Protein AF-0000000066372977 (afdb_homodimer)

Secondary structure (DSSP, 8-state):
----GGGGGGGGSGGG------------STT------SSSSS-HHHHHHHHHHHHHHHHHHHHHHHHT--STT---EEEEEEETTEEEEEEEESSHHHHHHHHHHHHT-TT-SEEEE--EE-SSPPPHHHHHHHHHHHHHHHHHHHHH-HHHHHTEEEEEETTEEEEEEEE-HHHHHHHHHHHHTSTT--EEEEEEEE----/----TTTTSSGGGGGGSS-S--------STTTT----SSSSS-HHHHHHHHHHHHHHHHHHHHHHHHT--STT---EEEEEEETTEEEEEEEES-HHHHHHHHHHHHT-TT-SEEEE--EE-SSPPPHHHHHHHHHHHHHHHHHHHHH-HHHHHTEEEEEETTEEEEEEEE-HHHHHHHHHHHHTSTT--EEEEEEEE----

Sequence (404 aa):
MKPKPHTVRTLIAAVLSLALGGCFSAVVGGAAVGAKSVIDRRTTGAQTDDNVMALRIETTARSYLRQNNQTKGYTPQISVVGYNRHLLLLGQVATEGEKQFVGQIARSEQAAEGVYNYITVASLPRTAGDIAGDTWNTSKVRATLLGISPATQARVKIITYGNVTYVMGILTPEEQAQITQKVSTTVGVQKVITLYQNYVQRMKPKPHTVRTLIAAVLSLALGGCFSAVVGGAAVGAKSVIDRRTTGAQTDDNVMALRIETTARSYLRQNNQTKGYTPQISVVGYNRHLLLLGQVATEGEKQFVGQIARSEQAAEGVYNYITVASLPRTAGDIAGDTWNTSKVRATLLGISPATQARVKIITYGNVTYVMGILTPEEQAQITQKVSTTVGVQKVITLYQNYVQR

Structure (mmCIF, N/CA/C/O backbone):
data_AF-0000000066372977-model_v1
#
loop_
_entity.id
_entity.type
_entity.pdbx_description
1 polymer Hemolysin
#
loop_
_atom_site.group_PDB
_atom_site.id
_atom_site.type_symbol
_atom_site.label_atom_id
_atom_site.label_alt_id
_atom_site.label_comp_id
_atom_site.label_asym_id
_atom_site.label_entity_id
_atom_site.label_seq_id
_atom_site.pdbx_PDB_ins_code
_atom_site.Cartn_x
_atom_site.Cartn_y
_atom_site.Cartn_z
_atom_site.occupancy
_atom_site.B_iso_or_equiv
_atom_site.auth_seq_id
_atom_site.auth_comp_id
_atom_site.auth_asym_id
_atom_site.auth_atom_id
_atom_site.pdbx_PDB_model_num
ATOM 1 N N . MET A 1 1 ? -41.469 71.25 29.625 1 29.33 1 MET A N 1
ATOM 2 C CA . MET A 1 1 ? -41.875 70.75 28.312 1 29.33 1 MET A CA 1
ATOM 3 C C . MET A 1 1 ? -41 69.562 27.875 1 29.33 1 MET A C 1
ATOM 5 O O . MET A 1 1 ? -39.812 69.75 27.547 1 29.33 1 MET A O 1
ATOM 9 N N . LYS A 1 2 ? -41.125 68.438 28.531 1 39.47 2 LYS A N 1
ATOM 10 C CA . LYS A 1 2 ? -40.344 67.188 28.828 1 39.47 2 LYS A CA 1
ATOM 11 C C . LYS A 1 2 ? -40.156 66.375 27.562 1 39.47 2 LYS A C 1
ATOM 13 O O . LYS A 1 2 ? -41.125 66 26.875 1 39.47 2 LYS A O 1
ATOM 18 N N . PRO A 1 3 ? -38.875 66.625 26.969 1 41.56 3 PRO A N 1
ATOM 19 C CA . PRO A 1 3 ? -38.688 66.062 25.625 1 41.56 3 PRO A CA 1
ATOM 20 C C . PRO A 1 3 ? -39.125 64.562 25.547 1 41.56 3 PRO A C 1
ATOM 22 O O . PRO A 1 3 ? -39.094 63.844 26.547 1 41.56 3 PRO A O 1
ATOM 25 N N . LYS A 1 4 ? -40.094 64.312 24.672 1 39.25 4 LYS A N 1
ATOM 26 C CA . LYS A 1 4 ? -40.875 63.125 24.375 1 39.25 4 LYS A CA 1
ATOM 27 C C . LYS A 1 4 ? -39.969 61.969 23.969 1 39.25 4 LYS A C 1
ATOM 29 O O . LYS A 1 4 ? -39.156 62.094 23.047 1 39.25 4 LYS A O 1
ATOM 34 N N . PRO A 1 5 ? -39.5 61 24.969 1 42.53 5 PRO A N 1
ATOM 35 C CA . PRO A 1 5 ? -38.531 59.906 25.016 1 42.53 5 PRO A CA 1
ATOM 36 C C . PRO A 1 5 ? -38.719 58.906 23.875 1 42.53 5 PRO A C 1
ATOM 38 O O . PRO A 1 5 ? -38.031 57.875 23.828 1 42.53 5 PRO A O 1
ATOM 41 N N . HIS A 1 6 ? -39.75 59.219 23.016 1 37.03 6 HIS A N 1
ATOM 42 C CA . HIS A 1 6 ? -40.219 58.094 22.203 1 37.03 6 HIS A CA 1
ATOM 43 C C . HIS A 1 6 ? -39.156 57.656 21.219 1 37.03 6 HIS A C 1
ATOM 45 O O . HIS A 1 6 ? -39.344 56.688 20.469 1 37.03 6 HIS A O 1
ATOM 51 N N . THR A 1 7 ? -38.312 58.75 20.828 1 34.66 7 THR A N 1
ATOM 52 C CA . THR A 1 7 ? -37.594 58.562 19.562 1 34.66 7 THR A CA 1
ATOM 53 C C . THR A 1 7 ? -36.625 57.406 19.641 1 34.66 7 THR A C 1
ATOM 55 O O . THR A 1 7 ? -36.094 56.969 18.609 1 34.66 7 THR A O 1
ATOM 58 N N . VAL A 1 8 ? -36.062 57.188 20.844 1 31.97 8 VAL A N 1
ATOM 59 C CA . VAL A 1 8 ? -34.844 56.406 20.938 1 31.97 8 VAL A CA 1
ATOM 60 C C . VAL A 1 8 ? -35.125 54.969 20.562 1 31.97 8 VAL A C 1
ATOM 62 O O . VAL A 1 8 ? -34.219 54.125 20.5 1 31.97 8 VAL A O 1
ATOM 65 N N . ARG A 1 9 ? -36.406 54.625 20.859 1 33.94 9 ARG A N 1
ATOM 66 C CA . ARG A 1 9 ? -36.625 53.156 20.828 1 33.94 9 ARG A CA 1
ATOM 67 C C . ARG A 1 9 ? -36.344 52.594 19.453 1 33.94 9 ARG A C 1
ATOM 69 O O . ARG A 1 9 ? -36.25 51.375 19.281 1 33.94 9 ARG A O 1
ATOM 76 N N . THR A 1 10 ? -36.656 53.531 18.5 1 32.59 10 THR A N 1
ATOM 77 C CA . THR A 1 10 ? -36.875 52.844 17.234 1 32.59 10 THR A CA 1
ATOM 78 C C . THR A 1 10 ? -35.594 52.156 16.766 1 32.59 10 THR A C 1
ATOM 80 O O . THR A 1 10 ? -35.656 51.125 16.078 1 32.59 10 THR A O 1
ATOM 83 N N . LEU A 1 11 ? -34.469 52.906 16.891 1 32.12 11 LEU A N 1
ATOM 84 C CA . LEU A 1 11 ? -33.531 52.562 15.836 1 32.12 11 LEU A CA 1
ATOM 85 C C . LEU A 1 11 ? -32.906 51.188 16.062 1 32.12 11 LEU A C 1
ATOM 87 O O . LEU A 1 11 ? -32 50.812 15.328 1 32.12 11 LEU A O 1
ATOM 91 N N . ILE A 1 12 ? -33.062 50.688 17.25 1 32.41 12 ILE A N 1
ATOM 92 C CA . ILE A 1 12 ? -32.156 49.594 17.594 1 32.41 12 ILE A CA 1
ATOM 93 C C . ILE A 1 12 ? -32.438 48.406 16.703 1 32.41 12 ILE A C 1
ATOM 95 O O . ILE A 1 12 ? -31.828 47.344 16.859 1 32.41 12 ILE A O 1
ATOM 99 N N . ALA A 1 13 ? -33.594 48.5 16.047 1 29.52 13 ALA A N 1
ATOM 100 C CA . ALA A 1 13 ? -34.031 47.188 15.641 1 29.52 13 ALA A CA 1
ATOM 101 C C . ALA A 1 13 ? -33.031 46.5 14.727 1 29.52 13 ALA A C 1
ATOM 103 O O . ALA A 1 13 ? -32.781 45.312 14.812 1 29.52 13 ALA A O 1
ATOM 104 N N . ALA A 1 14 ? -32.625 47.219 13.633 1 29.77 14 ALA A N 1
ATOM 105 C CA . ALA A 1 14 ? -32.625 46.5 12.375 1 29.77 14 ALA A CA 1
ATOM 106 C C . ALA A 1 14 ? -31.391 45.594 12.281 1 29.77 14 ALA A C 1
ATOM 108 O O . ALA A 1 14 ? -31.359 44.656 11.477 1 29.77 14 ALA A O 1
ATOM 109 N N . VAL A 1 15 ? -30.297 46.031 12.758 1 31.81 15 VAL A N 1
ATOM 110 C CA . VAL A 1 15 ? -29.141 45.594 12 1 31.81 15 VAL A CA 1
ATOM 111 C C . VAL A 1 15 ? -28.875 44.094 12.242 1 31.81 15 VAL A C 1
ATOM 113 O O . VAL A 1 15 ? -27.844 43.562 11.836 1 31.81 15 VAL A O 1
ATOM 116 N N . LEU A 1 16 ? -29.562 43.531 13.109 1 29.2 16 LEU A N 1
ATOM 117 C CA . LEU A 1 16 ? -28.984 42.25 13.555 1 29.2 16 LEU A CA 1
ATOM 118 C C . LEU A 1 16 ? -28.891 41.25 12.406 1 29.2 16 LEU A C 1
ATOM 120 O O . LEU A 1 16 ? -28.656 40.062 12.633 1 29.2 16 LEU A O 1
ATOM 124 N N . SER A 1 17 ? -29.453 41.625 11.242 1 25.95 17 SER A N 1
ATOM 125 C CA . SER A 1 17 ? -29.812 40.406 10.492 1 25.95 17 SER A CA 1
ATOM 126 C C . SER A 1 17 ? -28.625 39.469 10.328 1 25.95 17 SER A C 1
ATOM 128 O O . SER A 1 17 ? -28.719 38.281 10.617 1 25.95 17 SER A O 1
ATOM 130 N N . LEU A 1 18 ? -27.859 39.625 9.094 1 27.61 18 LEU A N 1
ATOM 131 C CA . LEU A 1 18 ? -27.5 38.688 8.031 1 27.61 18 LEU A CA 1
ATOM 132 C C . LEU A 1 18 ? -26.219 37.906 8.367 1 27.61 18 LEU A C 1
ATOM 134 O O . LEU A 1 18 ? -25.172 38.156 7.766 1 27.61 18 LEU A O 1
ATOM 138 N N . ALA A 1 19 ? -25.781 37.938 9.414 1 26.84 19 ALA A N 1
ATOM 139 C CA . ALA A 1 19 ? -24.484 37.281 9.578 1 26.84 19 ALA A CA 1
ATOM 140 C C . ALA A 1 19 ? -24.516 35.844 9.086 1 26.84 19 ALA A C 1
ATOM 142 O O . ALA A 1 19 ? -23.562 35.094 9.297 1 26.84 19 ALA A O 1
ATOM 143 N N . LEU A 1 20 ? -25.734 35.312 8.883 1 28.09 20 LEU A N 1
ATOM 144 C CA . LEU A 1 20 ? -25.641 33.875 8.734 1 28.09 20 LEU A CA 1
ATOM 145 C C . LEU A 1 20 ? -24.781 33.5 7.535 1 28.09 20 LEU A C 1
ATOM 147 O O . LEU A 1 20 ? -25.219 33.625 6.391 1 28.09 20 LEU A O 1
ATOM 151 N N . GLY A 1 21 ? -23.656 33.969 7.434 1 26.83 21 GLY A N 1
ATOM 152 C CA . GLY A 1 21 ? -22.844 33.594 6.285 1 26.83 21 GLY A CA 1
ATOM 153 C C . GLY A 1 21 ? -23.047 32.156 5.844 1 26.83 21 GLY A C 1
ATOM 154 O O . GLY A 1 21 ? -23.281 31.281 6.668 1 26.83 21 GLY A O 1
ATOM 155 N N . GLY A 1 22 ? -23.469 32 4.469 1 24.69 22 GLY A N 1
ATOM 156 C CA . GLY A 1 22 ? -23.672 30.938 3.496 1 24.69 22 GLY A CA 1
ATOM 157 C C . GLY A 1 22 ? -22.562 29.906 3.486 1 24.69 22 GLY A C 1
ATOM 158 O O . GLY A 1 22 ? -21.391 30.25 3.41 1 24.69 22 GLY A O 1
ATOM 159 N N . CYS A 1 23 ? -22.688 28.953 4.184 1 27.09 23 CYS A N 1
ATOM 160 C CA . CYS A 1 23 ? -22.203 27.594 3.961 1 27.09 23 CYS A CA 1
ATOM 161 C C . CYS A 1 23 ? -22.359 27.188 2.5 1 27.09 23 CYS A C 1
ATOM 163 O O . CYS A 1 23 ? -23.203 26.344 2.172 1 27.09 23 CYS A O 1
ATOM 165 N N . PHE A 1 24 ? -22.641 28.125 1.561 1 25.02 24 PHE A N 1
ATOM 166 C CA . PHE A 1 24 ? -22.984 27.609 0.241 1 25.02 24 PHE A CA 1
ATOM 167 C C . PHE A 1 24 ? -21.969 26.578 -0.224 1 25.02 24 PHE A C 1
ATOM 169 O O . PHE A 1 24 ? -20.812 26.922 -0.476 1 25.02 24 PHE A O 1
ATOM 176 N N . SER A 1 25 ? -22.078 25.453 0.282 1 28.17 25 SER A N 1
ATOM 177 C CA . SER A 1 25 ? -21.469 24.25 -0.265 1 28.17 25 SER A CA 1
ATOM 178 C C . SER A 1 25 ? -21.828 24.062 -1.737 1 28.17 25 SER A C 1
ATOM 180 O O . SER A 1 25 ? -22.844 23.453 -2.064 1 28.17 25 SER A O 1
ATOM 182 N N . ALA A 1 26 ? -21.781 25.062 -2.602 1 25.72 26 ALA A N 1
ATOM 183 C CA . ALA A 1 26 ? -22.359 24.797 -3.922 1 25.72 26 ALA A CA 1
ATOM 184 C C . ALA A 1 26 ? -21.656 23.625 -4.59 1 25.72 26 ALA A C 1
ATOM 186 O O . ALA A 1 26 ? -20.438 23.656 -4.801 1 25.72 26 ALA A O 1
ATOM 187 N N . VAL A 1 27 ? -22.062 22.453 -4.379 1 28.86 27 VAL A N 1
ATOM 188 C CA . VAL A 1 27 ? -21.766 21.266 -5.172 1 28.86 27 VAL A CA 1
ATOM 189 C C . VAL A 1 27 ? -22.094 21.516 -6.637 1 28.86 27 VAL A C 1
ATOM 191 O O . VAL A 1 27 ? -23.062 20.969 -7.164 1 28.86 27 VAL A O 1
ATOM 194 N N . VAL A 1 28 ? -22.031 22.781 -7.23 1 25.38 28 VAL A N 1
ATOM 195 C CA . VAL A 1 28 ? -22.641 22.922 -8.547 1 25.38 28 VAL A CA 1
ATOM 196 C C . VAL A 1 28 ? -22.031 21.906 -9.508 1 25.38 28 VAL A C 1
ATOM 198 O O . VAL A 1 28 ? -21.312 21 -9.086 1 25.38 28 VAL A O 1
ATOM 201 N N . GLY A 1 29 ? -21.578 22.344 -10.914 1 27.97 29 GLY A N 1
ATOM 202 C CA . GLY A 1 29 ? -21.312 21.812 -12.242 1 27.97 29 GLY A CA 1
ATOM 203 C C . GLY A 1 29 ? -20.125 20.859 -12.281 1 27.97 29 GLY A C 1
ATOM 204 O O . GLY A 1 29 ? -19.484 20.625 -11.258 1 27.97 29 GLY A O 1
ATOM 205 N N . GLY A 1 30 ? -19.266 20.828 -13.594 1 29.75 30 GLY A N 1
ATOM 206 C CA . GLY A 1 30 ? -18.266 20.016 -14.258 1 29.75 30 GLY A CA 1
ATOM 207 C C . GLY A 1 30 ? -17.078 19.688 -13.375 1 29.75 30 GLY A C 1
ATOM 208 O O . GLY A 1 30 ? -16.719 18.516 -13.227 1 29.75 30 GLY A O 1
ATOM 209 N N . ALA A 1 31 ? -15.984 20.562 -13.32 1 31.19 31 ALA A N 1
ATOM 210 C CA . ALA A 1 31 ? -14.555 20.484 -13.023 1 31.19 31 ALA A CA 1
ATOM 211 C C . ALA A 1 31 ? -14.312 20.344 -11.531 1 31.19 31 ALA A C 1
ATOM 213 O O . ALA A 1 31 ? -13.195 20.547 -11.055 1 31.19 31 ALA A O 1
ATOM 214 N N . ALA A 1 32 ? -15.133 20.281 -10.57 1 34.25 32 ALA A N 1
ATOM 215 C CA . ALA A 1 32 ? -14.93 20.688 -9.18 1 34.25 32 ALA A CA 1
ATOM 216 C C . ALA A 1 32 ? -14.047 19.688 -8.43 1 34.25 32 ALA A C 1
ATOM 218 O O . ALA A 1 32 ? -14.531 18.953 -7.566 1 34.25 32 ALA A O 1
ATOM 219 N N . VAL A 1 33 ? -13.555 18.75 -8.992 1 36.28 33 VAL A N 1
ATOM 220 C CA . VAL A 1 33 ? -12.695 17.844 -8.25 1 36.28 33 VAL A CA 1
ATOM 221 C C . VAL A 1 33 ? -11.734 18.641 -7.371 1 36.28 33 VAL A C 1
ATOM 223 O O . VAL A 1 33 ? -10.797 18.078 -6.801 1 36.28 33 VAL A O 1
ATOM 226 N N . GLY A 1 34 ? -11.531 19.984 -7.465 1 35.12 34 GLY A N 1
ATOM 227 C CA . GLY A 1 34 ? -10.422 20.703 -6.855 1 35.12 34 GLY A CA 1
ATOM 228 C C . GLY A 1 34 ? -10.531 20.797 -5.344 1 35.12 34 GLY A C 1
ATOM 229 O O . GLY A 1 34 ? -9.906 21.656 -4.723 1 35.12 34 GLY A O 1
ATOM 230 N N . ALA A 1 35 ? -11.547 20.5 -4.648 1 38.56 35 ALA A N 1
ATOM 231 C CA . ALA A 1 35 ? -11.547 21.141 -3.332 1 38.56 35 ALA A CA 1
ATOM 232 C C . ALA A 1 35 ? -10.242 20.859 -2.592 1 38.56 35 ALA A C 1
ATOM 234 O O . ALA A 1 35 ? -9.711 19.75 -2.639 1 38.56 35 ALA A O 1
ATOM 235 N N . LYS A 1 36 ? -9.469 21.984 -2.203 1 41.91 36 LYS A N 1
ATOM 236 C CA . LYS A 1 36 ? -8.258 22.156 -1.413 1 41.91 36 LYS A CA 1
ATOM 237 C C . LYS A 1 36 ? -8.328 21.344 -0.117 1 41.91 36 LYS A C 1
ATOM 239 O O . LYS A 1 36 ? -9.383 21.281 0.518 1 41.91 36 LYS A O 1
ATOM 244 N N . SER A 1 37 ? -7.664 20.219 0.199 1 51.69 37 SER A N 1
ATOM 245 C CA . SER A 1 37 ? -7.242 19.594 1.447 1 51.69 37 SER A CA 1
ATOM 246 C C . SER A 1 37 ? -6.844 20.641 2.484 1 51.69 37 SER A C 1
ATOM 248 O O . SER A 1 37 ? -5.809 21.297 2.352 1 51.69 37 SER A O 1
ATOM 250 N N . VAL A 1 38 ? -7.625 21.5 3.207 1 54.81 38 VAL A N 1
ATOM 251 C CA . VAL A 1 38 ? -7.285 22.594 4.113 1 54.81 38 VAL A CA 1
ATOM 252 C C . VAL 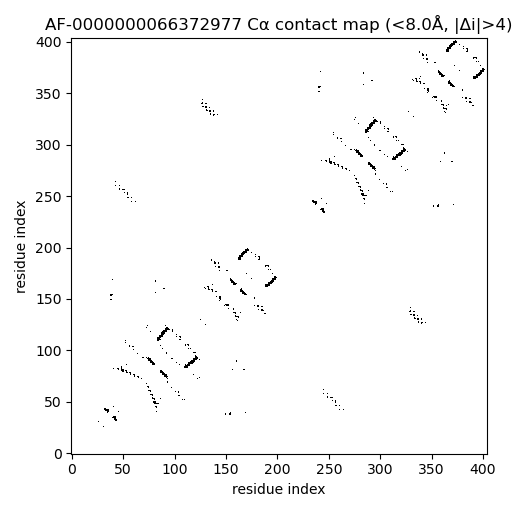A 1 38 ? -6.164 22.156 5.051 1 54.81 38 VAL A C 1
ATOM 254 O O . VAL A 1 38 ? -5.23 22.922 5.312 1 54.81 38 VAL A O 1
ATOM 257 N N . ILE A 1 39 ? -5.984 20.969 5.344 1 78.25 39 ILE A N 1
ATOM 258 C CA . ILE A 1 39 ? -4.965 20.531 6.285 1 78.25 39 ILE A CA 1
ATOM 259 C C . ILE A 1 39 ? -3.762 19.984 5.523 1 78.25 39 ILE A C 1
ATOM 261 O O . ILE A 1 39 ? -2.633 20.438 5.711 1 78.25 39 ILE A O 1
ATOM 265 N N . ASP A 1 40 ? -3.941 19.172 4.512 1 82 40 ASP A N 1
ATOM 266 C CA . ASP A 1 40 ? -2.9 18.766 3.578 1 82 40 ASP A CA 1
ATOM 267 C C . ASP A 1 40 ? -2.697 19.812 2.48 1 82 40 ASP A C 1
ATOM 269 O O . ASP A 1 40 ? -3.662 20.25 1.852 1 82 40 ASP A O 1
ATOM 273 N N . ARG A 1 41 ? -1.604 20.266 2.309 1 87.06 41 ARG A N 1
ATOM 274 C CA . ARG A 1 41 ? -1.306 21.344 1.376 1 87.06 41 ARG A CA 1
ATOM 275 C C . ARG A 1 41 ? -1.342 20.859 -0.066 1 87.06 41 ARG A C 1
ATOM 277 O O . ARG A 1 41 ? -1.085 21.625 -0.998 1 87.06 41 ARG A O 1
ATOM 284 N N . ARG A 1 42 ? -1.72 19.641 -0.283 1 90 42 ARG A N 1
ATOM 285 C CA . ARG A 1 42 ? -1.87 19.047 -1.61 1 90 42 ARG A CA 1
ATOM 286 C C . ARG A 1 42 ? -3.34 18.797 -1.937 1 90 42 ARG A C 1
ATOM 288 O O . ARG A 1 42 ? -4.137 18.5 -1.045 1 90 42 ARG A O 1
ATOM 295 N N . THR A 1 43 ? -3.65 18.906 -3.201 1 87.88 43 THR A N 1
ATOM 296 C CA . THR A 1 43 ? -5.004 18.562 -3.619 1 87.88 43 THR A CA 1
ATOM 297 C C . THR A 1 43 ? -5.152 17.047 -3.734 1 87.88 43 THR A C 1
ATOM 299 O O . THR A 1 43 ? -4.16 16.328 -3.879 1 87.88 43 THR A O 1
ATOM 302 N N . THR A 1 44 ? -6.34 16.547 -3.725 1 84.38 44 THR A N 1
ATOM 303 C CA . THR A 1 44 ? -6.613 15.125 -3.906 1 84.38 44 THR A CA 1
ATOM 304 C C . THR A 1 44 ? -6.152 14.664 -5.285 1 84.38 44 THR A C 1
ATOM 306 O O . THR A 1 44 ? -5.66 13.539 -5.434 1 84.38 44 THR A O 1
ATOM 309 N N . GLY A 1 45 ? -6.375 15.438 -6.293 1 86.81 45 GLY A N 1
ATOM 310 C CA . GLY A 1 45 ? -5.898 15.117 -7.629 1 86.81 45 GLY A CA 1
ATOM 311 C C . GLY A 1 45 ? -4.391 14.969 -7.703 1 86.81 45 GLY A C 1
ATOM 312 O O . GLY A 1 45 ? -3.881 14.039 -8.328 1 86.81 45 GLY A O 1
ATOM 313 N N . ALA A 1 46 ? -3.711 15.922 -7.074 1 91.75 46 ALA A N 1
ATOM 314 C CA . ALA A 1 46 ? -2.252 15.852 -7.051 1 91.75 46 ALA A CA 1
ATOM 315 C C . ALA A 1 46 ? -1.772 14.586 -6.348 1 91.75 46 ALA A C 1
ATOM 317 O O . ALA A 1 46 ? -0.814 13.945 -6.789 1 91.75 46 ALA A O 1
ATOM 318 N N . GLN A 1 47 ? -2.434 14.25 -5.25 1 91.19 47 GLN A N 1
ATOM 319 C CA . GLN A 1 47 ? -2.078 13.039 -4.527 1 91.19 47 GLN A CA 1
ATOM 320 C C . GLN A 1 47 ? -2.332 11.797 -5.379 1 91.19 47 GLN A C 1
ATOM 322 O O . GLN A 1 47 ? -1.521 10.867 -5.387 1 91.19 47 GLN A O 1
ATOM 327 N N . THR A 1 48 ? -3.404 11.75 -6.066 1 89.75 48 THR A N 1
ATOM 328 C CA . THR A 1 48 ? -3.723 10.641 -6.957 1 89.75 48 THR A CA 1
ATOM 329 C C . THR A 1 48 ? -2.672 10.508 -8.055 1 89.75 48 THR A C 1
ATOM 331 O O . THR A 1 48 ? -2.197 9.406 -8.344 1 89.75 48 THR A O 1
ATOM 334 N N . ASP A 1 49 ? -2.312 11.641 -8.625 1 93 49 ASP A N 1
ATOM 335 C CA . ASP A 1 49 ? -1.289 11.641 -9.664 1 93 49 ASP A CA 1
ATOM 336 C C . ASP A 1 49 ? 0.029 11.078 -9.141 1 93 49 ASP A C 1
ATOM 338 O O . ASP A 1 49 ? 0.69 10.297 -9.828 1 93 49 ASP A O 1
ATOM 342 N N . ASP A 1 50 ? 0.392 11.516 -7.945 1 95.62 50 ASP A N 1
ATOM 343 C CA . ASP A 1 50 ? 1.619 11.016 -7.332 1 95.62 50 ASP A CA 1
ATOM 344 C C . ASP A 1 50 ? 1.568 9.5 -7.156 1 95.62 50 ASP A C 1
ATOM 346 O O . ASP A 1 50 ? 2.547 8.805 -7.434 1 95.62 50 ASP A O 1
ATOM 350 N N . ASN A 1 51 ? 0.424 9.023 -6.711 1 94.5 51 ASN A N 1
ATOM 351 C CA . ASN A 1 51 ? 0.276 7.598 -6.445 1 94.5 51 ASN A CA 1
ATOM 352 C C . ASN A 1 51 ? 0.264 6.789 -7.738 1 94.5 51 ASN A C 1
ATOM 354 O O . ASN A 1 51 ? 0.822 5.691 -7.793 1 94.5 51 ASN A O 1
ATOM 358 N N . VAL A 1 52 ? -0.332 7.262 -8.727 1 93.25 52 VAL A N 1
ATOM 359 C CA . VAL A 1 52 ? -0.353 6.582 -10.023 1 93.25 52 VAL A CA 1
ATOM 360 C C . VAL A 1 52 ? 1.056 6.551 -10.609 1 93.25 52 VAL A C 1
ATOM 362 O O . VAL A 1 52 ? 1.49 5.523 -11.133 1 93.25 52 VAL A O 1
ATOM 365 N N . MET A 1 53 ? 1.713 7.691 -10.5 1 95.25 53 MET A N 1
ATOM 366 C CA . MET A 1 53 ? 3.094 7.754 -10.969 1 95.25 53 MET A CA 1
ATOM 367 C C . MET A 1 53 ? 3.961 6.727 -10.258 1 95.25 53 MET A C 1
ATOM 369 O O . MET A 1 53 ? 4.711 5.988 -10.891 1 95.25 53 MET A O 1
ATOM 373 N N . ALA A 1 54 ? 3.832 6.652 -9 1 96.75 54 ALA A N 1
ATOM 374 C CA . ALA A 1 54 ? 4.602 5.695 -8.211 1 96.75 54 ALA A CA 1
ATOM 375 C C . ALA A 1 54 ? 4.281 4.262 -8.617 1 96.75 54 ALA A C 1
ATOM 377 O O . ALA A 1 54 ? 5.184 3.432 -8.75 1 96.75 54 ALA A O 1
ATOM 378 N N . LEU A 1 55 ? 3.025 4.008 -8.789 1 94.06 55 LEU A N 1
ATOM 379 C CA . LEU A 1 55 ? 2.59 2.668 -9.164 1 94.06 55 LEU A CA 1
ATOM 380 C C . LEU A 1 55 ? 3.172 2.268 -10.516 1 94.06 55 LEU A C 1
ATOM 382 O O . LEU A 1 55 ? 3.631 1.137 -10.688 1 94.06 55 LEU A O 1
ATOM 386 N N . ARG A 1 56 ? 3.178 3.094 -11.438 1 92.19 56 ARG A N 1
ATOM 387 C CA . ARG A 1 56 ? 3.709 2.809 -12.766 1 92.19 56 ARG A CA 1
ATOM 388 C C . ARG A 1 56 ? 5.203 2.506 -12.703 1 92.19 56 ARG A C 1
ATOM 390 O O . ARG A 1 56 ? 5.676 1.56 -13.336 1 92.19 56 ARG A O 1
ATOM 397 N N . ILE A 1 57 ? 5.875 3.291 -11.961 1 95.44 57 ILE A N 1
ATOM 398 C CA . ILE A 1 57 ? 7.312 3.098 -11.82 1 95.44 57 ILE A CA 1
ATOM 399 C C . ILE A 1 57 ? 7.586 1.746 -11.164 1 95.44 57 ILE A C 1
ATOM 401 O O . ILE A 1 57 ? 8.453 0.993 -11.617 1 95.44 57 ILE A O 1
ATOM 405 N N . GLU A 1 58 ? 6.867 1.499 -10.148 1 95.31 58 GLU A N 1
ATOM 406 C CA . GLU A 1 58 ? 7.047 0.247 -9.422 1 95.31 58 GLU A CA 1
ATOM 407 C C . GLU A 1 58 ? 6.793 -0.958 -10.32 1 95.31 58 GLU A C 1
ATOM 409 O O . GLU A 1 58 ? 7.574 -1.912 -10.32 1 95.31 58 GLU A O 1
ATOM 414 N N . THR A 1 59 ? 5.75 -0.895 -11.086 1 89.88 59 THR A N 1
ATOM 415 C CA . THR A 1 59 ? 5.379 -1.992 -11.977 1 89.88 59 THR A CA 1
ATOM 416 C C . THR A 1 59 ? 6.43 -2.182 -13.07 1 89.88 59 THR A C 1
ATOM 418 O O . THR A 1 59 ? 6.824 -3.311 -13.367 1 89.88 59 THR A O 1
ATOM 421 N N . THR A 1 60 ? 6.855 -1.104 -13.648 1 89.69 60 THR A N 1
ATOM 422 C CA . THR A 1 60 ? 7.879 -1.156 -14.68 1 89.69 60 THR A CA 1
ATOM 423 C C . THR A 1 60 ? 9.18 -1.736 -14.125 1 89.69 60 THR A C 1
ATOM 425 O O . THR A 1 60 ? 9.797 -2.6 -14.75 1 89.69 60 THR A O 1
ATOM 428 N N . ALA A 1 61 ? 9.562 -1.259 -12.992 1 93.06 61 ALA A N 1
ATOM 429 C CA . ALA A 1 61 ? 10.789 -1.727 -12.359 1 93.06 61 ALA A CA 1
ATOM 430 C C . ALA A 1 61 ? 10.719 -3.219 -12.055 1 93.06 61 ALA A C 1
ATOM 432 O O . ALA A 1 61 ? 11.656 -3.967 -12.344 1 93.06 61 ALA A O 1
ATOM 433 N N . ARG A 1 62 ? 9.633 -3.617 -11.477 1 88.75 62 ARG A N 1
ATOM 434 C CA . ARG A 1 62 ? 9.477 -5.023 -11.117 1 88.75 62 ARG A CA 1
ATOM 435 C C . ARG A 1 62 ? 9.5 -5.914 -12.352 1 88.75 62 ARG A C 1
ATOM 437 O O . ARG A 1 62 ? 10.125 -6.973 -12.344 1 88.75 62 ARG A O 1
ATOM 444 N N . SER A 1 63 ? 8.781 -5.508 -13.344 1 84.19 63 SER A N 1
ATOM 445 C CA . SER A 1 63 ? 8.75 -6.27 -14.586 1 84.19 63 SER A CA 1
ATOM 446 C C . SER A 1 63 ? 10.148 -6.418 -15.172 1 84.19 63 SER A C 1
ATOM 448 O O . SER A 1 63 ? 10.547 -7.512 -15.578 1 84.19 63 SER A O 1
ATOM 450 N N . TYR A 1 64 ? 10.82 -5.363 -15.188 1 84.06 64 TYR A N 1
ATOM 451 C CA . TYR A 1 64 ? 12.18 -5.383 -15.727 1 84.06 64 TYR A CA 1
ATOM 452 C C . TYR A 1 64 ? 13.086 -6.281 -14.898 1 84.06 64 TYR A C 1
ATOM 454 O O . TYR A 1 64 ? 13.844 -7.082 -15.445 1 84.06 64 TYR A O 1
ATOM 462 N N . LEU A 1 65 ? 13.023 -6.164 -13.625 1 87.19 65 LEU A N 1
ATOM 463 C CA . LEU A 1 65 ? 13.906 -6.922 -12.742 1 87.19 65 LEU A CA 1
ATOM 464 C C . LEU A 1 65 ? 13.602 -8.414 -12.82 1 87.19 65 LEU A C 1
ATOM 466 O O . LEU A 1 65 ? 14.5 -9.242 -12.703 1 87.19 65 LEU A O 1
ATOM 470 N N . ARG A 1 66 ? 12.391 -8.711 -12.938 1 79.06 66 ARG A N 1
ATOM 471 C CA . ARG A 1 66 ? 12 -10.117 -13.062 1 79.06 66 ARG A CA 1
ATOM 472 C C . ARG A 1 66 ? 12.531 -10.719 -14.359 1 79.06 66 ARG A C 1
ATOM 474 O O . ARG A 1 66 ? 12.938 -11.883 -14.383 1 79.06 66 ARG A O 1
ATOM 481 N N . GLN A 1 67 ? 12.5 -9.977 -15.383 1 77.56 67 GLN A N 1
ATOM 482 C CA . GLN A 1 67 ? 12.922 -10.453 -16.688 1 77.56 67 GLN A CA 1
ATOM 483 C C . GLN A 1 67 ? 14.445 -10.539 -16.781 1 77.56 67 GLN A C 1
ATOM 485 O O . GLN A 1 67 ? 14.977 -11.375 -17.516 1 77.56 67 GLN A O 1
ATOM 490 N N . ASN A 1 68 ? 15.023 -9.719 -15.961 1 73.44 68 ASN A N 1
ATOM 491 C CA . ASN A 1 68 ? 16.469 -9.617 -16.109 1 73.44 68 ASN A CA 1
ATOM 492 C C . ASN A 1 68 ? 17.203 -10.094 -14.867 1 73.44 68 ASN A C 1
ATOM 494 O O . ASN A 1 68 ? 18.359 -9.766 -14.656 1 73.44 68 ASN A O 1
ATOM 498 N N . ASN A 1 69 ? 16.406 -10.766 -14.078 1 63.5 69 ASN A N 1
ATOM 499 C CA . ASN A 1 69 ? 17.031 -11.156 -12.82 1 63.5 69 ASN A CA 1
ATOM 500 C C . ASN A 1 69 ? 18.266 -12.008 -13.055 1 63.5 69 ASN A C 1
ATOM 502 O O . ASN A 1 69 ? 18.203 -13.055 -13.703 1 63.5 69 ASN A O 1
ATOM 506 N N . GLN A 1 70 ? 19.328 -11.438 -12.711 1 57.75 70 GLN A N 1
ATOM 507 C CA . GLN A 1 70 ? 20.625 -12.07 -12.891 1 57.75 70 GLN A CA 1
ATOM 508 C C . GLN A 1 70 ? 20.875 -13.125 -11.812 1 57.75 70 GLN A C 1
ATOM 510 O O . GLN A 1 70 ? 21.766 -13.969 -11.961 1 57.75 70 GLN A O 1
ATOM 515 N N . THR A 1 71 ? 20.172 -12.922 -10.758 1 58.5 71 THR A N 1
ATOM 516 C CA . THR A 1 71 ? 20.422 -13.859 -9.664 1 58.5 71 THR A CA 1
ATOM 517 C C . THR A 1 71 ? 19.266 -14.844 -9.523 1 58.5 71 THR A C 1
ATOM 519 O O . THR A 1 71 ? 18.141 -14.445 -9.195 1 58.5 71 THR A O 1
ATOM 522 N N . LYS A 1 72 ? 19.516 -16.016 -9.914 1 59.59 72 LYS A N 1
ATOM 523 C CA . LYS A 1 72 ? 18.516 -17.078 -9.852 1 59.59 72 LYS A CA 1
ATOM 524 C C . LYS A 1 72 ? 17.891 -17.156 -8.461 1 59.59 72 LYS A C 1
ATOM 526 O O . LYS A 1 72 ? 18.609 -17.156 -7.453 1 59.59 72 LYS A O 1
ATOM 531 N N . GLY A 1 73 ? 16.688 -17.078 -8.375 1 61.97 73 GLY A N 1
ATOM 532 C CA . GLY A 1 73 ? 15.969 -17.312 -7.133 1 61.97 73 GLY A CA 1
ATOM 533 C C . GLY A 1 73 ? 15.719 -16.047 -6.344 1 61.97 73 GLY A C 1
ATOM 534 O O . GLY A 1 73 ? 15.008 -16.062 -5.332 1 61.97 73 GLY A O 1
ATOM 535 N N . TYR A 1 74 ? 16.391 -15.039 -6.812 1 64.06 74 TYR A N 1
ATOM 536 C CA . TYR A 1 74 ? 16.219 -13.789 -6.086 1 64.06 74 TYR A CA 1
ATOM 537 C C . TYR A 1 74 ? 14.961 -13.055 -6.555 1 64.06 74 TYR A C 1
ATOM 539 O O . TYR A 1 74 ? 14.734 -12.914 -7.758 1 64.06 74 TYR A O 1
ATOM 547 N N . THR A 1 75 ? 14.078 -12.727 -5.598 1 73.38 75 THR A N 1
ATOM 548 C CA . THR A 1 75 ? 12.906 -11.93 -5.926 1 73.38 75 THR A CA 1
ATOM 549 C C . THR A 1 75 ? 13.07 -10.492 -5.434 1 73.38 75 THR A C 1
ATOM 551 O O . THR A 1 75 ? 12.969 -10.227 -4.234 1 73.38 75 THR A O 1
ATOM 554 N N . PRO A 1 76 ? 13.422 -9.656 -6.371 1 76.25 76 PRO A N 1
ATOM 555 C CA . PRO A 1 76 ? 13.578 -8.258 -5.969 1 76.25 76 PRO A CA 1
ATOM 556 C C . PRO A 1 76 ? 12.305 -7.68 -5.344 1 76.25 76 PRO A C 1
ATOM 558 O O . PRO A 1 76 ? 11.195 -8.047 -5.73 1 76.25 76 PRO A O 1
ATOM 561 N N . GLN A 1 77 ? 12.477 -6.883 -4.344 1 85.88 77 GLN A N 1
ATOM 562 C CA . GLN A 1 77 ? 11.391 -6.145 -3.717 1 85.88 77 GLN A CA 1
ATOM 563 C C . GLN A 1 77 ? 11.547 -4.641 -3.936 1 85.88 77 GLN A C 1
ATOM 565 O O . GLN A 1 77 ? 12.578 -4.062 -3.576 1 85.88 77 GLN A O 1
ATOM 570 N N . ILE A 1 78 ? 10.602 -4.066 -4.645 1 93.25 78 ILE A N 1
ATOM 571 C CA . ILE A 1 78 ? 10.641 -2.635 -4.914 1 93.25 78 ILE A CA 1
ATOM 572 C C . ILE A 1 78 ? 9.367 -1.976 -4.387 1 93.25 78 ILE A C 1
ATOM 574 O O . ILE A 1 78 ? 8.266 -2.488 -4.59 1 93.25 78 ILE A O 1
ATOM 578 N N . SER A 1 79 ? 9.531 -0.941 -3.672 1 95.75 79 SER A N 1
ATOM 579 C CA . SER A 1 79 ? 8.453 -0.068 -3.229 1 95.75 79 SER A CA 1
ATOM 580 C C . SER A 1 79 ? 8.719 1.383 -3.617 1 95.75 79 SER A C 1
ATOM 582 O O . SER A 1 79 ? 9.789 1.921 -3.332 1 95.75 79 SER A O 1
ATOM 584 N N . VAL A 1 80 ? 7.754 1.96 -4.254 1 97.69 80 VAL A N 1
ATOM 585 C CA . VAL A 1 80 ? 7.891 3.35 -4.676 1 97.69 80 VAL A CA 1
ATOM 586 C C . VAL A 1 80 ? 6.82 4.203 -4 1 97.69 80 VAL A C 1
ATOM 588 O O . VAL A 1 80 ? 5.641 3.846 -4 1 97.69 80 VAL A O 1
ATOM 591 N N . VAL A 1 81 ? 7.258 5.34 -3.459 1 98 81 VAL A N 1
ATOM 592 C CA . VAL A 1 81 ? 6.355 6.27 -2.787 1 98 81 VAL A CA 1
ATOM 593 C C . VAL A 1 81 ? 6.438 7.641 -3.455 1 98 81 VAL A C 1
ATOM 595 O O . VAL A 1 81 ? 7.531 8.156 -3.689 1 98 81 VAL A O 1
ATOM 598 N N . GLY A 1 82 ? 5.309 8.125 -3.773 1 97.31 82 GLY A N 1
ATOM 599 C CA . GLY A 1 82 ? 5.254 9.469 -4.332 1 97.31 82 GLY A CA 1
ATOM 600 C C . GLY A 1 82 ? 4.641 10.484 -3.385 1 97.31 82 GLY A C 1
ATOM 601 O O . GLY A 1 82 ? 3.645 10.195 -2.717 1 97.31 82 GLY A O 1
ATOM 602 N N . TYR A 1 83 ? 5.215 11.664 -3.33 1 97.44 83 TYR A N 1
ATOM 603 C CA . TYR A 1 83 ? 4.699 12.789 -2.559 1 97.44 83 TYR A CA 1
ATOM 604 C C . TYR A 1 83 ? 5.062 14.109 -3.215 1 97.44 83 TYR A C 1
ATOM 606 O O . TYR A 1 83 ? 6.219 14.539 -3.168 1 97.44 83 TYR A O 1
ATOM 614 N N . ASN A 1 84 ? 4.133 14.773 -3.705 1 97.06 84 ASN A N 1
ATOM 615 C CA . ASN A 1 84 ? 4.305 16.062 -4.355 1 97.06 84 ASN A CA 1
ATOM 616 C C . ASN A 1 84 ? 5.406 16.016 -5.414 1 97.06 84 ASN A C 1
ATOM 618 O O . ASN A 1 84 ? 6.34 16.828 -5.375 1 97.06 84 ASN A O 1
ATOM 622 N N . ARG A 1 85 ? 5.359 15.086 -6.309 1 97.56 85 ARG A N 1
ATOM 623 C CA . ARG A 1 85 ? 6.184 14.883 -7.492 1 97.56 85 ARG A CA 1
ATOM 624 C C . ARG A 1 85 ? 7.598 14.461 -7.113 1 97.56 85 ARG A C 1
ATOM 626 O O . ARG A 1 85 ? 8.508 14.516 -7.938 1 97.56 85 ARG A O 1
ATOM 633 N N . HIS A 1 86 ? 7.801 14.141 -5.895 1 98.44 86 HIS A N 1
ATOM 634 C CA . HIS A 1 86 ? 9.055 13.555 -5.438 1 98.44 86 HIS A CA 1
ATOM 635 C C . HIS A 1 86 ? 8.88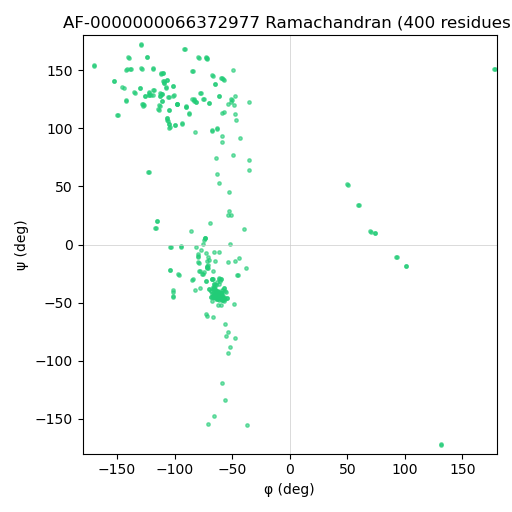3 12.07 -5.109 1 98.44 86 HIS A C 1
ATOM 637 O O . HIS A 1 86 ? 7.895 11.68 -4.488 1 98.44 86 HIS A O 1
ATOM 643 N N . LEU A 1 87 ? 9.812 11.289 -5.566 1 98.62 87 LEU A N 1
ATOM 644 C CA . LEU A 1 87 ? 9.711 9.836 -5.469 1 98.62 87 LEU A CA 1
ATOM 645 C C . LEU A 1 87 ? 10.742 9.281 -4.496 1 98.62 87 LEU A C 1
ATOM 647 O O . LEU A 1 87 ? 11.922 9.648 -4.559 1 98.62 87 LEU A O 1
ATOM 651 N N . LEU A 1 88 ? 10.305 8.492 -3.605 1 98.88 88 LEU A N 1
ATOM 652 C CA . LEU A 1 88 ? 11.164 7.711 -2.719 1 98.88 88 LEU A CA 1
ATOM 653 C C . LEU A 1 88 ? 11.188 6.246 -3.139 1 98.88 88 LEU A C 1
ATOM 655 O O . LEU A 1 88 ? 10.148 5.582 -3.17 1 98.88 88 LEU A O 1
ATOM 659 N N . LEU A 1 89 ? 12.359 5.785 -3.537 1 98.75 89 LEU A N 1
ATOM 660 C CA . LEU A 1 89 ? 12.547 4.398 -3.943 1 98.75 89 LEU A CA 1
ATOM 661 C C . LEU A 1 89 ? 13.125 3.572 -2.801 1 98.75 89 LEU A C 1
ATOM 663 O O . LEU A 1 89 ? 14.195 3.893 -2.273 1 98.75 89 LEU A O 1
ATOM 667 N N . LEU A 1 90 ? 12.344 2.57 -2.469 1 98.25 90 LEU A N 1
ATOM 668 C CA . LEU A 1 90 ? 12.766 1.656 -1.413 1 98.25 90 LEU A CA 1
ATOM 669 C C . LEU A 1 90 ? 12.789 0.217 -1.918 1 98.25 90 LEU A C 1
ATOM 671 O O . LEU A 1 90 ? 12.148 -0.102 -2.924 1 98.25 90 LEU A O 1
ATOM 675 N N . GLY A 1 91 ? 13.523 -0.602 -1.161 1 96.44 91 GLY A N 1
ATOM 676 C CA . GLY A 1 91 ? 13.539 -2.016 -1.498 1 96.44 91 GLY A CA 1
ATOM 677 C C . GLY A 1 91 ? 14.938 -2.602 -1.56 1 96.44 91 GLY A C 1
ATOM 678 O O . GLY A 1 91 ? 15.898 -1.963 -1.132 1 96.44 91 GLY A O 1
ATOM 679 N N . GLN A 1 92 ? 14.945 -3.883 -2.057 1 93.81 92 GLN A N 1
ATOM 680 C CA . GLN A 1 92 ? 16.188 -4.648 -2.16 1 93.81 92 GLN A CA 1
ATOM 681 C C . GLN A 1 92 ? 16.344 -5.262 -3.549 1 93.81 92 GLN A C 1
ATOM 683 O O . GLN A 1 92 ? 15.375 -5.793 -4.109 1 93.81 92 GLN A O 1
ATOM 688 N N . VAL A 1 93 ? 17.531 -5.113 -4.055 1 93.81 93 VAL A N 1
ATOM 689 C CA . VAL A 1 93 ? 17.844 -5.719 -5.344 1 93.81 93 VAL A CA 1
ATOM 690 C C . VAL A 1 93 ? 19.141 -6.52 -5.223 1 93.81 93 VAL A C 1
ATOM 692 O O . VAL A 1 93 ? 19.828 -6.449 -4.203 1 93.81 93 VAL A O 1
ATOM 695 N N . ALA A 1 94 ? 19.484 -7.25 -6.273 1 90.25 94 ALA A N 1
ATOM 696 C CA . ALA A 1 94 ? 20.609 -8.172 -6.219 1 90.25 94 ALA A CA 1
ATOM 697 C C . ALA A 1 94 ? 21.922 -7.441 -6.52 1 90.25 94 ALA A C 1
ATOM 699 O O . ALA A 1 94 ? 22.984 -7.836 -6.031 1 90.25 94 ALA A O 1
ATOM 700 N N . THR A 1 95 ? 21.859 -6.383 -7.344 1 91.81 95 THR A N 1
ATOM 701 C CA . THR A 1 95 ? 23.109 -5.746 -7.781 1 91.81 95 THR A CA 1
ATOM 702 C C . THR A 1 95 ? 22.953 -4.227 -7.801 1 91.81 95 THR A C 1
ATOM 704 O O . THR A 1 95 ? 21.844 -3.709 -7.859 1 91.81 95 THR A O 1
ATOM 707 N N . GLU A 1 96 ? 24.125 -3.598 -7.785 1 94.5 96 GLU A N 1
ATOM 708 C CA . GLU A 1 96 ? 24.156 -2.143 -7.902 1 94.5 96 GLU A CA 1
ATOM 709 C C . GLU A 1 96 ? 23.609 -1.688 -9.258 1 94.5 96 GLU A C 1
ATOM 711 O O . GLU A 1 96 ? 22.984 -0.633 -9.359 1 94.5 96 GLU A O 1
ATOM 716 N N . GLY A 1 97 ? 23.875 -2.48 -10.211 1 93.44 97 GLY A N 1
ATOM 717 C CA . GLY A 1 97 ? 23.328 -2.17 -11.523 1 93.44 97 GLY A CA 1
ATOM 718 C C . GLY A 1 97 ? 21.812 -2.111 -11.547 1 93.44 97 GLY A C 1
ATOM 719 O O . GLY A 1 97 ? 21.234 -1.204 -12.141 1 93.44 97 GLY A O 1
ATOM 720 N N . GLU A 1 98 ? 21.203 -3.061 -10.93 1 93.19 98 GLU A N 1
ATOM 721 C CA . GLU A 1 98 ? 19.734 -3.074 -10.828 1 93.19 98 GLU A CA 1
ATOM 722 C C . GLU A 1 98 ? 19.234 -1.852 -10.07 1 93.19 98 GLU A C 1
ATOM 724 O O . GLU A 1 98 ? 18.234 -1.248 -10.453 1 93.19 98 GLU A O 1
ATOM 729 N N . LYS A 1 99 ? 19.875 -1.492 -9.016 1 96.31 99 LYS A N 1
ATOM 730 C CA . LYS A 1 99 ? 19.531 -0.302 -8.242 1 96.31 99 LYS A CA 1
ATOM 731 C C . LYS A 1 99 ? 19.578 0.949 -9.117 1 96.31 99 LYS A C 1
ATOM 733 O O . LYS A 1 99 ? 18.625 1.748 -9.102 1 96.31 99 LYS A O 1
ATOM 738 N N . GLN A 1 100 ? 20.609 1.112 -9.852 1 96.5 100 GLN A N 1
ATOM 739 C CA . GLN A 1 100 ? 20.766 2.277 -10.719 1 96.5 100 GLN A CA 1
ATOM 740 C C . GLN A 1 100 ? 19.719 2.295 -11.82 1 96.5 100 GLN A C 1
ATOM 742 O O . GLN A 1 100 ? 19.219 3.357 -12.188 1 96.5 100 GLN A O 1
ATOM 747 N N . PHE A 1 101 ? 19.453 1.184 -12.289 1 95.44 101 PHE A N 1
ATOM 748 C CA . PHE A 1 101 ? 18.469 1.094 -13.367 1 95.44 101 PHE A CA 1
ATOM 749 C C . PHE A 1 101 ? 17.094 1.536 -12.883 1 95.44 101 PHE A C 1
ATOM 751 O O . PHE A 1 101 ? 16.391 2.268 -13.586 1 95.44 101 PHE A O 1
ATOM 758 N N . VAL A 1 102 ? 16.688 1.053 -11.695 1 96.81 102 VAL A N 1
ATOM 759 C CA . VAL A 1 102 ? 15.406 1.484 -11.141 1 96.81 102 VAL A CA 1
ATOM 760 C C . VAL A 1 102 ? 15.398 3.002 -10.969 1 96.81 102 VAL A C 1
ATOM 762 O O . VAL A 1 102 ? 14.398 3.662 -11.25 1 96.81 102 VAL A O 1
ATOM 765 N N . GLY A 1 103 ? 16.469 3.549 -10.484 1 98.06 103 GLY A N 1
ATOM 766 C CA . GLY A 1 103 ? 16.594 4.996 -10.406 1 98.06 103 GLY A CA 1
ATOM 767 C C . GLY A 1 103 ? 16.406 5.688 -11.742 1 98.06 103 GLY A C 1
ATOM 768 O O . GLY A 1 103 ? 15.758 6.738 -11.805 1 98.06 103 GLY A O 1
ATOM 769 N N . GLN A 1 104 ? 16.922 5.113 -12.75 1 97.5 104 GLN A N 1
ATOM 770 C CA . GLN A 1 104 ? 16.797 5.68 -14.094 1 97.5 104 GLN A CA 1
ATOM 771 C C . GLN A 1 104 ? 15.344 5.648 -14.57 1 97.5 104 GLN A C 1
ATOM 773 O O . GLN A 1 104 ? 14.875 6.598 -15.195 1 97.5 104 GLN A O 1
ATOM 778 N N . ILE A 1 105 ? 14.719 4.527 -14.336 1 96.5 105 ILE A N 1
ATOM 779 C CA . ILE A 1 105 ? 13.305 4.422 -14.68 1 96.5 105 ILE A CA 1
ATOM 780 C C . ILE A 1 105 ? 12.523 5.551 -14.008 1 96.5 105 ILE A C 1
ATOM 782 O O . ILE A 1 105 ? 11.711 6.219 -14.648 1 96.5 105 ILE A O 1
ATOM 786 N N . ALA A 1 106 ? 12.773 5.801 -12.734 1 98 106 ALA A N 1
ATOM 787 C CA . ALA A 1 106 ? 12.078 6.84 -11.969 1 98 106 ALA A CA 1
ATOM 788 C C . ALA A 1 106 ? 12.398 8.227 -12.516 1 98 106 ALA A C 1
ATOM 790 O O . ALA A 1 106 ? 11.5 9.062 -12.664 1 98 106 ALA A O 1
ATOM 791 N N . ARG A 1 107 ? 13.625 8.445 -12.836 1 97.38 107 ARG A N 1
ATOM 792 C CA . ARG A 1 107 ? 14.055 9.758 -13.312 1 97.38 107 ARG A CA 1
ATOM 793 C C . ARG A 1 107 ? 13.539 10.031 -14.719 1 97.38 107 ARG A C 1
ATOM 795 O O . ARG A 1 107 ? 13.484 11.18 -15.156 1 97.38 107 ARG A O 1
ATOM 802 N N . SER A 1 108 ? 13.195 9.023 -15.375 1 95.75 108 SER A N 1
ATOM 803 C CA . SER A 1 108 ? 12.703 9.188 -16.75 1 95.75 108 SER A CA 1
ATOM 804 C C . SER A 1 108 ? 11.25 9.633 -16.766 1 95.75 108 SER A C 1
ATOM 806 O O . SER A 1 108 ? 10.727 10.023 -17.812 1 95.75 108 SER A O 1
ATOM 808 N N . GLU A 1 109 ? 10.633 9.492 -15.641 1 94.69 109 GLU A N 1
ATOM 809 C CA . GLU A 1 109 ? 9.258 9.984 -15.547 1 94.69 109 GLU A CA 1
ATOM 810 C C . GLU A 1 109 ? 9.219 11.516 -15.578 1 94.69 109 GLU A C 1
ATOM 812 O O . GLU A 1 109 ? 9.727 12.172 -14.672 1 94.69 109 GLU A O 1
ATOM 817 N N . GLN A 1 110 ? 8.547 12.102 -16.5 1 93.38 110 GLN A N 1
ATOM 818 C CA . GLN A 1 110 ? 8.57 13.531 -16.766 1 93.38 110 GLN A CA 1
ATOM 819 C C . GLN A 1 110 ? 7.977 14.32 -15.602 1 93.38 110 GLN A C 1
ATOM 821 O O . GLN A 1 110 ? 8.414 15.438 -15.32 1 93.38 110 GLN A O 1
ATOM 826 N N . ALA A 1 111 ? 6.996 13.711 -14.992 1 95.38 111 ALA A N 1
ATOM 827 C CA . ALA A 1 111 ? 6.293 14.438 -13.938 1 95.38 111 ALA A CA 1
ATOM 828 C C . ALA A 1 111 ? 7.086 14.414 -12.633 1 95.38 111 ALA A C 1
ATOM 830 O O . ALA A 1 111 ? 6.758 15.133 -11.68 1 95.38 111 ALA A O 1
ATOM 831 N N . ALA A 1 112 ? 8.109 13.641 -12.539 1 97 112 ALA A N 1
ATOM 832 C CA . ALA A 1 112 ? 8.914 13.555 -11.328 1 97 112 ALA A CA 1
ATOM 833 C C . ALA A 1 112 ? 9.852 14.75 -11.203 1 97 112 ALA A C 1
ATOM 835 O O . ALA A 1 112 ? 10.578 15.078 -12.141 1 97 112 ALA A O 1
ATOM 836 N N . GLU A 1 113 ? 9.867 15.398 -10.047 1 97.25 113 GLU A N 1
ATOM 837 C CA . GLU A 1 113 ? 10.727 16.547 -9.82 1 97.25 113 GLU A CA 1
ATOM 838 C C . GLU A 1 113 ? 11.93 16.172 -8.961 1 97.25 113 GLU A C 1
ATOM 840 O O . GLU A 1 113 ? 12.922 16.906 -8.922 1 97.25 113 GLU A O 1
ATOM 845 N N . GLY A 1 114 ? 11.844 15.148 -8.242 1 97.5 114 GLY A N 1
ATOM 846 C CA . GLY A 1 114 ? 12.914 14.625 -7.402 1 97.5 114 GLY A CA 1
ATOM 847 C C . GLY A 1 114 ? 12.828 13.133 -7.18 1 97.5 114 GLY A C 1
ATOM 848 O O . GLY A 1 114 ? 11.734 12.578 -7.066 1 97.5 114 GLY A O 1
ATOM 849 N N . VAL A 1 115 ? 14.008 12.492 -7.188 1 98.56 115 VAL A N 1
ATOM 850 C CA . VAL A 1 115 ? 14.062 11.055 -6.949 1 98.56 115 VAL A CA 1
ATOM 851 C C . VAL A 1 115 ? 15.078 10.75 -5.848 1 98.56 115 VAL A C 1
ATOM 853 O O . VAL A 1 115 ? 16.25 11.117 -5.953 1 98.56 115 VAL A O 1
ATOM 856 N N . TYR A 1 116 ? 14.617 10.141 -4.805 1 98.75 116 TYR A N 1
ATOM 857 C CA . TYR A 1 116 ? 15.461 9.672 -3.707 1 98.75 116 TYR A CA 1
ATOM 858 C C . TYR A 1 116 ? 15.594 8.156 -3.732 1 98.75 116 TYR A C 1
ATOM 860 O O . TYR A 1 116 ? 14.656 7.438 -3.369 1 98.75 116 TYR A O 1
ATOM 868 N N . ASN A 1 117 ? 16.766 7.68 -4.082 1 98.62 117 ASN A N 1
ATOM 869 C CA . ASN A 1 117 ? 16.984 6.246 -4.246 1 98.62 117 ASN A CA 1
ATOM 870 C C . ASN A 1 117 ? 17.656 5.641 -3.014 1 98.62 117 ASN A C 1
ATOM 872 O O . ASN A 1 117 ? 18.875 5.734 -2.855 1 98.62 117 ASN A O 1
ATOM 876 N N . TYR A 1 118 ? 16.859 5 -2.26 1 98.5 118 TYR A N 1
ATOM 877 C CA . TYR A 1 118 ? 17.375 4.355 -1.058 1 98.5 118 TYR A CA 1
ATOM 878 C C . TYR A 1 118 ? 17.234 2.84 -1.149 1 98.5 118 TYR A C 1
ATOM 880 O O . TYR A 1 118 ? 17.141 2.156 -0.127 1 98.5 118 TYR A O 1
ATOM 888 N N . ILE A 1 119 ? 17.094 2.352 -2.332 1 97.81 119 ILE A N 1
ATOM 889 C CA . ILE A 1 119 ? 17.156 0.914 -2.57 1 97.81 119 ILE A CA 1
ATOM 890 C C . ILE A 1 119 ? 18.5 0.365 -2.105 1 97.81 119 ILE A C 1
ATOM 892 O O . ILE A 1 119 ? 19.547 1 -2.307 1 97.81 119 ILE A O 1
ATOM 896 N N . THR A 1 120 ? 18.5 -0.808 -1.572 1 96.56 120 THR A N 1
ATOM 897 C CA . THR A 1 120 ? 19.75 -1.417 -1.111 1 96.56 120 THR A CA 1
ATOM 898 C C . THR A 1 120 ? 20.031 -2.709 -1.873 1 96.56 120 THR A C 1
ATOM 900 O O . THR A 1 120 ? 19.109 -3.355 -2.375 1 96.56 120 THR A O 1
ATOM 903 N N . VAL A 1 121 ? 21.281 -2.982 -1.966 1 94.38 121 VAL A N 1
ATOM 904 C CA . VAL A 1 121 ? 21.688 -4.266 -2.525 1 94.38 121 VAL A CA 1
ATOM 905 C C . VAL A 1 121 ? 21.812 -5.301 -1.41 1 94.38 121 VAL A C 1
ATOM 907 O O . VAL A 1 121 ? 22.547 -5.094 -0.436 1 94.38 121 VAL A O 1
ATOM 910 N N . ALA A 1 122 ? 21.031 -6.281 -1.558 1 90.94 122 ALA A N 1
ATOM 911 C CA . ALA A 1 122 ? 21.016 -7.312 -0.522 1 90.94 122 ALA A CA 1
ATOM 912 C C . ALA A 1 122 ? 20.859 -8.703 -1.133 1 90.94 122 ALA A C 1
ATOM 914 O O . ALA A 1 122 ? 20.188 -8.867 -2.146 1 90.94 122 ALA A O 1
ATOM 915 N N . SER A 1 123 ? 21.438 -9.719 -0.44 1 84.69 123 SER A N 1
ATOM 916 C CA . SER A 1 123 ? 21.359 -11.086 -0.931 1 84.69 123 SER A CA 1
ATOM 917 C C . SER A 1 123 ? 20.203 -11.844 -0.271 1 84.69 123 SER A C 1
ATOM 919 O O . SER A 1 123 ? 19.719 -12.836 -0.82 1 84.69 123 SER A O 1
ATOM 921 N N . LEU A 1 124 ? 19.859 -11.414 0.885 1 85.94 124 LEU A N 1
ATOM 922 C CA . LEU A 1 124 ? 18.797 -12.109 1.605 1 85.94 124 LEU A CA 1
ATOM 923 C C . LEU A 1 124 ? 17.5 -11.289 1.595 1 85.94 124 LEU A C 1
ATOM 925 O O . LEU A 1 124 ? 17.547 -10.062 1.742 1 85.94 124 LEU A O 1
ATOM 929 N N . PRO A 1 125 ? 16.422 -11.961 1.464 1 84.19 125 PRO A N 1
ATOM 930 C CA . PRO A 1 125 ? 15.141 -11.258 1.511 1 84.19 125 PRO A CA 1
ATOM 931 C C . PRO A 1 125 ? 14.773 -10.781 2.916 1 84.19 125 PRO A C 1
ATOM 933 O O . PRO A 1 125 ? 15.305 -11.305 3.902 1 84.19 125 PRO A O 1
ATOM 936 N N . ARG A 1 126 ? 13.867 -9.82 2.979 1 88.44 126 ARG A N 1
ATOM 937 C CA . ARG A 1 126 ? 13.312 -9.406 4.262 1 88.44 126 ARG A CA 1
ATOM 938 C C . ARG A 1 126 ? 12.453 -10.508 4.867 1 88.44 126 ARG A C 1
ATOM 940 O O . ARG A 1 126 ? 11.766 -11.234 4.145 1 88.44 126 ARG A O 1
ATOM 947 N N . THR A 1 127 ? 12.508 -10.555 6.188 1 89.06 127 THR A N 1
ATOM 948 C CA . THR A 1 127 ? 11.688 -11.547 6.879 1 89.06 127 THR A CA 1
ATOM 949 C C . THR A 1 127 ? 10.336 -10.961 7.254 1 89.06 127 THR A C 1
ATOM 951 O O . THR A 1 127 ? 10.141 -9.742 7.203 1 89.06 127 THR A O 1
ATOM 954 N N . ALA A 1 128 ? 9.445 -11.812 7.656 1 87.69 128 ALA A N 1
ATOM 955 C CA . ALA A 1 128 ? 8.156 -11.375 8.18 1 87.69 128 ALA A CA 1
ATOM 956 C C . ALA A 1 128 ? 8.336 -10.461 9.391 1 87.69 128 ALA A C 1
ATOM 958 O O . ALA A 1 128 ? 7.609 -9.477 9.547 1 87.69 128 ALA A O 1
ATOM 959 N N . GLY A 1 129 ? 9.305 -10.82 10.211 1 89.88 129 GLY A N 1
ATOM 960 C CA . GLY A 1 129 ? 9.609 -10 11.375 1 89.88 129 GLY A CA 1
ATOM 961 C C . GLY A 1 129 ? 10.086 -8.609 11.016 1 89.88 129 GLY A C 1
ATOM 962 O O . GLY A 1 129 ? 9.711 -7.633 11.664 1 89.88 129 GLY A O 1
ATOM 963 N N . ASP A 1 130 ? 10.906 -8.523 10 1 92.62 130 ASP A N 1
ATOM 964 C CA . ASP A 1 130 ? 11.367 -7.223 9.523 1 92.62 130 ASP A CA 1
ATOM 965 C C . ASP A 1 130 ? 10.188 -6.344 9.102 1 92.62 130 ASP A C 1
ATOM 967 O O . ASP A 1 130 ? 10.102 -5.18 9.492 1 92.62 130 ASP A O 1
ATOM 971 N N . ILE A 1 131 ? 9.336 -6.93 8.375 1 92.12 131 ILE A N 1
ATOM 972 C CA . ILE A 1 131 ? 8.211 -6.199 7.805 1 92.12 131 ILE A CA 1
ATOM 973 C C . ILE A 1 131 ? 7.254 -5.777 8.914 1 92.12 131 ILE A C 1
ATOM 975 O O . ILE A 1 131 ? 6.809 -4.629 8.961 1 92.12 131 ILE A O 1
ATOM 979 N N 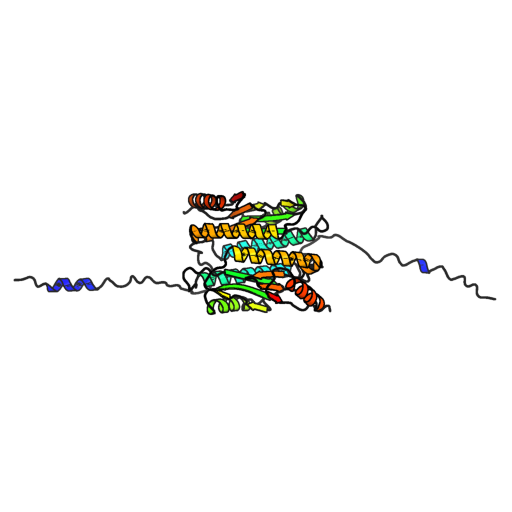. ALA A 1 132 ? 6.941 -6.617 9.797 1 90.44 132 ALA A N 1
ATOM 980 C CA . ALA A 1 132 ? 6.059 -6.309 10.914 1 90.44 132 ALA A CA 1
ATOM 981 C C . ALA A 1 132 ? 6.664 -5.23 11.812 1 90.44 132 ALA A C 1
ATOM 983 O O . ALA A 1 132 ? 5.949 -4.359 12.312 1 90.44 132 ALA A O 1
ATOM 984 N N . GLY A 1 133 ? 7.969 -5.395 12.031 1 93.69 133 GLY A N 1
ATOM 985 C CA . GLY A 1 133 ? 8.648 -4.387 12.828 1 93.69 133 GLY A CA 1
ATOM 986 C C . GLY A 1 133 ? 8.578 -2.998 12.219 1 93.69 133 GLY A C 1
ATOM 987 O O . GLY A 1 133 ? 8.312 -2.02 12.914 1 93.69 133 GLY A O 1
ATOM 988 N N . ASP A 1 134 ? 8.844 -2.918 10.938 1 95.75 134 ASP A N 1
ATOM 989 C CA . ASP A 1 134 ? 8.742 -1.635 10.25 1 95.75 134 ASP A CA 1
ATOM 990 C C . ASP A 1 134 ? 7.324 -1.073 10.336 1 95.75 134 ASP A C 1
ATOM 992 O O . ASP A 1 134 ? 7.141 0.134 10.5 1 95.75 134 ASP A O 1
ATOM 996 N N . THR A 1 135 ? 6.355 -1.957 10.172 1 94.69 135 THR A N 1
ATOM 997 C CA . THR A 1 135 ? 4.961 -1.54 10.25 1 94.69 135 THR A CA 1
ATOM 998 C C . THR A 1 135 ? 4.637 -1.017 11.648 1 94.69 135 THR A C 1
ATOM 1000 O O . THR A 1 135 ? 3.955 0 11.789 1 94.69 135 THR A O 1
ATOM 1003 N N . TRP A 1 136 ? 5.102 -1.677 12.609 1 94 136 TRP A N 1
ATOM 1004 C CA . TRP A 1 136 ? 4.91 -1.257 13.992 1 94 136 TRP A CA 1
ATOM 1005 C C . TRP A 1 136 ? 5.527 0.117 14.234 1 94 136 TRP A C 1
ATOM 1007 O O . TRP A 1 136 ? 4.891 0.997 14.82 1 94 136 TRP A O 1
ATOM 1017 N N . ASN A 1 137 ? 6.715 0.273 13.766 1 95.69 137 ASN A N 1
ATOM 1018 C CA . ASN A 1 137 ? 7.398 1.552 13.93 1 95.69 137 ASN A CA 1
ATOM 1019 C C . ASN A 1 137 ? 6.652 2.682 13.227 1 95.69 137 ASN A C 1
ATOM 1021 O O . ASN A 1 137 ? 6.48 3.764 13.789 1 95.69 137 ASN A O 1
ATOM 1025 N N . THR A 1 138 ? 6.215 2.447 12.039 1 96.19 138 THR A N 1
ATOM 1026 C CA . THR A 1 138 ? 5.449 3.451 11.305 1 96.19 138 THR A CA 1
ATOM 1027 C C . THR A 1 138 ? 4.188 3.834 12.078 1 96.19 138 THR A C 1
ATOM 1029 O O . THR A 1 138 ? 3.867 5.02 12.203 1 96.19 138 THR A O 1
ATOM 1032 N N . SER A 1 139 ? 3.5 2.832 12.523 1 93.25 139 SER A N 1
ATOM 1033 C CA . SER A 1 139 ? 2.26 3.074 13.258 1 93.25 139 SER A CA 1
ATOM 1034 C C . SER A 1 139 ? 2.51 3.912 14.508 1 93.25 139 SER A C 1
ATOM 1036 O O . SER A 1 139 ? 1.723 4.805 14.828 1 93.25 139 SER A O 1
ATOM 1038 N N . LYS A 1 140 ? 3.561 3.629 15.219 1 93.62 140 LYS A N 1
ATOM 1039 C CA . LYS A 1 140 ? 3.906 4.398 16.406 1 93.62 140 LYS A CA 1
ATOM 1040 C C . LYS A 1 140 ? 4.199 5.855 16.062 1 93.62 140 LYS A C 1
ATOM 1042 O O . LYS A 1 140 ? 3.742 6.77 16.75 1 93.62 140 LYS A O 1
ATOM 1047 N N . VAL A 1 141 ? 4.965 6.039 15.039 1 95.94 141 VAL A N 1
ATOM 1048 C CA . VAL A 1 141 ? 5.309 7.391 14.609 1 95.94 141 VAL A CA 1
ATOM 1049 C C . VAL A 1 141 ? 4.039 8.156 14.234 1 95.94 141 VAL A C 1
ATOM 1051 O O . VAL A 1 141 ? 3.871 9.312 14.609 1 95.94 141 VAL A O 1
ATOM 1054 N N . ARG A 1 142 ? 3.168 7.523 13.523 1 92.62 142 ARG A N 1
ATOM 1055 C CA . ARG A 1 142 ? 1.902 8.148 13.156 1 92.62 142 ARG A CA 1
ATOM 1056 C C . ARG A 1 142 ? 1.104 8.547 14.391 1 92.62 142 ARG A C 1
ATOM 1058 O O . ARG A 1 142 ? 0.556 9.648 14.453 1 92.62 142 ARG A O 1
ATOM 1065 N N . ALA A 1 143 ? 1.036 7.648 15.352 1 88.56 143 ALA A N 1
ATOM 1066 C CA . ALA A 1 143 ? 0.311 7.93 16.594 1 88.56 143 ALA A CA 1
ATOM 1067 C C . ALA A 1 143 ? 0.936 9.102 17.344 1 88.56 143 ALA A C 1
ATOM 1069 O O . ALA A 1 143 ? 0.224 9.953 17.875 1 88.56 143 ALA A O 1
ATOM 1070 N N . THR A 1 144 ? 2.215 9.086 17.312 1 91.69 144 THR A N 1
ATOM 1071 C CA . THR A 1 144 ? 2.943 10.156 17.984 1 91.69 144 THR A CA 1
ATOM 1072 C C . THR A 1 144 ? 2.629 11.5 17.344 1 91.69 144 THR A C 1
ATOM 1074 O O . THR A 1 144 ? 2.424 12.5 18.031 1 91.69 144 THR A O 1
ATOM 1077 N N . LEU A 1 145 ? 2.557 11.555 16.062 1 92.31 145 LEU A N 1
ATOM 1078 C CA . LEU A 1 145 ? 2.299 12.805 15.352 1 92.31 145 LEU A CA 1
ATOM 1079 C C . LEU A 1 145 ? 0.848 13.234 15.523 1 92.31 145 LEU A C 1
ATOM 1081 O O . LEU A 1 145 ? 0.548 14.43 15.5 1 92.31 145 LEU A O 1
ATOM 1085 N N . LEU A 1 146 ? -0.022 12.242 15.648 1 84.88 146 LEU A N 1
ATOM 1086 C CA . LEU A 1 146 ? -1.412 12.562 15.961 1 84.88 146 LEU A CA 1
ATOM 1087 C C . LEU A 1 146 ? -1.519 13.273 17.312 1 84.88 146 LEU A C 1
ATOM 1089 O O . LEU A 1 146 ? -2.432 14.078 17.516 1 84.88 146 LEU A O 1
ATOM 1093 N N . GLY A 1 147 ? -0.632 13 18.172 1 84.06 147 GLY A N 1
ATOM 1094 C CA . GLY A 1 147 ? -0.584 13.648 19.469 1 84.06 147 GLY A CA 1
ATOM 1095 C C . GLY A 1 147 ? -0.231 15.125 19.391 1 84.06 147 GLY A C 1
ATOM 1096 O O . GLY A 1 147 ? -0.593 15.906 20.266 1 84.06 147 GLY A O 1
ATOM 1097 N N . ILE A 1 148 ? 0.56 15.422 18.328 1 86.06 148 ILE A N 1
ATOM 1098 C CA . ILE A 1 148 ? 0.791 16.844 18.109 1 86.06 148 ILE A CA 1
ATOM 1099 C C . ILE A 1 148 ? -0.48 17.5 17.562 1 86.06 148 ILE A C 1
ATOM 1101 O O . ILE A 1 148 ? -1.022 18.422 18.172 1 86.06 148 ILE A O 1
ATOM 1105 N N . SER A 1 149 ? -0.937 17.078 16.484 1 85.12 149 SER A N 1
ATOM 1106 C CA . SER A 1 149 ? -2.221 17.469 15.914 1 85.12 149 SER A CA 1
ATOM 1107 C C . SER A 1 149 ? -2.58 16.594 14.711 1 85.12 149 SER A C 1
ATOM 1109 O O . SER A 1 149 ? -1.694 16.094 14.016 1 85.12 149 SER A O 1
ATOM 1111 N N . PRO A 1 150 ? -3.867 16.438 14.398 1 77.94 150 PRO A N 1
ATOM 1112 C CA . PRO A 1 150 ? -4.281 15.742 13.172 1 77.94 150 PRO A CA 1
ATOM 1113 C C . PRO A 1 150 ? -3.746 16.406 11.906 1 77.94 150 PRO A C 1
ATOM 1115 O O . PRO A 1 150 ? -3.439 15.719 10.93 1 77.94 150 PRO A O 1
ATOM 1118 N N . ALA A 1 151 ? -3.576 17.656 11.992 1 80.69 151 ALA A N 1
ATOM 1119 C CA . ALA A 1 151 ? -3.066 18.391 10.836 1 80.69 151 ALA A CA 1
ATOM 1120 C C . ALA A 1 151 ? -1.61 18.031 10.555 1 80.69 151 ALA A C 1
ATOM 1122 O O . ALA A 1 151 ? -1.212 17.891 9.398 1 80.69 151 ALA A O 1
ATOM 1123 N N . THR A 1 152 ? -0.895 17.906 11.586 1 85.88 152 THR A N 1
ATOM 1124 C CA . THR A 1 152 ? 0.508 17.547 11.414 1 85.88 152 THR A CA 1
ATOM 1125 C C . THR A 1 152 ? 0.633 16.156 10.781 1 85.88 152 THR A C 1
ATOM 1127 O O . THR A 1 152 ? 1.437 15.969 9.859 1 85.88 152 THR A O 1
ATOM 1130 N N . GLN A 1 153 ? -0.184 15.281 11.203 1 85.19 153 GLN A N 1
ATOM 1131 C CA . GLN A 1 153 ? -0.152 13.93 10.641 1 85.19 153 GLN A CA 1
ATOM 1132 C C . GLN A 1 153 ? -0.562 13.945 9.172 1 85.19 153 GLN A C 1
ATOM 1134 O O . GLN A 1 153 ? -0 13.203 8.359 1 85.19 153 GLN A O 1
ATOM 1139 N N . ALA A 1 154 ? -1.514 14.773 8.852 1 84.31 154 ALA A N 1
ATOM 1140 C CA . ALA A 1 154 ? -2.047 14.836 7.488 1 84.31 154 ALA A CA 1
ATOM 1141 C C . ALA A 1 154 ? -1.04 15.461 6.531 1 84.31 154 ALA A C 1
ATOM 1143 O O . ALA A 1 154 ? -1.095 15.227 5.32 1 84.31 154 ALA A O 1
ATOM 1144 N N . ARG A 1 155 ? -0.086 16.188 7.07 1 92.25 155 ARG A N 1
ATOM 1145 C CA . ARG A 1 155 ? 0.828 16.953 6.23 1 92.25 155 ARG A CA 1
ATOM 1146 C C . ARG A 1 155 ? 2.102 16.172 5.945 1 92.25 155 ARG A C 1
ATOM 1148 O O . ARG A 1 155 ? 2.967 16.625 5.195 1 92.25 155 ARG A O 1
ATOM 1155 N N . VAL A 1 156 ? 2.135 14.961 6.539 1 95.56 156 VAL A N 1
ATOM 1156 C CA . VAL A 1 156 ? 3.365 14.203 6.332 1 95.56 156 VAL A CA 1
ATOM 1157 C C . VAL A 1 156 ? 3.029 12.797 5.844 1 95.56 156 VAL A C 1
ATOM 1159 O O . VAL A 1 156 ? 1.929 12.297 6.086 1 95.56 156 VAL A O 1
ATOM 1162 N N . LYS A 1 157 ? 3.863 12.203 5.125 1 96.12 157 LYS A N 1
ATOM 1163 C CA . LYS A 1 157 ? 3.873 10.781 4.781 1 96.12 157 LYS A CA 1
ATOM 1164 C C . LYS A 1 157 ? 5.047 10.062 5.445 1 96.12 157 LYS A C 1
ATOM 1166 O O . LYS A 1 157 ? 6.199 10.469 5.277 1 96.12 157 LYS A O 1
ATOM 1171 N N . ILE A 1 158 ? 4.699 9.031 6.207 1 97.06 158 ILE A N 1
ATOM 1172 C CA . ILE A 1 158 ? 5.691 8.305 6.992 1 97.06 158 ILE A CA 1
ATOM 1173 C C . ILE A 1 158 ? 5.848 6.891 6.445 1 97.06 158 ILE A C 1
ATOM 1175 O O . ILE A 1 158 ? 4.863 6.172 6.27 1 97.06 158 ILE A O 1
ATOM 1179 N N . ILE A 1 159 ? 7.059 6.508 6.176 1 97.5 159 ILE A N 1
ATOM 1180 C CA . ILE A 1 159 ? 7.359 5.152 5.734 1 97.5 159 ILE A CA 1
ATOM 1181 C C . ILE A 1 159 ? 8.578 4.621 6.488 1 97.5 159 ILE A C 1
ATOM 1183 O O . ILE A 1 159 ? 9.578 5.32 6.625 1 97.5 159 ILE A O 1
ATOM 1187 N N . THR A 1 160 ? 8.477 3.475 7.008 1 97.69 160 THR A N 1
ATOM 1188 C CA . THR A 1 160 ? 9.633 2.801 7.594 1 97.69 160 THR A CA 1
ATOM 1189 C C . THR A 1 160 ? 10.031 1.588 6.758 1 97.69 160 THR A C 1
ATOM 1191 O O . THR A 1 160 ? 9.18 0.777 6.387 1 97.69 160 THR A O 1
ATOM 1194 N N . TYR A 1 161 ? 11.242 1.514 6.434 1 97.38 161 TYR A N 1
ATOM 1195 C CA . TYR A 1 161 ? 11.812 0.392 5.699 1 97.38 161 TYR A CA 1
ATOM 1196 C C . TYR A 1 161 ? 13.211 0.066 6.203 1 97.38 161 TYR A C 1
ATOM 1198 O O . TYR A 1 161 ? 14.102 0.921 6.18 1 97.38 161 TYR A O 1
ATOM 1206 N N . GLY A 1 162 ? 13.453 -1.163 6.617 1 95.31 162 GLY A N 1
ATOM 1207 C CA . GLY A 1 162 ? 14.742 -1.564 7.145 1 95.31 162 GLY A CA 1
ATOM 1208 C C . GLY A 1 162 ? 15.164 -0.77 8.367 1 95.31 162 GLY A C 1
ATOM 1209 O O . GLY A 1 162 ? 16.312 -0.328 8.461 1 95.31 162 GLY A O 1
ATOM 1210 N N . ASN A 1 163 ? 14.227 -0.423 9.133 1 96 163 ASN A N 1
ATOM 1211 C CA . ASN A 1 163 ? 14.461 0.265 10.398 1 96 163 ASN A CA 1
ATOM 1212 C C . ASN A 1 163 ? 14.859 1.722 10.18 1 96 163 ASN A C 1
ATOM 1214 O O . ASN A 1 163 ? 15.336 2.383 11.102 1 96 163 ASN A O 1
ATOM 1218 N N . VAL A 1 164 ? 14.734 2.154 9.008 1 98.06 164 VAL A N 1
ATOM 1219 C CA . VAL A 1 164 ? 14.898 3.574 8.719 1 98.06 164 VAL A CA 1
ATOM 1220 C C . VAL A 1 164 ? 13.539 4.219 8.461 1 98.06 164 VAL A C 1
ATOM 1222 O O . VAL A 1 164 ? 12.75 3.717 7.656 1 98.06 164 VAL A O 1
ATOM 1225 N N . THR A 1 165 ? 13.258 5.281 9.164 1 98.5 165 THR A N 1
ATOM 1226 C CA . THR A 1 165 ? 12 6 9.008 1 98.5 165 THR A CA 1
ATOM 1227 C C . THR A 1 165 ? 12.18 7.211 8.094 1 98.5 165 THR A C 1
ATOM 1229 O O . THR A 1 165 ? 13 8.086 8.367 1 98.5 165 THR A O 1
ATOM 1232 N N . TYR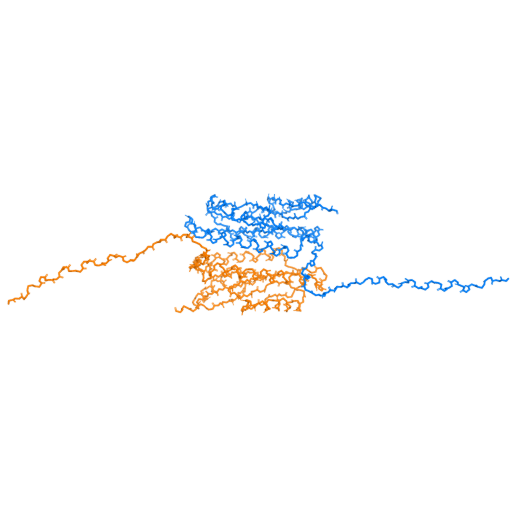 A 1 166 ? 11.445 7.23 7.043 1 98.69 166 TYR A N 1
ATOM 1233 C CA . TYR A 1 166 ? 11.453 8.328 6.086 1 98.69 166 TYR A CA 1
ATOM 1234 C C . TYR A 1 166 ? 10.25 9.242 6.289 1 98.69 166 TYR A C 1
ATOM 1236 O O . TYR A 1 166 ? 9.125 8.758 6.461 1 98.69 166 TYR A O 1
ATOM 1244 N N . VAL A 1 167 ? 10.484 10.508 6.238 1 98.5 167 VAL A N 1
ATOM 1245 C CA . VAL A 1 167 ? 9.414 11.484 6.418 1 98.5 167 VAL A CA 1
ATOM 1246 C C . VAL A 1 167 ? 9.406 12.469 5.25 1 98.5 167 VAL A C 1
ATOM 1248 O O . VAL A 1 167 ? 10.398 13.156 5.004 1 98.5 167 VAL A O 1
ATOM 1251 N N . MET A 1 168 ? 8.305 12.469 4.574 1 98.06 168 MET A N 1
ATOM 1252 C CA . MET A 1 168 ? 8.086 13.438 3.506 1 98.06 168 MET A CA 1
ATOM 1253 C C . MET A 1 168 ? 6.992 14.43 3.887 1 98.06 168 MET A C 1
ATOM 1255 O O . MET A 1 168 ? 6.059 14.078 4.605 1 98.06 168 MET A O 1
ATOM 1259 N N . GLY A 1 169 ? 7.133 15.711 3.402 1 97.38 169 GLY A N 1
ATOM 1260 C CA . GLY A 1 169 ? 6.129 16.734 3.676 1 97.38 169 GLY A CA 1
ATOM 1261 C C . GLY A 1 169 ? 6.48 18.078 3.096 1 97.38 169 GLY A C 1
ATOM 1262 O O . GLY A 1 169 ? 7.648 18.375 2.832 1 97.38 169 GLY A O 1
ATOM 1263 N N . ILE A 1 170 ? 5.43 18.781 2.805 1 97 170 ILE A N 1
ATOM 1264 C CA . ILE A 1 170 ? 5.57 20.203 2.506 1 97 170 ILE A CA 1
ATOM 1265 C C . ILE A 1 170 ? 5.348 21.016 3.777 1 97 170 ILE A C 1
ATOM 1267 O O . ILE A 1 170 ? 4.203 21.234 4.191 1 97 170 ILE A O 1
ATOM 1271 N N . LEU A 1 171 ? 6.414 21.516 4.355 1 96.31 171 LEU A N 1
ATOM 1272 C CA . LEU A 1 171 ? 6.355 22 5.73 1 96.31 171 LEU A CA 1
ATOM 1273 C C . LEU A 1 171 ? 7.133 23.297 5.879 1 96.31 171 LEU A C 1
ATOM 1275 O O . LEU A 1 171 ? 8.125 23.516 5.184 1 96.31 171 LEU A O 1
ATOM 1279 N N . THR A 1 172 ? 6.68 24.078 6.812 1 95.19 172 THR A N 1
ATOM 1280 C CA . THR A 1 172 ? 7.484 25.219 7.23 1 95.19 172 THR A CA 1
ATOM 1281 C C . THR A 1 172 ? 8.703 24.766 8.023 1 95.19 172 THR A C 1
ATOM 1283 O O . THR A 1 172 ? 8.734 23.641 8.539 1 95.19 172 THR A O 1
ATOM 1286 N N . PRO A 1 173 ? 9.719 25.641 8.125 1 95.69 173 PRO A N 1
ATOM 1287 C CA . PRO A 1 173 ? 10.898 25.266 8.906 1 95.69 173 PRO A CA 1
ATOM 1288 C C . PRO A 1 173 ? 10.555 24.891 10.352 1 95.69 173 PRO A C 1
ATOM 1290 O O . PRO A 1 173 ? 11.148 23.969 10.914 1 95.69 173 PRO A O 1
ATOM 1293 N N . GLU A 1 174 ? 9.617 25.609 10.898 1 94.94 174 GLU A N 1
ATOM 1294 C CA . GLU A 1 174 ? 9.203 25.312 12.266 1 94.94 174 GLU A CA 1
ATOM 1295 C C . GLU A 1 174 ? 8.562 23.922 12.359 1 94.94 174 GLU A C 1
ATOM 1297 O O . GLU A 1 174 ? 8.852 23.172 13.281 1 94.94 174 GLU A O 1
ATOM 1302 N N . GLU A 1 175 ? 7.707 23.656 11.422 1 94.88 175 GLU A N 1
ATOM 1303 C CA . GLU A 1 175 ? 7.066 22.344 11.383 1 94.88 175 GLU A CA 1
ATOM 1304 C C . GLU A 1 175 ? 8.094 21.234 11.203 1 94.88 175 GLU A C 1
ATOM 1306 O O . GLU A 1 175 ? 8 20.172 11.828 1 94.88 175 GLU A O 1
ATOM 1311 N N . GLN A 1 176 ? 9.047 21.438 10.312 1 97.12 176 GLN A N 1
ATOM 1312 C CA . GLN A 1 176 ? 10.102 20.453 10.062 1 97.12 176 GLN A CA 1
ATOM 1313 C C . GLN A 1 176 ? 10.852 20.109 11.344 1 97.12 176 GLN A C 1
ATOM 1315 O O . GLN A 1 176 ? 11.078 18.938 11.641 1 97.12 176 GLN A O 1
ATOM 1320 N N . ALA A 1 177 ? 11.195 21.141 12.047 1 96.5 177 ALA A N 1
ATOM 1321 C CA . ALA A 1 177 ? 11.945 20.938 13.281 1 96.5 177 ALA A CA 1
ATOM 1322 C C . ALA A 1 177 ? 11.117 20.156 14.305 1 96.5 177 ALA A C 1
ATOM 1324 O O . ALA A 1 177 ? 11.625 19.234 14.953 1 96.5 177 ALA A O 1
ATOM 1325 N N . GLN A 1 178 ? 9.891 20.562 14.43 1 96.31 178 GLN A N 1
ATOM 1326 C CA . GLN A 1 178 ? 9.016 19.922 15.398 1 96.31 178 GLN A CA 1
ATOM 1327 C C . GLN A 1 178 ? 8.797 18.453 15.055 1 96.31 178 GLN A C 1
ATOM 1329 O O . GLN A 1 178 ? 8.875 17.594 15.93 1 96.31 178 GLN A O 1
ATOM 1334 N N . ILE A 1 179 ? 8.508 18.188 13.852 1 97.06 179 ILE A N 1
ATOM 1335 C CA . ILE A 1 179 ? 8.203 16.844 13.398 1 97.06 179 ILE A CA 1
ATOM 1336 C C . ILE A 1 179 ? 9.453 15.969 13.508 1 97.06 179 ILE A C 1
ATOM 1338 O O . ILE A 1 179 ? 9.383 14.828 13.977 1 97.06 179 ILE A O 1
ATOM 1342 N N . THR A 1 180 ? 10.57 16.5 13.078 1 97.62 180 THR A N 1
ATOM 1343 C CA . THR A 1 180 ? 11.82 15.742 13.172 1 97.62 180 THR A CA 1
ATOM 1344 C C . THR A 1 180 ? 12.117 15.359 14.617 1 97.62 180 THR A C 1
ATOM 1346 O O . THR A 1 180 ? 12.484 14.219 14.906 1 97.62 180 THR A O 1
ATOM 1349 N N . GLN A 1 181 ? 11.969 16.344 15.469 1 97 181 GLN A N 1
ATOM 1350 C CA . GLN A 1 181 ? 12.219 16.094 16.875 1 97 181 GLN A CA 1
ATOM 1351 C C . GLN A 1 181 ? 11.297 15 17.422 1 97 181 GLN A C 1
ATOM 1353 O O . GLN A 1 181 ? 11.75 14.078 18.109 1 97 181 GLN A O 1
ATOM 1358 N N . LYS A 1 182 ? 10.039 15.117 17.078 1 96.88 182 LYS A N 1
ATOM 1359 C CA . LYS A 1 182 ? 9.055 14.156 17.578 1 96.88 182 LYS A CA 1
ATOM 1360 C C . LYS A 1 182 ? 9.312 12.766 17.016 1 96.88 182 LYS A C 1
ATOM 1362 O O . LYS A 1 182 ? 9.273 11.773 17.734 1 96.88 182 LYS A O 1
ATOM 1367 N N . VAL A 1 183 ? 9.609 12.664 15.734 1 97.5 183 VAL A N 1
ATOM 1368 C CA . VAL A 1 183 ? 9.852 11.383 15.078 1 97.5 183 VAL A CA 1
ATOM 1369 C C . VAL A 1 183 ? 11.125 10.75 15.625 1 97.5 183 VAL A C 1
ATOM 1371 O O . VAL A 1 183 ? 11.148 9.57 15.969 1 97.5 183 VAL A O 1
ATOM 1374 N N . SER A 1 184 ? 12.156 11.547 15.789 1 96.94 184 SER A N 1
ATOM 1375 C CA . SER A 1 184 ? 13.453 11.016 16.203 1 96.94 184 SER A CA 1
ATOM 1376 C C . SER A 1 184 ? 13.438 10.562 17.656 1 96.94 184 SER A C 1
ATOM 1378 O O . SER A 1 184 ? 14.273 9.758 18.062 1 96.94 184 SER A O 1
ATOM 1380 N N . THR A 1 185 ? 12.438 11.039 18.406 1 95.75 185 THR A N 1
ATOM 1381 C CA . THR A 1 185 ? 12.391 10.688 19.828 1 95.75 185 THR A CA 1
ATOM 1382 C C . THR A 1 185 ? 11.328 9.625 20.078 1 95.75 185 THR A C 1
ATOM 1384 O O . THR A 1 185 ? 11.078 9.25 21.234 1 95.75 185 THR A O 1
ATOM 1387 N N . THR A 1 186 ? 10.68 9.289 19.062 1 96.06 186 THR A N 1
ATOM 1388 C CA . THR A 1 186 ? 9.719 8.203 19.203 1 96.06 186 THR A CA 1
ATOM 1389 C C . THR A 1 186 ? 10.422 6.887 19.531 1 96.06 186 THR A C 1
ATOM 1391 O O . THR A 1 186 ? 11.43 6.547 18.891 1 96.06 186 THR A O 1
ATOM 1394 N N . VAL A 1 187 ? 9.883 6.129 20.422 1 93.69 187 VAL A N 1
ATOM 1395 C CA . VAL A 1 187 ? 10.477 4.871 20.859 1 93.69 187 VAL A CA 1
ATOM 1396 C C . VAL A 1 187 ? 10.578 3.904 19.688 1 93.69 187 VAL A C 1
ATOM 1398 O O . VAL A 1 187 ? 9.602 3.693 18.953 1 93.69 187 VAL A O 1
ATOM 1401 N N . GLY A 1 188 ? 11.758 3.359 19.469 1 93 188 GLY A N 1
ATOM 1402 C CA . GLY A 1 188 ? 11.93 2.342 18.438 1 93 188 GLY A CA 1
ATOM 1403 C C . GLY A 1 188 ? 12.531 2.883 17.156 1 93 188 GLY A C 1
ATOM 1404 O O . GLY A 1 188 ? 13.016 2.117 16.328 1 93 188 GLY A O 1
ATOM 1405 N N . VAL A 1 189 ? 12.484 4.156 16.969 1 96.38 189 VAL A N 1
ATOM 1406 C CA . VAL A 1 189 ? 13.047 4.754 15.758 1 96.38 189 VAL A CA 1
ATOM 1407 C C . VAL A 1 189 ? 14.57 4.777 15.867 1 96.38 189 VAL A C 1
ATOM 1409 O O . VAL A 1 189 ? 15.125 5.312 16.828 1 96.38 189 VAL A O 1
ATOM 1412 N N . GLN A 1 190 ? 15.25 4.223 14.914 1 96.06 190 GLN A N 1
ATOM 1413 C CA . GLN A 1 190 ? 16.703 4.121 14.945 1 96.06 190 GLN A CA 1
ATOM 1414 C C . GLN A 1 190 ? 17.344 5.191 14.07 1 96.06 190 GLN A C 1
ATOM 1416 O O . GLN A 1 190 ? 18.391 5.738 14.422 1 96.06 190 GLN A O 1
ATOM 1421 N N . LYS A 1 191 ? 16.797 5.414 12.969 1 97.88 191 LYS A N 1
ATOM 1422 C CA . LYS A 1 191 ? 17.312 6.375 12 1 97.88 191 LYS A CA 1
ATOM 1423 C C . LYS A 1 191 ? 16.172 7.078 11.273 1 97.88 191 LYS A C 1
ATOM 1425 O O . LYS A 1 191 ? 15.172 6.445 10.914 1 97.88 191 LYS A O 1
ATOM 1430 N N . VAL A 1 192 ? 16.328 8.391 11.164 1 98.31 192 VAL A N 1
ATOM 1431 C CA . VAL A 1 192 ? 15.32 9.18 10.469 1 98.31 192 VAL A CA 1
ATOM 1432 C C . VAL A 1 192 ? 15.945 9.867 9.258 1 98.31 192 VAL A C 1
ATOM 1434 O O . VAL A 1 192 ? 17.016 10.477 9.367 1 98.31 192 VAL A O 1
ATOM 1437 N N . ILE A 1 193 ? 15.375 9.734 8.156 1 98.69 193 ILE A N 1
ATOM 1438 C CA . ILE A 1 193 ? 15.742 10.484 6.961 1 98.69 193 ILE A CA 1
ATOM 1439 C C . ILE A 1 193 ? 14.594 11.422 6.57 1 98.69 193 ILE A C 1
ATOM 1441 O O . ILE A 1 193 ? 13.469 10.977 6.344 1 98.69 193 ILE A O 1
ATOM 1445 N N . THR A 1 194 ? 14.883 12.664 6.555 1 98.56 194 THR A N 1
ATOM 1446 C CA . THR A 1 194 ? 13.859 13.656 6.254 1 98.56 194 THR A CA 1
ATOM 1447 C C . THR A 1 194 ? 13.977 14.133 4.809 1 98.56 194 THR A C 1
ATOM 1449 O O . THR A 1 194 ? 15.062 14.484 4.348 1 98.56 194 THR A O 1
ATOM 1452 N N . LEU A 1 195 ? 12.914 14.086 4.102 1 98.5 195 LEU A N 1
ATOM 1453 C CA . LEU A 1 195 ? 12.828 14.516 2.711 1 98.5 195 LEU A CA 1
ATOM 1454 C C . LEU A 1 195 ? 11.766 15.602 2.541 1 98.5 195 LEU A C 1
ATOM 1456 O O . LEU A 1 195 ? 10.836 15.445 1.752 1 98.5 195 LEU A O 1
ATOM 1460 N N . TYR A 1 196 ? 12 16.672 3.178 1 97.81 196 TYR A N 1
ATOM 1461 C CA . TYR A 1 196 ? 11.023 17.75 3.248 1 97.81 196 TYR A CA 1
ATOM 1462 C C . TYR A 1 196 ? 11.125 18.656 2.025 1 97.81 196 TYR A C 1
ATOM 1464 O O . TYR A 1 196 ? 12.195 18.797 1.435 1 97.81 196 TYR A O 1
ATOM 1472 N N . GLN A 1 197 ? 10.039 19.156 1.728 1 96.56 197 GLN A N 1
ATOM 1473 C CA . GLN A 1 197 ? 9.93 20.312 0.844 1 96.56 197 GLN A CA 1
ATOM 1474 C C . GLN A 1 197 ? 9.5 21.562 1.616 1 96.56 197 GLN A C 1
ATOM 1476 O O . GLN A 1 197 ? 8.633 21.5 2.486 1 96.56 197 GLN A O 1
ATOM 1481 N N . ASN A 1 198 ? 10.062 22.656 1.276 1 94.62 198 ASN A N 1
ATOM 1482 C CA . ASN A 1 198 ? 9.812 23.875 2.035 1 94.62 198 ASN A CA 1
ATOM 1483 C C . ASN A 1 198 ? 8.5 24.531 1.611 1 94.62 198 ASN A C 1
ATOM 1485 O O . ASN A 1 198 ? 8.266 24.75 0.421 1 94.62 198 ASN A O 1
ATOM 1489 N N . TYR A 1 199 ? 7.668 24.672 2.641 1 91.5 199 TYR A N 1
ATOM 1490 C CA . TYR A 1 199 ? 6.449 25.453 2.436 1 91.5 199 TYR A CA 1
ATOM 1491 C C . TYR A 1 199 ? 6.699 26.938 2.693 1 91.5 199 TYR A C 1
ATOM 1493 O O . TYR A 1 199 ? 7.125 27.312 3.785 1 91.5 199 TYR A O 1
ATOM 1501 N N . VAL A 1 200 ? 6.633 27.75 1.651 1 82.19 200 VAL A N 1
ATOM 1502 C CA . VAL A 1 200 ? 6.801 29.188 1.782 1 82.19 200 VAL A CA 1
ATOM 1503 C C . VAL A 1 200 ? 5.441 29.891 1.666 1 82.19 200 VAL A C 1
ATOM 1505 O O . VAL A 1 200 ? 4.719 29.688 0.687 1 82.19 200 VAL A O 1
ATOM 1508 N N . GLN A 1 201 ? 4.809 30.359 2.75 1 64.25 201 GLN A N 1
ATOM 1509 C CA . GLN A 1 201 ? 3.562 31.109 2.699 1 64.25 201 GLN A CA 1
ATOM 1510 C C . GLN A 1 201 ? 3.744 32.438 1.943 1 64.25 201 GLN A C 1
ATOM 1512 O O . GLN A 1 201 ? 4.652 33.188 2.246 1 64.25 201 GLN A O 1
ATOM 1517 N N . ARG A 1 202 ? 3.35 32.5 0.662 1 48 202 ARG A N 1
ATOM 1518 C CA . ARG A 1 202 ? 3.391 33.812 0.025 1 48 202 ARG A CA 1
ATOM 1519 C C . ARG A 1 202 ? 2.428 34.781 0.706 1 48 202 ARG A C 1
ATOM 1521 O O . ARG A 1 202 ? 1.4 34.375 1.246 1 48 202 ARG A O 1
ATOM 1528 N N . MET B 1 1 ? 16.344 -69.5 -51.344 1 24.36 1 MET B N 1
ATOM 1529 C CA . MET B 1 1 ? 17.234 -68.438 -51.844 1 24.36 1 MET B CA 1
ATOM 1530 C C . MET B 1 1 ? 16.969 -67.125 -51.125 1 24.36 1 MET B C 1
ATOM 1532 O O . MET B 1 1 ? 15.938 -66.5 -51.344 1 24.36 1 MET B O 1
ATOM 1536 N N . LYS B 1 2 ? 17.172 -67.125 -49.875 1 35.81 2 LYS B N 1
ATOM 1537 C CA . LYS B 1 2 ? 16.625 -66.5 -48.688 1 35.81 2 LYS B CA 1
ATOM 1538 C C . LYS B 1 2 ? 16.891 -65 -48.656 1 35.81 2 LYS B C 1
ATOM 1540 O O . LYS B 1 2 ? 18.031 -64.562 -48.812 1 35.81 2 LYS B O 1
ATOM 1545 N N . PRO B 1 3 ? 15.719 -64.25 -49.125 1 38.34 3 PRO B N 1
ATOM 1546 C CA . PRO B 1 3 ? 16.062 -62.875 -49.531 1 38.34 3 PRO B CA 1
ATOM 1547 C C . PRO B 1 3 ? 16.922 -62.156 -48.5 1 38.34 3 PRO B C 1
ATOM 1549 O O . PRO B 1 3 ? 16.875 -62.5 -47.312 1 38.34 3 PRO B O 1
ATOM 1552 N N . LYS B 1 4 ? 18.062 -61.594 -48.938 1 41.81 4 LYS B N 1
ATOM 1553 C CA . LYS B 1 4 ? 19.297 -61 -48.406 1 41.81 4 LYS B CA 1
ATOM 1554 C C . LYS B 1 4 ? 18.984 -59.75 -47.625 1 41.81 4 LYS B C 1
ATOM 1556 O O . LYS B 1 4 ? 18.516 -58.75 -48.188 1 41.81 4 LYS B O 1
ATOM 1561 N N . PRO B 1 5 ? 18.391 -59.938 -46.312 1 45.31 5 PRO B N 1
ATOM 1562 C CA . PRO B 1 5 ? 17.703 -59 -45.406 1 45.31 5 PRO B CA 1
ATOM 1563 C C . PRO B 1 5 ? 18.516 -57.75 -45.094 1 45.31 5 PRO B C 1
ATOM 1565 O O . PRO B 1 5 ? 18.25 -57.062 -44.125 1 45.31 5 PRO B O 1
ATOM 1568 N N . HIS B 1 6 ? 19.5 -57.438 -46.156 1 34.88 6 HIS B N 1
ATOM 1569 C CA . HIS B 1 6 ? 20.469 -56.344 -46 1 34.88 6 HIS B CA 1
ATOM 1570 C C . HIS B 1 6 ? 19.812 -55.062 -45.531 1 34.88 6 HIS B C 1
ATOM 1572 O O . HIS B 1 6 ? 20.453 -54.219 -44.906 1 34.88 6 HIS B O 1
ATOM 1578 N N . THR B 1 7 ? 18.688 -54.781 -46.406 1 36.47 7 THR B N 1
ATOM 1579 C CA . THR B 1 7 ? 18.438 -53.344 -46.625 1 36.47 7 THR B CA 1
ATOM 1580 C C . THR B 1 7 ? 17.922 -52.688 -45.344 1 36.47 7 THR B C 1
ATOM 1582 O O . THR B 1 7 ? 16.719 -52.5 -45.188 1 36.47 7 THR B O 1
ATOM 1585 N N . VAL B 1 8 ? 18.109 -53.312 -44.094 1 30.81 8 VAL B N 1
ATOM 1586 C CA . VAL B 1 8 ? 17.797 -53.031 -42.719 1 30.81 8 VAL B CA 1
ATOM 1587 C C . VAL B 1 8 ? 18.203 -51.594 -42.375 1 30.81 8 VAL B C 1
ATOM 1589 O O . VAL B 1 8 ? 17.453 -50.875 -41.719 1 30.81 8 VAL B O 1
ATOM 1592 N N . ARG B 1 9 ? 19.484 -51.5 -42.125 1 32.72 9 ARG B N 1
ATOM 1593 C CA . ARG B 1 9 ? 20.078 -50.625 -41.125 1 32.72 9 ARG B CA 1
ATOM 1594 C C . ARG B 1 9 ? 20.078 -49.188 -41.562 1 32.72 9 ARG B C 1
ATOM 1596 O O . ARG B 1 9 ? 20.609 -48.312 -40.875 1 32.72 9 ARG B O 1
ATOM 1603 N N . THR B 1 10 ? 20.031 -49.094 -42.938 1 30.16 10 THR B N 1
ATOM 1604 C CA . THR B 1 10 ? 20.547 -47.781 -43.312 1 30.16 10 THR B CA 1
ATOM 1605 C C . THR B 1 10 ? 19.781 -46.656 -42.625 1 30.16 10 THR B C 1
ATOM 1607 O O . THR B 1 10 ? 20.375 -45.719 -42.125 1 30.16 10 THR B O 1
ATOM 1610 N N . LEU B 1 11 ? 18.484 -46.531 -43.062 1 31.69 11 LEU B N 1
ATOM 1611 C CA . LEU B 1 11 ? 18.062 -45.156 -43.344 1 31.69 11 LEU B CA 1
ATOM 1612 C C . LEU B 1 11 ? 17.703 -44.438 -42.062 1 31.69 11 LEU B C 1
ATOM 1614 O O . LEU B 1 11 ? 17.172 -43.312 -42.094 1 31.69 11 LEU B O 1
ATOM 1618 N N . ILE B 1 12 ? 17.656 -45.125 -40.969 1 31.09 12 ILE B N 1
ATOM 1619 C CA . ILE B 1 12 ? 16.922 -44.594 -39.812 1 31.09 12 ILE B CA 1
ATOM 1620 C C . ILE B 1 12 ? 17.625 -43.344 -39.281 1 31.09 12 ILE B C 1
ATOM 1622 O O . ILE B 1 12 ? 17.172 -42.75 -38.312 1 31.09 12 ILE B O 1
ATOM 1626 N N . ALA B 1 13 ? 18.891 -43.25 -39.594 1 31.66 13 ALA B N 1
ATOM 1627 C CA . ALA B 1 13 ? 19.656 -42.406 -38.688 1 31.66 13 ALA B CA 1
ATOM 1628 C C . ALA B 1 13 ? 19.141 -40.969 -38.688 1 31.66 13 ALA B C 1
ATOM 1630 O O . ALA B 1 13 ? 19.516 -40.156 -37.844 1 31.66 13 ALA B O 1
ATOM 1631 N N . ALA B 1 14 ? 18.672 -40.531 -39.875 1 28.78 14 ALA B N 1
ATOM 1632 C CA . ALA B 1 14 ? 19 -39.125 -40.125 1 28.78 14 ALA B CA 1
ATOM 1633 C C . ALA B 1 14 ? 18.266 -38.219 -39.156 1 28.78 14 ALA B C 1
ATOM 1635 O O . ALA B 1 14 ? 18.844 -37.219 -38.688 1 28.78 14 ALA B O 1
ATOM 1636 N N . VAL B 1 15 ? 16.953 -38.188 -39.156 1 31.05 15 VAL B N 1
ATOM 1637 C CA . VAL B 1 15 ? 16.281 -36.906 -39.219 1 31.05 15 VAL B CA 1
ATOM 1638 C C . VAL B 1 15 ? 16.234 -36.281 -37.812 1 31.05 15 VAL B C 1
ATOM 1640 O O . VAL B 1 15 ? 15.461 -35.344 -37.594 1 31.05 15 VAL B O 1
ATOM 1643 N N . LEU B 1 16 ? 16.703 -36.906 -36.844 1 28.5 16 LEU B N 1
ATOM 1644 C CA . LEU B 1 16 ? 16.203 -36.438 -35.531 1 28.5 16 LEU B CA 1
ATOM 1645 C C . LEU B 1 16 ? 16.688 -35 -35.281 1 28.5 16 LEU B C 1
ATOM 1647 O O . LEU B 1 16 ? 16.656 -34.562 -34.125 1 28.5 16 LEU B O 1
ATOM 1651 N N . SER B 1 17 ? 17.5 -34.5 -36.125 1 26.3 17 SER B N 1
ATOM 1652 C CA . SER B 1 17 ? 18.25 -33.375 -35.531 1 26.3 17 SER B CA 1
ATOM 1653 C C . SER B 1 17 ? 17.312 -32.344 -34.938 1 26.3 17 SER B C 1
ATOM 1655 O O . SER B 1 17 ? 17.578 -31.812 -33.844 1 26.3 17 SER B O 1
ATOM 1657 N N . LEU B 1 18 ? 16.641 -31.516 -35.781 1 26.22 18 LEU B N 1
ATOM 1658 C CA . LEU B 1 18 ? 16.719 -30.062 -35.812 1 26.22 18 LEU B CA 1
ATOM 1659 C C . LEU B 1 18 ? 15.797 -29.438 -34.75 1 26.22 18 LEU B C 1
ATOM 1661 O O . LEU B 1 18 ? 15.758 -28.219 -34.594 1 26.22 18 LEU B O 1
ATOM 1665 N N . ALA B 1 19 ? 14.656 -29.938 -34.531 1 24.34 19 ALA B N 1
ATOM 1666 C CA . ALA B 1 19 ? 13.602 -28.938 -34.344 1 24.34 19 ALA B CA 1
ATOM 1667 C C . ALA B 1 19 ? 13.805 -28.156 -33.062 1 24.34 19 ALA B C 1
ATOM 1669 O O . ALA B 1 19 ? 13.109 -27.172 -32.812 1 24.34 19 ALA B O 1
ATOM 1670 N N . LEU B 1 20 ? 14.031 -28.844 -32 1 28.66 20 LEU B N 1
ATOM 1671 C CA . LEU B 1 20 ? 13.461 -28.109 -30.891 1 28.66 20 LEU B CA 1
ATOM 1672 C C . LEU B 1 20 ? 14.156 -26.766 -30.719 1 28.66 20 LEU B C 1
ATOM 1674 O O . LEU B 1 20 ? 15.266 -26.703 -30.188 1 28.66 20 LEU B O 1
ATOM 1678 N N . GLY B 1 21 ? 14.086 -25.969 -31.688 1 25.41 21 GLY B N 1
ATOM 1679 C CA . GLY B 1 21 ? 14.789 -24.703 -31.812 1 25.41 21 GLY B CA 1
ATOM 1680 C C . GLY B 1 21 ? 14.891 -23.953 -30.484 1 25.41 21 GLY B C 1
ATOM 1681 O O . GLY B 1 21 ? 14.25 -24.328 -29.5 1 25.41 21 GLY B O 1
ATOM 1682 N N . GLY B 1 22 ? 15.062 -22.406 -30.656 1 23.16 22 GLY B N 1
ATOM 1683 C CA . GLY B 1 22 ? 15.758 -21.156 -30.375 1 23.16 22 GLY B CA 1
ATOM 1684 C C . GLY B 1 22 ? 15.219 -20.422 -29.156 1 23.16 22 GLY B C 1
ATOM 1685 O O . GLY B 1 22 ? 14.016 -20.453 -28.906 1 23.16 22 GLY B O 1
ATOM 1686 N N . CYS B 1 23 ? 15.984 -20.219 -28.172 1 26.23 23 CYS B N 1
ATOM 1687 C CA . CYS B 1 23 ? 16.141 -19.312 -27.047 1 26.23 23 CYS B CA 1
ATOM 1688 C C . CYS B 1 23 ? 15.781 -17.875 -27.453 1 26.23 23 CYS B C 1
ATOM 1690 O O . CYS B 1 23 ? 16.078 -16.938 -26.734 1 26.23 23 CYS B O 1
ATOM 1692 N N . PHE B 1 24 ? 15.75 -17.406 -28.766 1 24.09 24 PHE B N 1
ATOM 1693 C CA . PHE B 1 24 ? 16.219 -16.094 -29.156 1 24.09 24 PHE B CA 1
ATOM 1694 C C . PHE B 1 24 ? 15.625 -15.016 -28.25 1 24.09 24 PHE B C 1
ATOM 1696 O O . PHE B 1 24 ? 14.523 -15.188 -27.719 1 24.09 24 PHE B O 1
ATOM 1703 N N . SER B 1 25 ? 16.406 -13.812 -28.016 1 26.19 25 SER B N 1
ATOM 1704 C CA . SER B 1 25 ? 16.734 -12.562 -27.344 1 26.19 25 SER B CA 1
ATOM 1705 C C . SER B 1 25 ? 15.602 -11.539 -27.5 1 26.19 25 SER B C 1
ATOM 1707 O O . SER B 1 25 ? 15.523 -10.57 -26.75 1 26.19 25 SER B O 1
ATOM 1709 N N . ALA B 1 26 ? 14.922 -11.07 -28.734 1 25.22 26 ALA B N 1
ATOM 1710 C CA . ALA B 1 26 ? 15.07 -9.727 -29.281 1 25.22 26 ALA B CA 1
ATOM 1711 C C . ALA B 1 26 ? 14.148 -8.734 -28.578 1 25.22 26 ALA B C 1
ATOM 1713 O O . ALA B 1 26 ? 12.922 -8.914 -28.562 1 25.22 26 ALA B O 1
ATOM 1714 N N . VAL B 1 27 ? 14.664 -8.016 -27.594 1 29.2 27 VAL B N 1
ATOM 1715 C CA . VAL B 1 27 ? 14.109 -6.832 -26.938 1 29.2 27 VAL B CA 1
ATOM 1716 C C . VAL B 1 27 ? 13.695 -5.805 -27.984 1 29.2 27 VAL B C 1
ATOM 1718 O O . VAL B 1 27 ? 14.289 -4.723 -28.062 1 29.2 27 VAL B O 1
ATOM 1721 N N . VAL B 1 28 ? 13.352 -6.113 -29.312 1 25.38 28 VAL B N 1
ATOM 1722 C CA . VAL B 1 28 ? 13.32 -5.02 -30.281 1 25.38 28 VAL B CA 1
ATOM 1723 C C . VAL B 1 28 ? 12.312 -3.961 -29.828 1 25.38 28 VAL B C 1
ATOM 1725 O O . VAL B 1 28 ? 12.648 -2.777 -29.734 1 25.38 28 VAL B O 1
ATOM 1728 N N . GLY B 1 29 ? 11.156 -3.666 -30.734 1 27.86 29 GLY B N 1
ATOM 1729 C CA . GLY B 1 29 ? 10.344 -2.494 -31.016 1 27.86 29 GLY B CA 1
ATOM 1730 C C . GLY B 1 29 ? 9.414 -2.123 -29.875 1 27.86 29 GLY B C 1
ATOM 1731 O O . GLY B 1 29 ? 9.328 -2.84 -28.875 1 27.86 29 GLY B O 1
ATOM 1732 N N . GLY B 1 30 ? 8.141 -1.35 -30.25 1 30.55 30 GLY B N 1
ATOM 1733 C CA . GLY B 1 30 ? 7.102 -0.543 -29.625 1 30.55 30 GLY B CA 1
ATOM 1734 C C . GLY B 1 30 ? 6.398 -1.258 -28.484 1 30.55 30 GLY B C 1
ATOM 1735 O O . GLY B 1 30 ? 6.219 -0.69 -27.406 1 30.55 30 GLY B O 1
ATOM 1736 N N . ALA B 1 31 ? 5.41 -2.209 -28.75 1 31.25 31 ALA B N 1
ATOM 1737 C CA . ALA B 1 31 ? 4.234 -2.734 -28.062 1 31.25 31 ALA B CA 1
ATOM 1738 C C . ALA B 1 31 ? 4.637 -3.717 -26.969 1 31.25 31 ALA B C 1
ATOM 1740 O O . ALA B 1 31 ? 3.807 -4.484 -26.484 1 31.25 31 ALA B O 1
ATOM 1741 N N . ALA B 1 32 ? 5.793 -4.164 -26.672 1 34.84 32 ALA B N 1
ATOM 1742 C CA . ALA B 1 32 ? 6.152 -5.449 -26.078 1 34.84 32 ALA B CA 1
ATOM 1743 C C . ALA B 1 32 ? 5.789 -5.488 -24.594 1 34.84 32 ALA B C 1
ATOM 1745 O O . ALA B 1 32 ? 6.668 -5.492 -23.734 1 34.84 32 ALA B O 1
ATOM 1746 N N . VAL B 1 33 ? 5.176 -4.555 -24.094 1 36.41 33 VAL B N 1
ATOM 1747 C CA . VAL B 1 33 ? 4.859 -4.633 -22.672 1 36.41 33 VAL B CA 1
ATOM 1748 C C . VAL B 1 33 ? 4.266 -6.004 -22.344 1 36.41 33 VAL B C 1
ATOM 1750 O O . VAL B 1 33 ? 3.781 -6.23 -21.234 1 36.41 33 VAL B O 1
ATOM 1753 N N . GLY B 1 34 ? 3.807 -6.895 -23.312 1 35.19 34 GLY B N 1
ATOM 1754 C CA . GLY B 1 34 ? 2.957 -8.031 -23 1 35.19 34 GLY B CA 1
ATOM 1755 C C . GLY B 1 34 ? 3.682 -9.125 -22.234 1 35.19 34 GLY B C 1
ATOM 1756 O O . GLY B 1 34 ? 3.271 -10.289 -22.281 1 35.19 34 GLY B O 1
ATOM 1757 N N . ALA B 1 35 ? 4.945 -9.203 -22.094 1 38.53 35 ALA B N 1
ATOM 1758 C CA . ALA B 1 35 ? 5.398 -10.555 -21.781 1 38.53 35 ALA B CA 1
ATOM 1759 C C . ALA B 1 35 ? 4.609 -11.141 -20.609 1 38.53 35 ALA B C 1
ATOM 1761 O O . ALA B 1 35 ? 4.312 -10.445 -19.641 1 38.53 35 ALA B O 1
ATOM 1762 N N . LYS B 1 36 ? 3.928 -12.367 -20.859 1 41.47 36 LYS B N 1
ATOM 1763 C CA . LYS B 1 36 ? 3.139 -13.273 -20.031 1 41.47 36 LYS B CA 1
ATOM 1764 C C . LYS B 1 36 ? 3.852 -13.57 -18.719 1 41.47 36 LYS B C 1
ATOM 1766 O O . LYS B 1 36 ? 5.074 -13.703 -18.688 1 41.47 36 LYS B O 1
ATOM 1771 N N . SER B 1 37 ? 3.453 -13.188 -17.484 1 51.75 37 SER B N 1
ATOM 1772 C CA . SER B 1 37 ? 3.574 -13.688 -16.109 1 51.75 37 SER B CA 1
ATOM 1773 C C . SER B 1 37 ? 3.535 -15.211 -16.078 1 51.75 37 SER B C 1
ATOM 1775 O O . SER B 1 37 ? 2.463 -15.812 -16.172 1 51.75 37 SER B O 1
ATOM 1777 N N . VAL B 1 38 ? 4.41 -16.109 -16.609 1 54.5 38 VAL B N 1
ATOM 1778 C CA . VAL B 1 38 ? 4.297 -17.562 -16.703 1 54.5 38 VAL B CA 1
ATOM 1779 C C . VAL B 1 38 ? 3.826 -18.125 -15.359 1 54.5 38 VAL B C 1
ATOM 1781 O O . VAL B 1 38 ? 2.98 -19.031 -15.312 1 54.5 38 VAL B O 1
ATOM 1784 N N . ILE B 1 39 ? 4.043 -17.531 -14.32 1 78.44 39 ILE B N 1
ATOM 1785 C CA . ILE B 1 39 ? 3.654 -18.062 -13.016 1 78.44 39 ILE B CA 1
ATOM 1786 C C . ILE B 1 39 ? 2.379 -17.375 -12.539 1 78.44 39 ILE B C 1
ATOM 1788 O O . ILE B 1 39 ? 1.38 -18.031 -12.25 1 78.44 39 ILE B O 1
ATOM 1792 N N . ASP B 1 40 ? 2.254 -16.078 -12.648 1 82.31 40 ASP B N 1
ATOM 1793 C CA . ASP B 1 40 ? 1.016 -15.336 -12.438 1 82.31 40 ASP B CA 1
ATOM 1794 C C . ASP B 1 40 ? 0.15 -15.344 -13.695 1 82.31 40 ASP B C 1
ATOM 1796 O O . ASP B 1 40 ? 0.632 -15.039 -14.789 1 82.31 40 ASP B O 1
ATOM 1800 N N . ARG B 1 41 ? -0.959 -15.75 -13.641 1 87.31 41 ARG B N 1
ATOM 1801 C CA . ARG B 1 41 ? -1.842 -15.914 -14.789 1 87.31 41 ARG B CA 1
ATOM 1802 C C . ARG B 1 41 ? -2.342 -14.562 -15.289 1 87.31 41 ARG B C 1
ATOM 1804 O O . ARG B 1 41 ? -3.141 -14.5 -16.219 1 87.31 41 ARG B O 1
ATOM 1811 N N . ARG B 1 42 ? -1.865 -13.5 -14.742 1 90.25 42 ARG B N 1
ATOM 1812 C CA . ARG B 1 42 ? -2.195 -12.148 -15.164 1 90.25 42 ARG B CA 1
ATOM 1813 C C . ARG B 1 42 ? -1 -11.469 -15.828 1 90.25 42 ARG B C 1
ATOM 1815 O O . ARG B 1 42 ? 0.147 -11.727 -15.461 1 90.25 42 ARG B O 1
ATOM 1822 N N . THR B 1 43 ? -1.288 -10.609 -16.781 1 88.06 43 THR B N 1
ATOM 1823 C CA . THR B 1 43 ? -0.216 -9.82 -17.375 1 88.06 43 THR B CA 1
ATOM 1824 C C . THR B 1 43 ? 0.161 -8.648 -16.469 1 88.06 43 THR B C 1
ATOM 1826 O O . THR B 1 43 ? -0.633 -8.234 -15.617 1 88.06 43 THR B O 1
ATOM 1829 N N . THR B 1 44 ? 1.299 -8.102 -16.641 1 84.44 44 THR B N 1
ATOM 1830 C CA . THR B 1 44 ? 1.735 -6.934 -15.891 1 84.44 44 THR B CA 1
ATOM 1831 C C . THR B 1 44 ? 0.817 -5.742 -16.156 1 84.44 44 THR B C 1
ATOM 1833 O O . THR B 1 44 ? 0.536 -4.953 -15.258 1 84.44 44 THR B O 1
ATOM 1836 N N . GLY B 1 45 ? 0.427 -5.535 -17.375 1 87 45 GLY B N 1
ATOM 1837 C CA . GLY B 1 45 ? -0.516 -4.484 -17.719 1 87 45 GLY B CA 1
ATOM 1838 C C . GLY B 1 45 ? -1.845 -4.617 -17 1 87 45 GLY B C 1
ATOM 1839 O O . GLY B 1 45 ? -2.383 -3.631 -16.484 1 87 45 GLY B O 1
ATOM 1840 N N . ALA B 1 46 ? -2.346 -5.836 -16.984 1 91.88 46 ALA B N 1
ATOM 1841 C CA . ALA B 1 46 ? -3.605 -6.082 -16.297 1 91.88 46 ALA B CA 1
ATOM 1842 C C . ALA B 1 46 ? -3.475 -5.777 -14.805 1 91.88 46 ALA B C 1
ATOM 1844 O O . ALA B 1 46 ? -4.387 -5.207 -14.195 1 91.88 46 ALA B O 1
ATOM 1845 N N . GLN B 1 47 ? -2.352 -6.184 -14.234 1 91.31 47 GLN B N 1
ATOM 1846 C CA . GLN B 1 47 ? -2.113 -5.902 -12.82 1 91.31 47 GLN B CA 1
ATOM 1847 C C . GLN B 1 47 ? -2.023 -4.402 -12.57 1 91.31 47 GLN B C 1
ATOM 1849 O O . GLN B 1 47 ? -2.562 -3.902 -11.578 1 91.31 47 GLN B O 1
ATOM 1854 N N . THR B 1 48 ? -1.377 -3.678 -13.398 1 89.75 48 THR B N 1
ATOM 1855 C CA . THR B 1 48 ? -1.272 -2.227 -13.281 1 89.75 48 THR B CA 1
ATOM 1856 C C . THR B 1 48 ? -2.65 -1.577 -13.367 1 89.75 48 THR B C 1
ATOM 1858 O O . THR B 1 48 ? -2.979 -0.702 -12.562 1 89.75 48 THR B O 1
ATOM 1861 N N . ASP B 1 49 ? -3.428 -2.049 -14.312 1 93.06 49 ASP B N 1
ATOM 1862 C CA . ASP B 1 49 ? -4.785 -1.529 -14.469 1 93.06 49 ASP B CA 1
ATOM 1863 C C . ASP B 1 49 ? -5.602 -1.752 -13.195 1 93.06 49 ASP B C 1
ATOM 1865 O O . ASP B 1 49 ? -6.328 -0.859 -12.758 1 93.06 49 ASP B O 1
ATOM 1869 N N . ASP B 1 50 ? -5.48 -2.945 -12.648 1 95.75 50 ASP B N 1
ATOM 1870 C CA . ASP B 1 50 ? -6.191 -3.258 -11.414 1 95.75 50 ASP B CA 1
ATOM 1871 C C . ASP B 1 50 ? -5.781 -2.312 -10.281 1 95.75 50 ASP B C 1
ATOM 1873 O O . ASP B 1 50 ? -6.629 -1.821 -9.539 1 95.75 50 ASP B O 1
ATOM 1877 N N . ASN B 1 51 ? -4.492 -2.066 -10.203 1 94.56 51 ASN B N 1
ATOM 1878 C CA . ASN B 1 51 ? -3.971 -1.226 -9.125 1 94.56 51 ASN B CA 1
ATOM 1879 C C . ASN B 1 51 ? -4.371 0.235 -9.312 1 94.56 51 ASN B C 1
ATOM 1881 O O . ASN B 1 51 ? -4.672 0.931 -8.344 1 94.56 51 ASN B O 1
ATOM 1885 N N . VAL B 1 52 ? -4.371 0.707 -10.477 1 93.31 52 VAL B N 1
ATOM 1886 C CA . VAL B 1 52 ? -4.789 2.076 -10.758 1 93.31 52 VAL B CA 1
ATOM 1887 C C . VAL B 1 52 ? -6.277 2.238 -10.461 1 93.31 52 VAL B C 1
ATOM 1889 O O . VAL B 1 52 ? -6.691 3.234 -9.867 1 93.31 52 VAL B O 1
ATOM 1892 N N . MET B 1 53 ? -7.027 1.244 -10.891 1 95.25 53 MET B N 1
ATOM 1893 C CA . MET B 1 53 ? -8.453 1.261 -10.602 1 95.25 53 MET B CA 1
ATOM 1894 C C . MET B 1 53 ? -8.703 1.317 -9.094 1 95.25 53 MET B C 1
ATOM 1896 O O . MET B 1 53 ? -9.5 2.131 -8.625 1 95.25 53 MET B O 1
ATOM 1900 N N . ALA B 1 54 ? -8.023 0.518 -8.375 1 96.75 54 ALA B N 1
ATOM 1901 C CA . ALA B 1 54 ? -8.172 0.49 -6.922 1 96.75 54 ALA B CA 1
ATOM 1902 C C . ALA B 1 54 ? -7.789 1.834 -6.309 1 96.75 54 ALA B C 1
ATOM 1904 O O . ALA B 1 54 ? -8.484 2.336 -5.418 1 96.75 54 ALA B O 1
ATOM 1905 N N . LEU B 1 55 ? -6.715 2.373 -6.789 1 94.06 55 LEU B N 1
ATOM 1906 C CA . LEU B 1 55 ? -6.238 3.652 -6.273 1 94.06 55 LEU B CA 1
ATOM 1907 C C . LEU B 1 55 ? -7.266 4.754 -6.52 1 94.06 55 LEU B C 1
ATOM 1909 O O . LEU B 1 55 ? -7.527 5.574 -5.637 1 94.06 55 LEU B O 1
ATOM 1913 N N . ARG B 1 56 ? -7.836 4.809 -7.609 1 92.25 56 ARG B N 1
ATOM 1914 C CA . ARG B 1 56 ? -8.828 5.824 -7.949 1 92.25 56 ARG B CA 1
ATOM 1915 C C . ARG B 1 56 ? -10.055 5.707 -7.051 1 92.25 56 ARG B C 1
ATOM 1917 O O . ARG B 1 56 ? -10.562 6.715 -6.555 1 92.25 56 ARG B O 1
ATOM 1924 N N . ILE B 1 57 ? -10.469 4.516 -6.871 1 95.44 57 ILE B N 1
ATOM 1925 C CA . ILE B 1 57 ? -11.633 4.277 -6.023 1 95.44 57 ILE B CA 1
ATOM 1926 C C . ILE B 1 57 ? -11.328 4.715 -4.594 1 95.44 57 ILE B C 1
ATOM 1928 O O . ILE B 1 57 ? -12.141 5.391 -3.957 1 95.44 57 ILE B O 1
ATOM 1932 N N . GLU B 1 58 ? -10.203 4.324 -4.152 1 95.25 58 GLU B N 1
ATOM 1933 C CA . GLU B 1 58 ? -9.805 4.66 -2.791 1 95.25 58 GLU B CA 1
ATOM 1934 C C . GLU B 1 58 ? -9.742 6.172 -2.592 1 95.25 58 GLU B C 1
ATOM 1936 O O . GLU B 1 58 ? -10.25 6.691 -1.592 1 95.25 58 GLU B O 1
ATOM 1941 N N . THR B 1 59 ? -9.172 6.859 -3.533 1 89.94 59 THR B N 1
ATOM 1942 C CA . THR B 1 59 ? -9.023 8.312 -3.449 1 89.94 59 THR B CA 1
ATOM 1943 C C . THR B 1 59 ? -10.383 8.992 -3.488 1 89.94 59 THR B C 1
ATOM 1945 O O . THR B 1 59 ? -10.641 9.914 -2.713 1 89.94 59 THR B O 1
ATOM 1948 N N . THR B 1 60 ? -11.219 8.562 -4.383 1 89.69 60 THR B N 1
ATOM 1949 C CA . THR B 1 60 ? -12.562 9.125 -4.496 1 89.69 60 THR B CA 1
ATOM 1950 C C . THR B 1 60 ? -13.352 8.898 -3.207 1 89.69 60 THR B C 1
ATOM 1952 O O . THR B 1 60 ? -13.992 9.82 -2.701 1 89.69 60 THR B O 1
ATOM 1955 N N . ALA B 1 61 ? -13.273 7.707 -2.705 1 93 61 ALA B N 1
ATOM 1956 C CA . ALA B 1 61 ? -13.992 7.367 -1.481 1 93 61 ALA B CA 1
ATOM 1957 C C . ALA B 1 61 ? -13.5 8.211 -0.306 1 93 61 ALA B C 1
ATOM 1959 O O . ALA B 1 61 ? -14.305 8.758 0.45 1 93 61 ALA B O 1
ATOM 1960 N N . ARG B 1 62 ? -12.227 8.289 -0.18 1 88.69 62 ARG B N 1
ATOM 1961 C CA . ARG B 1 62 ? -11.656 9.047 0.929 1 88.69 62 ARG B CA 1
ATOM 1962 C C . ARG B 1 62 ? -12.047 10.523 0.84 1 88.69 62 ARG B C 1
ATOM 1964 O O . ARG B 1 62 ? -12.383 11.141 1.851 1 88.69 62 ARG B O 1
ATOM 1971 N N . SER B 1 63 ? -11.914 11.055 -0.33 1 84.12 63 SER B N 1
ATOM 1972 C CA . SER B 1 63 ? -12.289 12.453 -0.531 1 84.12 63 SER B CA 1
ATOM 1973 C C . SER B 1 63 ? -13.742 12.703 -0.152 1 84.12 63 SER B C 1
ATOM 1975 O O . SER B 1 63 ? -14.055 13.672 0.542 1 84.12 63 SER B O 1
ATOM 1977 N N . TYR B 1 64 ? -14.555 11.852 -0.579 1 84 64 TYR B N 1
ATOM 1978 C CA . TYR B 1 64 ? -15.977 11.984 -0.28 1 84 64 TYR B CA 1
ATOM 1979 C C . TYR B 1 64 ? -16.234 11.867 1.219 1 84 64 TYR B C 1
ATOM 1981 O O . TYR B 1 64 ? -16.984 12.664 1.791 1 84 64 TYR B O 1
ATOM 1989 N N . LEU B 1 65 ? -15.641 10.914 1.846 1 87.12 65 LEU B N 1
ATOM 1990 C CA . LEU B 1 65 ? -15.883 10.664 3.264 1 87.12 65 LEU B CA 1
ATOM 1991 C C . LEU B 1 65 ? -15.352 11.812 4.113 1 87.12 65 LEU B C 1
ATOM 1993 O O . LEU B 1 65 ? -15.93 12.133 5.156 1 87.12 65 LEU B O 1
ATOM 1997 N N . ARG B 1 66 ? -14.297 12.328 3.717 1 78.88 66 ARG B N 1
ATOM 1998 C CA . ARG B 1 66 ? -13.734 13.461 4.441 1 78.88 66 ARG B CA 1
ATOM 1999 C C . ARG B 1 66 ? -14.648 14.68 4.352 1 78.88 66 ARG B C 1
ATOM 2001 O O . ARG B 1 66 ? -14.789 15.43 5.316 1 78.88 66 ARG B O 1
ATOM 2008 N N . GLN B 1 67 ? -15.219 14.883 3.244 1 77.38 67 GLN B N 1
ATOM 2009 C CA . GLN B 1 67 ? -16.062 16.047 3.002 1 77.38 67 GLN B CA 1
ATOM 2010 C C . GLN B 1 67 ? -17.422 15.875 3.674 1 77.38 67 GLN B C 1
ATOM 2012 O O . GLN B 1 67 ? -18.047 16.859 4.062 1 77.38 67 GLN B O 1
ATOM 2017 N N . ASN B 1 68 ? -17.734 14.625 3.832 1 73.62 68 ASN B N 1
ATOM 2018 C CA . ASN B 1 68 ? -19.094 14.391 4.309 1 73.62 68 ASN B CA 1
ATOM 2019 C C . ASN B 1 68 ? -19.094 13.711 5.676 1 73.62 68 ASN B C 1
ATOM 2021 O O . ASN B 1 68 ? -20.094 13.125 6.078 1 73.62 68 ASN B O 1
ATOM 2025 N N . ASN B 1 69 ? -17.922 13.766 6.223 1 63.69 69 ASN B N 1
ATOM 2026 C CA . ASN B 1 69 ? -17.844 13.039 7.488 1 63.69 69 ASN B CA 1
ATOM 2027 C C . ASN B 1 69 ? -18.875 13.562 8.492 1 63.69 69 ASN B C 1
ATOM 2029 O O . ASN B 1 69 ? -18.891 14.75 8.805 1 63.69 69 ASN B O 1
ATOM 2033 N N . GLN B 1 70 ? -19.75 12.727 8.773 1 57.94 70 GLN B N 1
ATOM 2034 C CA . GLN B 1 70 ? -20.844 13.047 9.672 1 57.94 70 GLN B CA 1
ATOM 2035 C C . GLN B 1 70 ? -20.391 12.992 11.133 1 57.94 70 GLN B C 1
ATOM 2037 O O . GLN B 1 70 ? -21.062 13.516 12.016 1 57.94 70 GLN B O 1
ATOM 2042 N N . THR B 1 71 ? -19.344 12.242 11.289 1 59.06 71 THR B N 1
ATOM 2043 C CA . THR B 1 71 ? -18.906 12.094 12.672 1 59.06 71 THR B CA 1
ATOM 2044 C C . THR B 1 71 ? -17.641 12.906 12.938 1 59.06 71 THR B C 1
ATOM 2046 O O . THR B 1 71 ? -16.594 12.633 12.352 1 59.06 71 THR B O 1
ATOM 2049 N N . LYS B 1 72 ? -17.812 13.953 13.633 1 59.81 72 LYS B N 1
ATOM 2050 C CA . LYS B 1 72 ? -16.703 14.836 13.969 1 59.81 72 LYS B CA 1
ATOM 2051 C C . LYS B 1 72 ? -15.531 14.055 14.562 1 59.81 72 LYS B C 1
ATOM 2053 O O . LYS B 1 72 ? -15.727 13.211 15.445 1 59.81 72 LYS B O 1
ATOM 2058 N N . GLY B 1 73 ? -14.43 14.172 14.047 1 61.88 73 GLY B N 1
ATOM 2059 C CA . GLY B 1 73 ? -13.219 13.609 14.609 1 61.88 73 GLY B CA 1
ATOM 2060 C C . GLY B 1 73 ? -12.898 12.227 14.078 1 61.88 73 GLY B C 1
ATOM 2061 O O . GLY B 1 73 ? -11.836 11.672 14.367 1 61.88 73 GLY B O 1
ATOM 2062 N N . TYR B 1 74 ? -13.883 11.719 13.391 1 64.12 74 TYR B N 1
ATOM 2063 C CA . TYR B 1 74 ? -13.656 10.383 12.867 1 64.12 74 TYR B CA 1
ATOM 2064 C C . TYR B 1 74 ? -12.906 10.438 11.539 1 64.12 74 TYR B C 1
ATOM 2066 O O . TYR B 1 74 ? -13.258 11.219 10.656 1 64.12 74 TYR B O 1
ATOM 2074 N N . THR B 1 75 ? -11.773 9.727 11.477 1 73.31 75 THR B N 1
ATOM 2075 C CA . THR B 1 75 ? -11.047 9.625 10.219 1 73.31 75 THR B CA 1
ATOM 2076 C C . THR B 1 75 ? -11.258 8.258 9.578 1 73.31 75 THR B C 1
ATOM 2078 O O . THR B 1 75 ? -10.703 7.254 10.039 1 73.31 75 THR B O 1
ATOM 2081 N N . PRO B 1 76 ? -12.133 8.258 8.602 1 76.25 76 PRO B N 1
ATOM 2082 C CA . PRO B 1 76 ? -12.367 6.977 7.934 1 76.25 76 PRO B CA 1
ATOM 2083 C C . PRO B 1 76 ? -11.086 6.379 7.34 1 76.25 76 PRO B C 1
ATOM 2085 O O . PRO B 1 76 ? -10.211 7.121 6.887 1 76.25 76 PRO B O 1
ATOM 2088 N N . GLN B 1 77 ? -10.969 5.098 7.422 1 85.81 77 GLN B N 1
ATOM 2089 C CA . GLN B 1 77 ? -9.883 4.352 6.793 1 85.81 77 GLN B CA 1
ATOM 2090 C C . GLN B 1 77 ? -10.414 3.43 5.699 1 85.81 77 GLN B C 1
ATOM 2092 O O . GLN B 1 77 ? -11.273 2.586 5.953 1 85.81 77 GLN B O 1
ATOM 2097 N N . ILE B 1 78 ? -10 3.699 4.488 1 93.19 78 ILE B N 1
ATOM 2098 C CA . ILE B 1 78 ? -10.43 2.879 3.361 1 93.19 78 ILE B CA 1
ATOM 2099 C C . ILE B 1 78 ? -9.211 2.293 2.654 1 93.19 78 ILE B C 1
ATOM 2101 O O . ILE B 1 78 ? -8.227 2.998 2.406 1 93.19 78 ILE B O 1
ATOM 2105 N N . SER B 1 79 ? -9.242 1.051 2.418 1 95.75 79 SER B N 1
ATOM 2106 C CA . SER B 1 79 ? -8.266 0.34 1.599 1 95.75 79 SER B CA 1
ATOM 2107 C C . SER B 1 79 ? -8.953 -0.454 0.491 1 95.75 79 SER B C 1
ATOM 2109 O O . SER B 1 79 ? -9.875 -1.23 0.753 1 95.75 79 SER B O 1
ATOM 2111 N N . VAL B 1 80 ? -8.492 -0.234 -0.689 1 97.69 80 VAL B N 1
ATOM 2112 C CA . VAL B 1 80 ? -9.07 -0.937 -1.831 1 97.69 80 VAL B CA 1
ATOM 2113 C C . VAL B 1 80 ? -8 -1.797 -2.5 1 97.69 80 VAL B C 1
ATOM 2115 O O . VAL B 1 80 ? -6.895 -1.323 -2.77 1 97.69 80 VAL B O 1
ATOM 2118 N N . VAL B 1 81 ? -8.359 -3.049 -2.783 1 98 81 VAL B N 1
ATOM 2119 C CA . VAL B 1 81 ? -7.453 -3.99 -3.432 1 98 81 VAL B CA 1
ATOM 2120 C C . VAL B 1 81 ? -8.078 -4.5 -4.727 1 98 81 VAL B C 1
ATOM 2122 O O . VAL B 1 81 ? -9.242 -4.91 -4.742 1 98 81 VAL B O 1
ATOM 2125 N N . GLY B 1 82 ? -7.32 -4.398 -5.742 1 97.38 82 GLY B N 1
ATOM 2126 C CA . GLY B 1 82 ? -7.773 -4.938 -7.016 1 97.38 82 GLY B CA 1
ATOM 2127 C C . GLY B 1 82 ? -7.02 -6.184 -7.438 1 97.38 82 GLY B C 1
ATOM 2128 O O . GLY B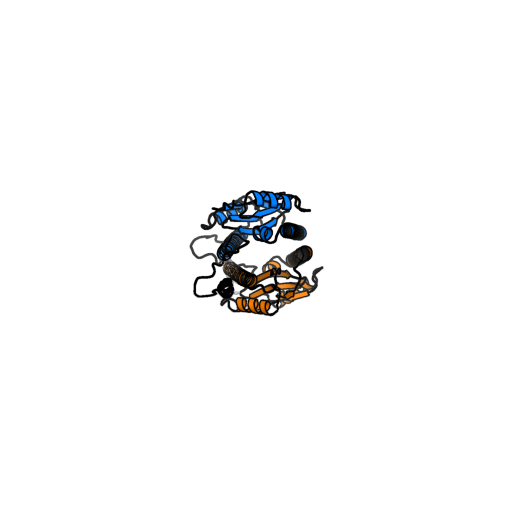 1 82 ? -5.801 -6.258 -7.289 1 97.38 82 GLY B O 1
ATOM 2129 N N . TYR B 1 83 ? -7.727 -7.156 -7.969 1 97.44 83 TYR B N 1
ATOM 2130 C CA . TYR B 1 83 ? -7.156 -8.375 -8.523 1 97.44 83 TYR B CA 1
ATOM 2131 C C . TYR B 1 83 ? -8.023 -8.914 -9.656 1 97.44 83 TYR B C 1
ATOM 2133 O O . TYR B 1 83 ? -9.102 -9.461 -9.422 1 97.44 83 TYR B O 1
ATOM 2141 N N . ASN B 1 84 ? -7.547 -8.867 -10.805 1 97.06 84 ASN B N 1
ATOM 2142 C CA . ASN B 1 84 ? -8.234 -9.344 -12 1 97.06 84 ASN B CA 1
ATOM 2143 C C . ASN B 1 84 ? -9.656 -8.797 -12.086 1 97.06 84 ASN B C 1
ATOM 2145 O O . ASN B 1 84 ? -10.609 -9.562 -12.219 1 97.06 84 ASN B O 1
ATOM 2149 N N . ARG B 1 85 ? -9.82 -7.52 -11.984 1 97.62 85 ARG B N 1
ATOM 2150 C CA . ARG B 1 85 ? -11.023 -6.711 -12.164 1 97.62 85 ARG B CA 1
ATOM 2151 C C . ARG B 1 85 ? -12.023 -6.949 -11.039 1 97.62 85 ARG B C 1
ATOM 2153 O O . ARG B 1 85 ? -13.195 -6.598 -11.156 1 97.62 85 ARG B O 1
ATOM 2160 N N . HIS B 1 86 ? -11.602 -7.602 -10.023 1 98.44 86 HIS B N 1
ATOM 2161 C CA . HIS B 1 86 ? -12.391 -7.742 -8.805 1 98.44 86 HIS B CA 1
ATOM 2162 C C . HIS B 1 86 ? -11.812 -6.902 -7.672 1 98.44 86 HIS B C 1
ATOM 2164 O O . HIS B 1 86 ? -10.594 -6.863 -7.48 1 98.44 86 HIS B O 1
ATOM 2170 N N . LEU B 1 87 ? -12.68 -6.227 -6.988 1 98.62 87 LEU B N 1
ATOM 2171 C CA . LEU B 1 87 ? -12.258 -5.262 -5.977 1 98.62 87 LEU B CA 1
ATOM 2172 C C . LEU B 1 87 ? -12.641 -5.746 -4.578 1 98.62 87 LEU B C 1
ATOM 2174 O O . LEU B 1 87 ? -13.766 -6.184 -4.355 1 98.62 87 LEU B O 1
ATOM 2178 N N . LEU B 1 88 ? -11.711 -5.719 -3.709 1 98.88 88 LEU B N 1
ATOM 2179 C CA . LEU B 1 88 ? -11.922 -5.949 -2.283 1 98.88 88 LEU B CA 1
ATOM 2180 C C . LEU B 1 88 ? -11.852 -4.641 -1.504 1 98.88 88 LEU B C 1
ATOM 2182 O O . LEU B 1 88 ? -10.82 -3.961 -1.523 1 98.88 88 LEU B O 1
ATOM 2186 N N . LEU B 1 89 ? -12.961 -4.273 -0.907 1 98.75 89 LEU B N 1
ATOM 2187 C CA . LEU B 1 89 ? -13.039 -3.061 -0.1 1 98.75 89 LEU B CA 1
ATOM 2188 C C . LEU B 1 89 ? -12.883 -3.383 1.383 1 98.75 89 LEU B C 1
ATOM 2190 O O . LEU B 1 89 ? -13.656 -4.172 1.933 1 98.75 89 LEU B O 1
ATOM 2194 N N . LEU B 1 90 ? -11.859 -2.76 1.931 1 98.25 90 LEU B N 1
ATOM 2195 C CA . LEU B 1 90 ? -11.594 -2.928 3.355 1 98.25 90 LEU B CA 1
ATOM 2196 C C . LEU B 1 90 ? -11.555 -1.579 4.062 1 98.25 90 LEU B C 1
ATOM 2198 O O . LEU B 1 90 ? -11.375 -0.541 3.424 1 98.25 90 LEU B O 1
ATOM 2202 N N . GLY B 1 91 ? -11.703 -1.676 5.375 1 96.44 91 GLY B N 1
ATOM 2203 C CA . GLY B 1 91 ? -11.594 -0.457 6.16 1 96.44 91 GLY B CA 1
ATOM 2204 C C . GLY B 1 91 ? -12.734 -0.274 7.145 1 96.44 91 GLY B C 1
ATOM 2205 O O . GLY B 1 91 ? -13.523 -1.195 7.367 1 96.44 91 GLY B O 1
ATOM 2206 N N . GLN B 1 92 ? -12.711 0.958 7.762 1 93.75 92 GLN B N 1
ATOM 2207 C CA . GLN B 1 92 ? -13.695 1.329 8.773 1 93.75 92 GLN B CA 1
ATOM 2208 C C . GLN B 1 92 ? -14.32 2.689 8.469 1 93.75 92 GLN B C 1
ATOM 2210 O O . GLN B 1 92 ? -13.609 3.629 8.094 1 93.75 92 GLN B O 1
ATOM 2215 N N . VAL B 1 93 ? -15.617 2.709 8.594 1 93.75 93 VAL B N 1
ATOM 2216 C CA . VAL B 1 93 ? -16.344 3.959 8.414 1 93.75 93 VAL B CA 1
ATOM 2217 C C . VAL B 1 93 ? -17.281 4.195 9.594 1 93.75 93 VAL B C 1
ATOM 2219 O O . VAL B 1 93 ? -17.453 3.309 10.438 1 93.75 93 VAL B O 1
ATOM 222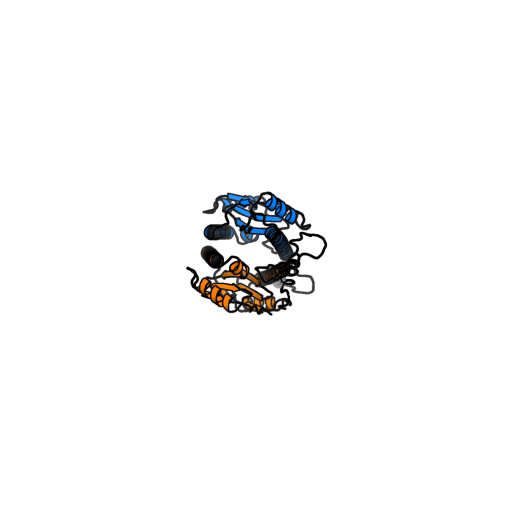2 N N . ALA B 1 94 ? -17.875 5.367 9.641 1 90.12 94 ALA B N 1
ATOM 2223 C CA . ALA B 1 94 ? -18.672 5.762 10.805 1 90.12 94 ALA B CA 1
ATOM 2224 C C . ALA B 1 94 ? -20.094 5.215 10.703 1 90.12 94 ALA B C 1
ATOM 2226 O O . ALA B 1 94 ? -20.734 4.953 11.727 1 90.12 94 ALA B O 1
ATOM 2227 N N . THR B 1 95 ? -20.609 5.043 9.477 1 91.69 95 THR B N 1
ATOM 2228 C CA . THR B 1 95 ? -22.016 4.668 9.336 1 91.69 95 THR B CA 1
ATOM 2229 C C . THR B 1 95 ? -22.188 3.65 8.211 1 91.69 95 THR B C 1
ATOM 2231 O O . THR B 1 95 ? -21.344 3.539 7.328 1 91.69 95 THR B O 1
ATOM 2234 N N . GLU B 1 96 ? -23.344 2.988 8.289 1 94.44 96 GLU B N 1
ATOM 2235 C CA . GLU B 1 96 ? -23.703 2.049 7.23 1 94.44 96 GLU B CA 1
ATOM 2236 C C . GLU B 1 96 ? -23.906 2.768 5.902 1 94.44 96 GLU B C 1
ATOM 2238 O O . GLU B 1 96 ? -23.594 2.219 4.84 1 94.44 96 GLU B O 1
ATOM 2243 N N . GLY B 1 97 ? -24.406 3.922 6.012 1 93.31 97 GLY B N 1
ATOM 2244 C CA . GLY B 1 97 ? -24.562 4.715 4.805 1 93.31 97 GLY B CA 1
ATOM 2245 C C . GLY B 1 97 ? -23.25 4.977 4.09 1 93.31 97 GLY B C 1
ATOM 2246 O O . GLY B 1 97 ? -23.172 4.863 2.863 1 93.31 97 GLY B O 1
ATOM 2247 N N . GLU B 1 98 ? -22.25 5.34 4.82 1 93.19 98 GLU B N 1
ATOM 2248 C CA . GLU B 1 98 ? -20.922 5.551 4.254 1 93.19 98 GLU B CA 1
ATOM 2249 C C . GLU B 1 98 ? -20.375 4.27 3.625 1 93.19 98 GLU B C 1
ATOM 2251 O O . GLU B 1 98 ? -19.781 4.305 2.547 1 93.19 98 GLU B O 1
ATOM 2256 N N . LYS B 1 99 ? -20.547 3.168 4.277 1 96.31 99 LYS B N 1
ATOM 2257 C CA . LYS B 1 99 ? -20.141 1.868 3.75 1 96.31 99 LYS B CA 1
ATOM 2258 C C . LYS B 1 99 ? -20.797 1.592 2.398 1 96.31 99 LYS B C 1
ATOM 2260 O O . LYS B 1 99 ? -20.125 1.204 1.444 1 96.31 99 LYS B O 1
ATOM 2265 N N . GLN B 1 100 ? -22.062 1.793 2.312 1 96.5 100 GLN B N 1
ATOM 2266 C CA . GLN B 1 100 ? -22.812 1.546 1.081 1 96.5 100 GLN B CA 1
ATOM 2267 C C . GLN B 1 100 ? -22.359 2.496 -0.029 1 96.5 100 GLN B C 1
ATOM 2269 O O . GLN B 1 100 ? -22.281 2.104 -1.194 1 96.5 100 GLN B O 1
ATOM 2274 N N . PHE B 1 101 ? -22.125 3.65 0.35 1 95.38 101 PHE B N 1
ATOM 2275 C CA . PHE B 1 101 ? -21.719 4.641 -0.637 1 95.38 101 PHE B CA 1
ATOM 2276 C C . PHE B 1 101 ? -20.391 4.258 -1.271 1 95.38 101 PHE B C 1
ATOM 2278 O O . PHE B 1 101 ? -20.219 4.367 -2.488 1 95.38 101 PHE B O 1
ATOM 2285 N N . VAL B 1 102 ? -19.406 3.848 -0.436 1 96.81 102 VAL B N 1
ATOM 2286 C CA . VAL B 1 102 ? -18.125 3.406 -0.975 1 96.81 102 VAL B CA 1
ATOM 2287 C C . VAL B 1 102 ? -18.344 2.23 -1.926 1 96.81 102 VAL B C 1
ATOM 2289 O O . VAL B 1 102 ? -17.703 2.154 -2.982 1 96.81 102 VAL B O 1
ATOM 2292 N N . GLY B 1 103 ? -19.172 1.313 -1.552 1 98 103 GLY B N 1
ATOM 2293 C CA . GLY B 1 103 ? -19.531 0.224 -2.445 1 98 103 GLY B CA 1
ATOM 2294 C C . GLY B 1 103 ? -20.078 0.7 -3.781 1 98 103 GLY B C 1
ATOM 2295 O O . GLY B 1 103 ? -19.75 0.133 -4.824 1 98 103 GLY B O 1
ATOM 2296 N N . GLN B 1 104 ? -20.875 1.69 -3.736 1 97.5 104 GLN B N 1
ATOM 2297 C CA . GLN B 1 104 ? -21.453 2.244 -4.953 1 97.5 104 GLN B CA 1
ATOM 2298 C C . GLN B 1 104 ? -20.375 2.869 -5.84 1 97.5 104 GLN B C 1
ATOM 2300 O O . GLN B 1 104 ? -20.422 2.73 -7.066 1 97.5 104 GLN B O 1
ATOM 2305 N N . ILE B 1 105 ? -19.5 3.623 -5.211 1 96.5 105 ILE B N 1
ATOM 2306 C CA . ILE B 1 105 ? -18.391 4.203 -5.957 1 96.5 105 ILE B CA 1
ATOM 2307 C C . ILE B 1 105 ? -17.641 3.1 -6.688 1 96.5 105 ILE B C 1
ATOM 2309 O O . ILE B 1 105 ? -1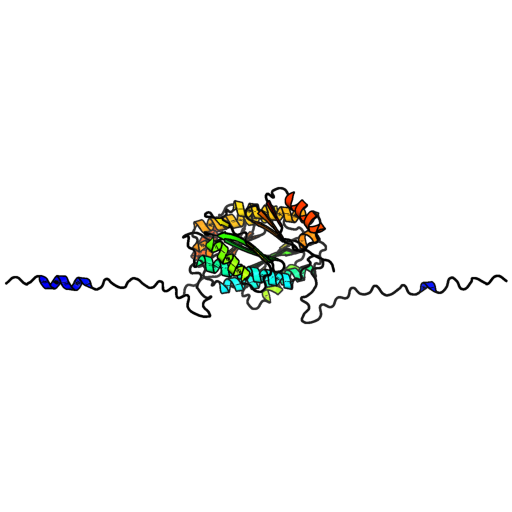7.328 3.229 -7.879 1 96.5 105 ILE B O 1
ATOM 2313 N N . ALA B 1 106 ? -17.344 1.989 -6.012 1 98 106 ALA B N 1
ATOM 2314 C CA . ALA B 1 106 ? -16.594 0.874 -6.594 1 98 106 ALA B CA 1
ATOM 2315 C C . ALA B 1 106 ? -17.391 0.224 -7.73 1 98 106 ALA B C 1
ATOM 2317 O O . ALA B 1 106 ? -16.828 -0.079 -8.789 1 98 106 ALA B O 1
ATOM 2318 N N . ARG B 1 107 ? -18.641 0.055 -7.535 1 97.38 107 ARG B N 1
ATOM 2319 C CA . ARG B 1 107 ? -19.484 -0.616 -8.523 1 97.38 107 ARG B CA 1
ATOM 2320 C C . ARG B 1 107 ? -19.703 0.267 -9.75 1 97.38 107 ARG B C 1
ATOM 2322 O O . ARG B 1 107 ? -20.062 -0.224 -10.82 1 97.38 107 ARG B O 1
ATOM 2329 N N . SER B 1 108 ? -19.5 1.488 -9.586 1 95.69 108 SER B N 1
ATOM 2330 C CA . SER B 1 108 ? -19.688 2.416 -10.695 1 95.69 108 SER B CA 1
ATOM 2331 C C . SER B 1 108 ? -18.516 2.396 -11.648 1 95.69 108 SER B C 1
ATOM 2333 O O . SER B 1 108 ? -18.578 2.943 -12.75 1 95.69 108 SER B O 1
ATOM 2335 N N . GLU B 1 109 ? -17.438 1.836 -11.18 1 94.62 109 GLU B N 1
ATOM 2336 C CA . GLU B 1 109 ? -16.297 1.689 -12.07 1 94.62 109 GLU B CA 1
ATOM 2337 C C . GLU B 1 109 ? -16.562 0.656 -13.156 1 94.62 109 GLU B C 1
ATOM 2339 O O . GLU B 1 109 ? -16.734 -0.528 -12.867 1 94.62 109 GLU B O 1
ATOM 2344 N N . GLN B 1 110 ? -16.484 1.018 -14.391 1 93.38 110 GLN B N 1
ATOM 2345 C CA . GLN B 1 110 ? -16.906 0.198 -15.523 1 93.38 110 GLN B CA 1
ATOM 2346 C C . GLN B 1 110 ? -16.031 -1.045 -15.656 1 93.38 110 GLN B C 1
ATOM 2348 O O . GLN B 1 110 ? -16.5 -2.105 -16.062 1 93.38 110 GLN B O 1
ATOM 2353 N N . ALA B 1 111 ? -14.781 -0.867 -15.32 1 95.38 111 ALA B N 1
ATOM 2354 C CA . ALA B 1 111 ? -13.844 -1.969 -15.523 1 95.38 111 ALA B CA 1
ATOM 2355 C C . ALA B 1 111 ? -13.961 -3.002 -14.406 1 95.38 111 ALA B C 1
ATOM 2357 O O . ALA B 1 111 ? -13.406 -4.098 -14.508 1 95.38 111 ALA B O 1
ATOM 2358 N N . ALA B 1 112 ? -14.672 -2.707 -13.359 1 97 112 ALA B N 1
ATOM 2359 C CA . ALA B 1 112 ? -14.836 -3.643 -12.25 1 97 112 ALA B CA 1
ATOM 2360 C C . ALA B 1 112 ? -15.836 -4.738 -12.594 1 97 112 ALA B C 1
ATOM 2362 O O . ALA B 1 112 ? -16.953 -4.453 -13.047 1 97 112 ALA B O 1
ATOM 2363 N N . GLU B 1 113 ? -15.477 -5.984 -12.367 1 97.25 113 GLU B N 1
ATOM 2364 C CA . GLU B 1 113 ? -16.359 -7.109 -12.656 1 97.25 113 GLU B CA 1
ATOM 2365 C C . GLU B 1 113 ? -16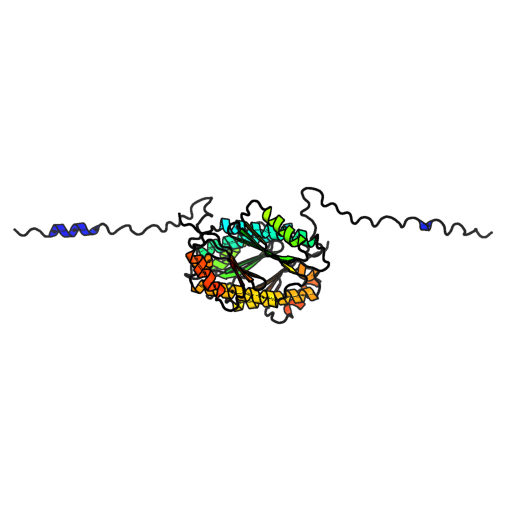.969 -7.676 -11.383 1 97.25 113 GLU B C 1
ATOM 2367 O O . GLU B 1 113 ? -17.969 -8.398 -11.43 1 97.25 113 GLU B O 1
ATOM 2372 N N . GLY B 1 114 ? -16.375 -7.449 -10.297 1 97.56 114 GLY B N 1
ATOM 2373 C CA . GLY B 1 114 ? -16.859 -7.875 -8.984 1 97.56 114 GLY B CA 1
ATOM 2374 C C . GLY B 1 114 ? -16.391 -6.973 -7.863 1 97.56 114 GLY B C 1
ATOM 2375 O O . GLY B 1 114 ? -15.266 -6.461 -7.895 1 97.56 114 GLY B O 1
ATOM 2376 N N . VAL B 1 115 ? -17.297 -6.738 -6.914 1 98.56 115 VAL B N 1
ATOM 2377 C CA . VAL B 1 115 ? -16.969 -5.91 -5.758 1 98.56 115 VAL B CA 1
ATOM 2378 C C . VAL B 1 115 ? -17.312 -6.656 -4.473 1 98.56 115 VAL B C 1
ATOM 2380 O O . VAL B 1 115 ? -18.469 -7.062 -4.273 1 98.56 115 VAL B O 1
ATOM 2383 N N . TYR B 1 116 ? -16.344 -6.867 -3.646 1 98.75 116 TYR B N 1
ATOM 2384 C CA . TYR B 1 116 ? -16.5 -7.453 -2.322 1 98.75 116 TYR B CA 1
ATOM 2385 C C . TYR B 1 116 ? -16.344 -6.398 -1.233 1 98.75 116 TYR B C 1
ATOM 2387 O O . TYR B 1 116 ? -15.219 -5.965 -0.948 1 98.75 116 TYR B O 1
ATOM 2395 N N . ASN B 1 117 ? -17.422 -6.055 -0.596 1 98.62 117 ASN B N 1
ATOM 2396 C CA . ASN B 1 117 ? -17.406 -4.984 0.398 1 98.62 117 ASN B CA 1
ATOM 2397 C C . ASN B 1 117 ? -17.344 -5.539 1.818 1 98.62 117 ASN B C 1
ATOM 2399 O O . ASN B 1 117 ? -18.359 -5.949 2.377 1 98.62 117 ASN B O 1
ATOM 2403 N N . TYR B 1 118 ? -16.203 -5.461 2.354 1 98.5 118 TYR B N 1
ATOM 2404 C CA . TYR B 1 118 ? -16 -5.941 3.719 1 98.5 118 TYR B CA 1
ATOM 2405 C C . TYR B 1 118 ? -15.633 -4.793 4.648 1 98.5 118 TYR B C 1
ATOM 2407 O O . TYR B 1 118 ? -14.969 -5.004 5.668 1 98.5 118 TYR B O 1
ATOM 2415 N N . ILE B 1 119 ? -15.945 -3.607 4.242 1 97.81 119 ILE B N 1
ATOM 2416 C CA . ILE B 1 119 ? -15.82 -2.449 5.121 1 97.81 119 ILE B CA 1
ATOM 2417 C C . ILE B 1 119 ? -16.688 -2.643 6.359 1 97.81 119 ILE B C 1
ATOM 2419 O O . ILE B 1 119 ? -17.812 -3.143 6.258 1 97.81 119 ILE B O 1
ATOM 2423 N N . THR B 1 120 ? -16.234 -2.199 7.48 1 96.5 120 THR B N 1
ATOM 2424 C CA . THR B 1 120 ? -17 -2.326 8.711 1 96.5 120 THR B CA 1
ATOM 2425 C C . THR B 1 120 ? -17.328 -0.953 9.289 1 96.5 120 THR B C 1
ATOM 2427 O O . THR B 1 120 ? -16.625 0.02 9.039 1 96.5 120 THR B O 1
ATOM 2430 N N . VAL B 1 121 ? -18.422 -0.935 9.969 1 94.31 121 VAL B N 1
ATOM 2431 C CA . VAL B 1 121 ? -18.781 0.268 10.711 1 94.31 121 VAL B CA 1
ATOM 2432 C C . VAL B 1 121 ? -18.203 0.201 12.125 1 94.31 121 VAL B C 1
ATOM 2434 O O . VAL B 1 121 ? -18.453 -0.753 12.859 1 94.31 121 VAL B O 1
ATOM 2437 N N . ALA B 1 122 ? -17.375 1.136 12.375 1 90.81 122 ALA B N 1
ATOM 2438 C CA . ALA B 1 122 ? -16.719 1.143 13.68 1 90.81 122 ALA B CA 1
ATOM 2439 C C . ALA B 1 122 ? -16.578 2.564 14.219 1 90.81 122 ALA B C 1
ATOM 2441 O O . ALA B 1 122 ? -16.375 3.508 13.445 1 90.81 122 ALA B O 1
ATOM 2442 N N . SER B 1 123 ? -16.578 2.688 15.555 1 83.94 123 SER B N 1
ATOM 2443 C CA . SER B 1 123 ? -16.453 4 16.172 1 83.94 123 SER B CA 1
ATOM 2444 C C . SER B 1 123 ? -15.008 4.289 16.578 1 83.94 123 SER B C 1
ATOM 2446 O O . SER B 1 123 ? -14.625 5.449 16.734 1 83.94 123 SER B O 1
ATOM 2448 N N . LEU B 1 124 ? -14.281 3.254 16.797 1 85.56 124 LEU B N 1
ATOM 2449 C CA . LEU B 1 124 ? -12.898 3.441 17.219 1 85.56 124 LEU B CA 1
ATOM 2450 C C . LEU B 1 124 ? -11.938 3.123 16.094 1 85.56 124 LEU B C 1
ATOM 2452 O O . LEU B 1 124 ? -12.133 2.158 15.344 1 85.56 124 LEU B O 1
ATOM 2456 N N . PRO B 1 125 ? -10.914 3.889 15.992 1 84.06 125 PRO B N 1
ATOM 2457 C CA . PRO B 1 125 ? -9.898 3.609 14.969 1 84.06 125 PRO B CA 1
ATOM 2458 C C . PRO B 1 125 ? -9.055 2.377 15.297 1 84.06 125 PRO B C 1
ATOM 2460 O O . PRO B 1 125 ? -8.977 1.97 16.453 1 84.06 125 PRO B O 1
ATOM 2463 N N . ARG B 1 126 ? -8.43 1.832 14.273 1 88.44 126 ARG B N 1
ATOM 2464 C CA . ARG B 1 126 ? -7.457 0.763 14.477 1 88.44 126 ARG B CA 1
ATOM 2465 C C . ARG B 1 126 ? -6.223 1.277 15.211 1 88.44 126 ARG B C 1
ATOM 2467 O O . ARG B 1 126 ? -5.793 2.412 15 1 88.44 126 ARG B O 1
ATOM 2474 N N . THR B 1 127 ? -5.688 0.391 16.047 1 88.94 127 THR B N 1
ATOM 2475 C CA . THR B 1 127 ? -4.477 0.762 16.766 1 88.94 127 THR B CA 1
ATOM 2476 C C . THR B 1 127 ? -3.234 0.347 15.984 1 88.94 127 THR B C 1
ATOM 2478 O O . THR B 1 127 ? -3.322 -0.429 15.031 1 88.94 127 THR B O 1
ATOM 2481 N N . ALA B 1 128 ? -2.113 0.837 16.406 1 87.69 128 ALA B N 1
ATOM 2482 C CA . ALA B 1 128 ? -0.833 0.412 15.844 1 87.69 128 ALA B CA 1
ATOM 2483 C C . ALA B 1 128 ? -0.643 -1.095 15.992 1 87.69 128 ALA B C 1
ATOM 2485 O O . ALA B 1 128 ? -0.127 -1.752 15.086 1 87.69 128 ALA B O 1
ATOM 2486 N N . GLY B 1 129 ? -1.069 -1.588 17.141 1 90.06 129 GLY B N 1
ATOM 2487 C CA . GLY B 1 129 ? -0.984 -3.02 17.375 1 90.06 129 GLY B CA 1
ATOM 2488 C C . GLY B 1 129 ? -1.83 -3.836 16.422 1 90.06 129 GLY B C 1
ATOM 2489 O O . GLY B 1 129 ? -1.407 -4.898 15.961 1 90.06 129 GLY B O 1
ATOM 2490 N N . ASP B 1 130 ? -3.004 -3.355 16.141 1 92.62 130 ASP B N 1
ATOM 2491 C CA . ASP B 1 130 ? -3.867 -4.02 15.164 1 92.62 130 ASP B CA 1
ATOM 2492 C C . ASP B 1 130 ? -3.189 -4.117 13.797 1 92.62 130 ASP B C 1
ATOM 2494 O O . ASP B 1 130 ? -3.168 -5.184 13.188 1 92.62 130 ASP B O 1
ATOM 2498 N N . ILE B 1 131 ? -2.648 -3.039 13.406 1 92.12 131 ILE B N 1
ATOM 2499 C CA . ILE B 1 131 ? -2.051 -2.941 12.078 1 92.12 131 ILE B CA 1
ATOM 2500 C C . ILE B 1 131 ? -0.803 -3.82 12.008 1 92.12 131 ILE B C 1
ATOM 2502 O O . ILE B 1 131 ? -0.616 -4.57 11.047 1 92.12 131 ILE B O 1
ATOM 2506 N N . ALA B 1 132 ? 0.02 -3.787 12.953 1 90.5 132 ALA B N 1
ATOM 2507 C CA . ALA B 1 132 ? 1.226 -4.609 13 1 90.5 132 ALA B CA 1
ATOM 2508 C C . ALA B 1 132 ? 0.876 -6.094 13.039 1 90.5 132 ALA B C 1
ATOM 2510 O O . ALA B 1 132 ? 1.553 -6.914 12.406 1 90.5 132 ALA B O 1
ATOM 2511 N N . GLY B 1 133 ? -0.149 -6.383 13.852 1 93.81 133 GLY B N 1
ATOM 2512 C CA . GLY B 1 133 ? -0.591 -7.77 13.914 1 93.81 133 GLY B CA 1
ATOM 2513 C C . GLY B 1 133 ? -1.066 -8.305 12.57 1 93.81 133 GLY B C 1
ATOM 2514 O O . GLY B 1 133 ? -0.708 -9.414 12.18 1 93.81 133 GLY B O 1
ATOM 2515 N N . ASP B 1 134 ? -1.871 -7.523 11.891 1 95.75 134 ASP B N 1
ATOM 2516 C CA . ASP B 1 134 ? -2.332 -7.922 10.562 1 95.75 134 ASP B CA 1
ATOM 2517 C C . ASP B 1 134 ? -1.158 -8.102 9.602 1 95.75 134 ASP B C 1
ATOM 2519 O O . ASP B 1 134 ? -1.154 -9.023 8.789 1 95.75 134 ASP B O 1
ATOM 2523 N N . THR B 1 135 ? -0.201 -7.176 9.695 1 94.62 135 THR B N 1
ATOM 2524 C CA . THR B 1 135 ? 0.981 -7.262 8.844 1 94.62 135 THR B CA 1
ATOM 2525 C C . THR B 1 135 ? 1.773 -8.531 9.148 1 94.62 135 THR B C 1
ATOM 2527 O O . THR B 1 135 ? 2.236 -9.211 8.227 1 94.62 135 THR B O 1
ATOM 2530 N N . TRP B 1 136 ? 1.913 -8.82 10.367 1 94 136 TRP B N 1
ATOM 2531 C CA . TRP B 1 136 ? 2.605 -10.031 10.789 1 94 136 TRP B CA 1
ATOM 2532 C C . TRP B 1 136 ? 1.902 -11.273 10.25 1 94 136 TRP B C 1
ATOM 2534 O O . TRP B 1 136 ? 2.547 -12.172 9.695 1 94 136 TRP B O 1
ATOM 2544 N N . ASN B 1 137 ? 0.624 -11.297 10.383 1 95.75 137 ASN B N 1
ATOM 2545 C CA . ASN B 1 137 ? -0.15 -12.43 9.898 1 95.75 137 ASN B CA 1
ATOM 2546 C C . ASN B 1 137 ? -0.022 -12.594 8.383 1 95.75 137 ASN B C 1
ATOM 2548 O O . ASN B 1 137 ? 0.171 -13.703 7.887 1 95.75 137 ASN B O 1
ATOM 2552 N N . THR B 1 138 ? -0.116 -11.531 7.664 1 96.19 138 THR B N 1
ATOM 2553 C CA . THR B 1 138 ? 0.044 -11.578 6.215 1 96.19 138 THR B CA 1
ATOM 2554 C C . THR B 1 138 ? 1.413 -12.141 5.844 1 96.19 138 THR B C 1
ATOM 2556 O O . THR B 1 138 ? 1.521 -12.992 4.957 1 96.19 138 THR B O 1
ATOM 2559 N N . SER B 1 139 ? 2.418 -11.617 6.488 1 93.25 139 SER B N 1
ATOM 2560 C CA . SER B 1 139 ? 3.779 -12.055 6.195 1 93.25 139 SER B CA 1
ATOM 2561 C C . SER B 1 139 ? 3.945 -13.547 6.449 1 93.25 139 SER B C 1
ATOM 2563 O O . SER B 1 139 ? 4.605 -14.242 5.676 1 93.25 139 SER B O 1
ATOM 2565 N N . LYS B 1 140 ? 3.373 -14.031 7.523 1 93.62 140 LYS B N 1
ATOM 2566 C CA . LYS B 1 140 ? 3.445 -15.453 7.832 1 93.62 140 LYS B CA 1
ATOM 2567 C C . LYS B 1 140 ? 2.752 -16.281 6.754 1 93.62 140 LYS B C 1
ATOM 2569 O O . LYS B 1 140 ? 3.277 -17.312 6.32 1 93.62 140 LYS B O 1
ATOM 2574 N N . VAL B 1 141 ? 1.596 -15.867 6.367 1 95.94 141 VAL B N 1
ATOM 2575 C CA . VAL B 1 141 ? 0.847 -16.578 5.34 1 95.94 141 VAL B CA 1
ATOM 2576 C C . VAL B 1 141 ? 1.649 -16.609 4.039 1 95.94 141 VAL B C 1
ATOM 2578 O O . VAL B 1 141 ? 1.738 -17.656 3.381 1 95.94 141 VAL B O 1
ATOM 2581 N N . ARG B 1 142 ? 2.225 -15.516 3.686 1 92.69 142 ARG B N 1
ATOM 2582 C CA . ARG B 1 142 ? 3.055 -15.453 2.486 1 92.69 142 ARG B CA 1
ATOM 2583 C C . ARG B 1 142 ? 4.219 -16.438 2.574 1 92.69 142 ARG B C 1
ATOM 2585 O O . ARG B 1 142 ? 4.512 -17.141 1.61 1 92.69 142 ARG B O 1
ATOM 2592 N N . ALA B 1 143 ? 4.875 -16.453 3.719 1 88.69 143 ALA B N 1
ATOM 2593 C CA . ALA B 1 143 ? 5.996 -17.375 3.918 1 88.69 143 ALA B CA 1
ATOM 2594 C C . ALA B 1 143 ? 5.547 -18.828 3.812 1 88.69 143 ALA B C 1
ATOM 2596 O O . ALA B 1 143 ? 6.238 -19.656 3.219 1 88.69 143 ALA B O 1
ATOM 2597 N N . THR B 1 144 ? 4.414 -19.047 4.387 1 91.62 144 THR B N 1
ATOM 2598 C CA . THR B 1 144 ? 3.857 -20.391 4.344 1 91.62 144 THR B CA 1
ATOM 2599 C C . THR B 1 144 ? 3.588 -20.828 2.906 1 91.62 144 THR B C 1
ATOM 2601 O O . THR B 1 144 ? 3.885 -21.953 2.527 1 91.62 144 THR B O 1
ATOM 2604 N N . LEU B 1 145 ? 3.078 -19.969 2.1 1 92.31 145 LEU B N 1
ATOM 2605 C CA . LEU B 1 145 ? 2.75 -20.297 0.716 1 92.31 145 LEU B CA 1
ATOM 2606 C C . LEU B 1 145 ? 4.016 -20.438 -0.123 1 92.31 145 LEU B C 1
ATOM 2608 O O . LEU B 1 145 ? 4.035 -21.203 -1.094 1 92.31 145 LEU B O 1
ATOM 2612 N N . LEU B 1 146 ? 5.027 -19.672 0.249 1 84.94 146 LEU B N 1
ATOM 2613 C CA . LEU B 1 146 ? 6.32 -19.844 -0.404 1 84.94 146 LEU B CA 1
ATOM 2614 C C . LEU B 1 146 ? 6.863 -21.25 -0.174 1 84.94 146 LEU B C 1
ATOM 2616 O O . LEU B 1 146 ? 7.602 -21.766 -1.009 1 84.94 146 LEU B O 1
ATOM 2620 N N . GLY B 1 147 ? 6.531 -21.828 0.908 1 83.94 147 GLY B N 1
ATOM 2621 C CA . GLY B 1 147 ? 6.934 -23.188 1.225 1 83.94 147 GLY B CA 1
ATOM 2622 C C . GLY B 1 147 ? 6.297 -24.219 0.318 1 83.94 147 GLY B C 1
ATOM 2623 O O . GLY B 1 147 ? 6.844 -25.312 0.128 1 83.94 147 GLY B O 1
ATOM 2624 N N . ILE B 1 148 ? 5.078 -23.859 -0.152 1 86 148 ILE B N 1
ATOM 2625 C CA . ILE B 1 148 ? 4.492 -24.734 -1.16 1 86 148 ILE B CA 1
ATOM 2626 C C . ILE B 1 148 ? 5.242 -24.578 -2.48 1 86 148 ILE B C 1
ATOM 2628 O O . ILE B 1 148 ? 5.801 -25.547 -3.002 1 86 148 ILE B O 1
ATOM 2632 N N . SER B 1 149 ? 5.246 -23.453 -3.021 1 85 149 SER B N 1
ATOM 2633 C CA . SER B 1 149 ? 6.047 -23.094 -4.188 1 85 149 SER B CA 1
ATOM 2634 C C . SER B 1 149 ? 6.008 -21.594 -4.441 1 85 149 SER B C 1
ATOM 2636 O O . SER B 1 149 ? 5.027 -20.922 -4.105 1 85 149 SER B O 1
ATOM 2638 N N . PRO B 1 150 ? 7.023 -21.031 -5.07 1 77.62 150 PRO B N 1
ATOM 2639 C CA . PRO B 1 150 ? 6.992 -19.625 -5.473 1 77.62 150 PRO B CA 1
ATOM 2640 C C . PRO B 1 150 ? 5.844 -19.312 -6.43 1 77.62 150 PRO B C 1
ATOM 2642 O O . PRO B 1 150 ? 5.285 -18.219 -6.391 1 77.62 150 PRO B O 1
ATOM 2645 N N . ALA B 1 151 ? 5.492 -20.266 -7.172 1 80.44 151 ALA B N 1
ATOM 2646 C CA . ALA B 1 151 ? 4.395 -20.078 -8.117 1 80.44 151 ALA B CA 1
ATOM 2647 C C . ALA B 1 151 ? 3.066 -19.906 -7.387 1 80.44 151 ALA B C 1
ATOM 2649 O O . ALA B 1 151 ? 2.242 -19.078 -7.785 1 80.44 151 ALA B O 1
ATOM 2650 N N . THR B 1 152 ? 2.908 -20.656 -6.391 1 85.81 152 THR B N 1
ATOM 2651 C CA . THR B 1 152 ? 1.677 -20.547 -5.613 1 85.81 152 THR B CA 1
ATOM 2652 C C . THR B 1 152 ? 1.565 -19.156 -4.977 1 85.81 152 THR B C 1
ATOM 2654 O O . THR B 1 152 ? 0.502 -18.531 -5.012 1 85.81 152 THR B O 1
ATOM 2657 N N . GLN B 1 153 ? 2.645 -18.688 -4.484 1 85.25 153 GLN B N 1
ATOM 2658 C CA . GLN B 1 153 ? 2.641 -17.359 -3.869 1 85.25 153 GLN B CA 1
ATOM 2659 C C . GLN B 1 153 ? 2.355 -16.281 -4.902 1 85.25 153 GLN B C 1
ATOM 2661 O O . GLN B 1 153 ? 1.657 -15.305 -4.609 1 85.25 153 GLN B O 1
ATOM 2666 N N . ALA B 1 154 ? 2.877 -16.453 -6.086 1 84.38 154 ALA B N 1
ATOM 2667 C CA . ALA B 1 154 ? 2.74 -15.461 -7.141 1 84.38 154 ALA B CA 1
ATOM 2668 C C . ALA B 1 154 ? 1.312 -15.422 -7.68 1 84.38 154 ALA B C 1
ATOM 2670 O O . ALA B 1 154 ? 0.881 -14.414 -8.242 1 84.38 154 ALA B O 1
ATOM 2671 N N . ARG B 1 155 ? 0.583 -16.484 -7.438 1 92.25 155 ARG B N 1
ATOM 2672 C CA . ARG B 1 155 ? -0.738 -16.609 -8.047 1 92.25 155 ARG B CA 1
ATOM 2673 C C . ARG B 1 155 ? -1.823 -16.094 -7.102 1 92.25 155 ARG B C 1
ATOM 2675 O O . ARG B 1 155 ? -3 -16.047 -7.469 1 92.25 155 ARG B O 1
ATOM 2682 N N . VAL B 1 156 ? -1.356 -15.688 -5.918 1 95.69 156 VAL B N 1
ATOM 2683 C CA . VAL B 1 156 ? -2.379 -15.25 -4.973 1 95.69 156 VAL B CA 1
ATOM 2684 C C . VAL B 1 156 ? -2.025 -13.875 -4.426 1 95.69 156 VAL B C 1
ATOM 2686 O O . VAL B 1 156 ? -0.855 -13.477 -4.426 1 95.69 156 VAL B O 1
ATOM 2689 N N . LYS B 1 157 ? -2.959 -13.117 -4.07 1 96.19 157 LYS B N 1
ATOM 2690 C CA . LYS B 1 157 ? -2.842 -11.898 -3.285 1 96.19 157 LYS B CA 1
ATOM 2691 C C . LYS B 1 157 ? -3.443 -12.078 -1.895 1 96.19 157 LYS B C 1
ATOM 2693 O O . LYS B 1 157 ? -4.605 -12.461 -1.76 1 96.19 157 LYS B O 1
ATOM 2698 N N . ILE B 1 158 ? -2.607 -11.82 -0.889 1 97.12 158 ILE B N 1
ATOM 2699 C CA . ILE B 1 158 ? -2.994 -12.039 0.5 1 97.12 158 ILE B CA 1
ATOM 2700 C C . ILE B 1 158 ? -3.098 -10.703 1.229 1 97.12 158 ILE B C 1
ATOM 2702 O O . ILE B 1 158 ? -2.168 -9.891 1.188 1 97.12 158 ILE B O 1
ATOM 2706 N N . ILE B 1 159 ? -4.203 -10.477 1.861 1 97.5 159 ILE B N 1
ATOM 2707 C CA . ILE B 1 159 ? -4.398 -9.281 2.672 1 97.5 159 ILE B CA 1
ATOM 2708 C C . ILE B 1 159 ? -5.035 -9.656 4.008 1 97.5 159 ILE B C 1
ATOM 2710 O O . ILE B 1 159 ? -5.992 -10.438 4.047 1 97.5 159 ILE B O 1
ATOM 2714 N N . THR B 1 160 ? -4.492 -9.195 5.059 1 97.69 160 THR B N 1
ATOM 2715 C CA . THR B 1 160 ? -5.121 -9.344 6.363 1 97.69 160 THR B CA 1
ATOM 2716 C C . THR B 1 160 ? -5.598 -7.996 6.895 1 97.69 160 THR B C 1
ATOM 2718 O O . THR B 1 160 ? -4.855 -7.012 6.863 1 97.69 160 THR B O 1
ATOM 2721 N N . TYR B 1 161 ? -6.789 -7.957 7.293 1 97.31 161 TYR B N 1
ATOM 2722 C CA . TYR B 1 161 ? -7.395 -6.773 7.891 1 97.31 161 TYR B CA 1
ATOM 2723 C C . TYR B 1 161 ? -8.344 -7.156 9.023 1 97.31 161 TYR B C 1
ATOM 2725 O O . TYR B 1 161 ? -9.297 -7.91 8.812 1 97.31 161 TYR B O 1
ATOM 2733 N N . GLY B 1 162 ? -8.133 -6.633 10.219 1 95.19 162 GLY B N 1
ATOM 2734 C CA . GLY B 1 162 ? -8.961 -6.965 11.367 1 95.19 162 GLY B CA 1
ATOM 2735 C C . GLY B 1 162 ? -8.945 -8.445 11.703 1 95.19 162 GLY B C 1
ATOM 2736 O O . GLY B 1 162 ? -9.992 -9.039 11.961 1 95.19 162 GLY B O 1
ATOM 2737 N N . ASN B 1 163 ? -7.852 -9.031 11.492 1 96 163 ASN B N 1
ATOM 2738 C CA . ASN B 1 163 ? -7.637 -10.422 11.852 1 96 163 ASN B CA 1
ATOM 2739 C C . ASN B 1 163 ? -8.367 -11.367 10.891 1 96 163 ASN B C 1
ATOM 2741 O O . ASN B 1 163 ? -8.516 -12.555 11.18 1 96 163 ASN B O 1
ATOM 2745 N N . VAL B 1 164 ? -8.859 -10.836 9.867 1 98.06 164 VAL B N 1
ATOM 2746 C CA . VAL B 1 164 ? -9.414 -11.664 8.797 1 98.06 164 VAL B CA 1
ATOM 2747 C C . VAL B 1 164 ? -8.453 -11.68 7.605 1 98.06 164 VAL B C 1
ATOM 2749 O O . VAL B 1 164 ? -8.008 -10.625 7.141 1 98.06 164 VAL B O 1
ATOM 2752 N N . THR B 1 165 ? -8.102 -12.859 7.152 1 98.5 165 THR B N 1
ATOM 2753 C CA . THR B 1 165 ? -7.203 -13.008 6.012 1 98.5 165 THR B CA 1
ATOM 2754 C C . THR B 1 165 ? -7.992 -13.258 4.73 1 98.5 165 THR B C 1
ATOM 2756 O O . THR B 1 165 ? -8.758 -14.219 4.645 1 98.5 165 THR B O 1
ATOM 2759 N N . TYR B 1 166 ? -7.816 -12.406 3.783 1 98.69 166 TYR B N 1
ATOM 2760 C CA . TYR B 1 166 ? -8.453 -12.516 2.477 1 98.69 166 TYR B CA 1
ATOM 2761 C C . TYR B 1 166 ? -7.48 -13.062 1.438 1 98.69 166 TYR B C 1
ATOM 2763 O O . TYR B 1 166 ? -6.328 -12.633 1.373 1 98.69 166 TYR B O 1
ATOM 2771 N N . VAL B 1 167 ? -7.965 -13.961 0.643 1 98.5 167 VAL B N 1
ATOM 2772 C CA . VAL B 1 167 ? -7.133 -14.562 -0.392 1 98.5 167 VAL B CA 1
ATOM 2773 C C . VAL B 1 167 ? -7.824 -14.438 -1.748 1 98.5 167 VAL B C 1
ATOM 2775 O O . VAL B 1 167 ? -8.938 -14.938 -1.933 1 98.5 167 VAL B O 1
ATOM 2778 N N . MET B 1 168 ? -7.152 -13.766 -2.621 1 98.06 168 MET B N 1
ATOM 2779 C CA . MET B 1 168 ? -7.613 -13.664 -4 1 98.06 168 MET B CA 1
ATOM 2780 C C . MET B 1 168 ? -6.676 -14.414 -4.945 1 98.06 168 MET B C 1
ATOM 2782 O O . MET B 1 168 ? -5.473 -14.492 -4.695 1 98.06 168 MET B O 1
ATOM 2786 N N . GLY B 1 169 ? -7.25 -14.992 -6.051 1 97.44 169 GLY B N 1
ATOM 2787 C CA . GLY B 1 169 ? -6.445 -15.695 -7.035 1 97.44 169 GLY B CA 1
ATOM 2788 C C . GLY B 1 169 ? -7.27 -16.312 -8.148 1 97.44 169 GLY B C 1
ATOM 2789 O O . GLY B 1 169 ? -8.469 -16.562 -7.984 1 97.44 169 GLY B O 1
ATOM 2790 N N . ILE B 1 170 ? -6.617 -16.391 -9.258 1 97 170 ILE B N 1
ATOM 2791 C CA . ILE B 1 170 ? -7.145 -17.203 -10.352 1 97 170 ILE B CA 1
ATOM 2792 C C . ILE B 1 170 ? -6.551 -18.609 -10.281 1 97 170 ILE B C 1
ATOM 2794 O O . ILE B 1 170 ? -5.41 -18.828 -10.688 1 97 170 ILE B O 1
ATOM 2798 N N . LEU B 1 171 ? -7.344 -19.547 -9.82 1 96.31 171 LEU B N 1
ATOM 2799 C CA . LEU B 1 171 ? -6.785 -20.828 -9.383 1 96.31 171 LEU B CA 1
ATOM 2800 C C . LEU B 1 171 ? -7.656 -21.984 -9.859 1 96.31 171 LEU B C 1
ATOM 2802 O O . LEU B 1 171 ? -8.875 -21.844 -9.969 1 96.31 171 LEU B O 1
ATOM 2806 N N . THR B 1 172 ? -7 -23.094 -10.055 1 95.19 172 THR B N 1
ATOM 2807 C CA . THR B 1 172 ? -7.75 -24.328 -10.258 1 95.19 172 THR B CA 1
ATOM 2808 C C . THR B 1 172 ? -8.383 -24.797 -8.945 1 95.19 172 THR B C 1
ATOM 2810 O O . THR B 1 172 ? -7.965 -24.375 -7.863 1 95.19 172 THR B O 1
ATOM 2813 N N . PRO B 1 173 ? -9.398 -25.672 -9.062 1 95.62 173 PRO B N 1
ATOM 2814 C CA . PRO B 1 173 ? -10.023 -26.172 -7.84 1 95.62 173 PRO B CA 1
ATOM 2815 C C . PRO B 1 173 ? -9.023 -26.844 -6.902 1 95.62 173 PRO B C 1
ATOM 2817 O O . PRO B 1 173 ? -9.117 -26.703 -5.68 1 95.62 173 PRO B O 1
ATOM 2820 N N . GLU B 1 174 ? -8.094 -27.547 -7.48 1 94.88 174 GLU B N 1
ATOM 2821 C CA . GLU B 1 174 ? -7.074 -28.203 -6.668 1 94.88 174 GLU B CA 1
ATOM 2822 C C . GLU B 1 174 ? -6.207 -27.188 -5.941 1 94.88 174 GLU B C 1
ATOM 2824 O O . GLU B 1 174 ? -5.906 -27.344 -4.758 1 94.88 174 GLU B O 1
ATOM 2829 N N . GLU B 1 175 ? -5.812 -26.172 -6.668 1 94.81 175 GLU B N 1
ATOM 2830 C CA . GLU B 1 175 ? -5.016 -25.109 -6.066 1 94.81 175 GLU B CA 1
ATOM 2831 C C . GLU B 1 175 ? -5.785 -24.406 -4.953 1 94.81 175 GLU B C 1
ATOM 2833 O O . GLU B 1 175 ? -5.219 -24.094 -3.904 1 94.81 175 GLU B O 1
ATOM 2838 N N . GLN B 1 176 ? -7.047 -24.125 -5.184 1 97.06 176 GLN B N 1
ATOM 2839 C CA . GLN B 1 176 ? -7.891 -23.469 -4.188 1 97.06 176 GLN B CA 1
ATOM 2840 C C . GLN B 1 176 ? -7.922 -24.266 -2.885 1 97.06 176 GLN B C 1
ATOM 2842 O O . GLN B 1 176 ? -7.762 -23.688 -1.803 1 97.06 176 GLN B O 1
ATOM 2847 N N . ALA B 1 177 ? -8.102 -25.516 -3.033 1 96.44 177 ALA B N 1
ATOM 2848 C CA . ALA B 1 177 ? -8.18 -26.375 -1.855 1 96.44 177 ALA B CA 1
ATOM 2849 C C . ALA B 1 177 ? -6.863 -26.391 -1.09 1 96.44 177 ALA B C 1
ATOM 2851 O O . ALA B 1 177 ? -6.852 -26.281 0.139 1 96.44 177 ALA B O 1
ATOM 2852 N N . GLN B 1 178 ? -5.812 -26.516 -1.844 1 96.25 178 GLN B N 1
ATOM 2853 C CA . GLN B 1 178 ? -4.492 -26.578 -1.226 1 96.25 178 GLN B CA 1
ATOM 2854 C C . GLN B 1 178 ? -4.168 -25.266 -0.505 1 96.25 178 GLN B C 1
ATOM 2856 O O . GLN B 1 178 ? -3.686 -25.281 0.63 1 96.25 178 GLN B O 1
ATOM 2861 N N . ILE B 1 179 ? -4.395 -24.203 -1.147 1 97 179 ILE B N 1
ATOM 2862 C CA . ILE B 1 179 ? -4.062 -22.875 -0.605 1 97 179 ILE B CA 1
ATOM 2863 C C . ILE B 1 179 ? -4.949 -22.594 0.604 1 97 179 ILE B C 1
ATOM 2865 O O . ILE B 1 179 ? -4.465 -22.109 1.631 1 97 179 ILE B O 1
ATOM 2869 N N . THR B 1 180 ? -6.211 -22.875 0.494 1 97.62 180 THR B N 1
ATOM 2870 C CA . THR B 1 180 ? -7.121 -22.641 1.611 1 97.62 180 THR B CA 1
ATOM 2871 C C . THR B 1 180 ? -6.68 -23.438 2.838 1 97.62 180 THR B C 1
ATOM 2873 O O . THR B 1 180 ? -6.656 -22.906 3.951 1 97.62 180 THR B O 1
ATOM 2876 N N . GLN B 1 181 ? -6.363 -24.688 2.582 1 96.88 181 GLN B N 1
ATOM 2877 C CA . GLN B 1 181 ? -5.918 -25.531 3.684 1 96.88 181 GLN B CA 1
ATOM 2878 C C . GLN B 1 181 ? -4.664 -24.969 4.34 1 96.88 181 GLN B C 1
ATOM 2880 O O . GLN B 1 181 ? -4.582 -24.875 5.566 1 96.88 181 GLN B O 1
ATOM 2885 N N . LYS B 1 182 ? -3.727 -24.578 3.512 1 96.81 182 LYS B N 1
ATOM 2886 C CA . LYS B 1 182 ? -2.461 -24.062 4.035 1 96.81 182 LYS B CA 1
ATOM 2887 C C . LYS B 1 182 ? -2.666 -22.75 4.781 1 96.81 182 LYS B C 1
ATOM 2889 O O . LYS B 1 182 ? -2.121 -22.562 5.871 1 96.81 182 LYS B O 1
ATOM 2894 N N . VAL B 1 183 ? -3.469 -21.859 4.246 1 97.5 183 VAL B N 1
ATOM 2895 C CA . VAL B 1 183 ? -3.717 -20.547 4.859 1 97.5 183 VAL B CA 1
ATOM 2896 C C . VAL B 1 183 ? -4.48 -20.734 6.168 1 97.5 183 VAL B C 1
ATOM 2898 O O . VAL B 1 183 ? -4.113 -20.156 7.195 1 97.5 183 VAL B O 1
ATOM 2901 N N . SER B 1 184 ? -5.449 -21.594 6.164 1 96.88 184 SER B N 1
ATOM 2902 C CA . SER B 1 184 ? -6.312 -21.75 7.328 1 96.88 184 SER B CA 1
ATOM 2903 C C . SER B 1 184 ? -5.57 -22.438 8.477 1 96.88 184 SER B C 1
ATOM 2905 O O . SER B 1 184 ? -5.973 -22.312 9.633 1 96.88 184 SER B O 1
ATOM 2907 N N . THR B 1 185 ? -4.457 -23.109 8.148 1 95.75 185 THR B N 1
ATOM 2908 C CA . THR B 1 185 ? -3.73 -23.828 9.188 1 95.75 185 THR B CA 1
ATOM 2909 C C . THR B 1 185 ? -2.48 -23.062 9.602 1 95.75 185 THR B C 1
ATOM 2911 O O . THR B 1 185 ? -1.687 -23.547 10.414 1 95.75 185 THR B O 1
ATOM 2914 N N . THR B 1 186 ? -2.291 -22 8.953 1 96 186 THR B N 1
ATOM 2915 C CA . THR B 1 186 ? -1.173 -21.156 9.359 1 96 186 THR B CA 1
ATOM 2916 C C . THR B 1 186 ? -1.397 -20.594 10.758 1 96 186 THR B C 1
ATOM 2918 O O . THR B 1 186 ? -2.488 -20.125 11.078 1 96 186 THR B O 1
ATOM 2921 N N . VAL B 1 187 ? -0.384 -20.578 11.562 1 93.56 187 VAL B N 1
ATOM 2922 C CA . VAL B 1 187 ? -0.471 -20.125 12.953 1 93.56 187 VAL B CA 1
ATOM 2923 C C . VAL B 1 187 ? -0.889 -18.656 12.984 1 93.56 187 VAL B C 1
ATOM 2925 O O . VAL B 1 187 ? -0.304 -17.828 12.289 1 93.56 187 VAL B O 1
ATOM 2928 N N . GLY B 1 188 ? -1.911 -18.359 13.742 1 92.88 188 GLY B N 1
ATOM 2929 C CA . GLY B 1 188 ? -2.318 -16.969 13.938 1 92.88 188 GLY B CA 1
ATOM 2930 C C . GLY B 1 188 ? -3.51 -16.578 13.094 1 92.88 188 GLY B C 1
ATOM 2931 O O . GLY B 1 188 ? -4.152 -15.555 13.352 1 92.88 188 GLY B O 1
ATOM 2932 N N . VAL B 1 189 ? -3.803 -17.312 12.078 1 96.38 189 VAL B N 1
ATOM 2933 C CA . VAL B 1 189 ? -4.945 -17.016 11.227 1 96.38 189 VAL B CA 1
ATOM 2934 C C . VAL B 1 189 ? -6.242 -17.391 11.938 1 96.38 189 VAL B C 1
ATOM 2936 O O . VAL B 1 189 ? -6.41 -18.531 12.367 1 96.38 189 VAL B O 1
ATOM 2939 N N . GLN B 1 190 ? -7.145 -16.469 12.062 1 96.06 190 GLN B N 1
ATOM 2940 C CA . GLN B 1 190 ? -8.391 -16.703 12.789 1 96.06 190 GLN B CA 1
ATOM 2941 C C . GLN B 1 190 ? -9.547 -16.953 11.828 1 96.06 190 GLN B C 1
ATOM 2943 O O . GLN B 1 190 ? -10.422 -17.766 12.109 1 96.06 190 GLN B O 1
ATOM 2948 N N . LYS B 1 191 ? -9.57 -16.266 10.797 1 97.81 191 LYS B N 1
ATOM 2949 C CA . LYS B 1 191 ? -10.633 -16.359 9.797 1 97.81 191 LYS B CA 1
ATOM 2950 C C . LYS B 1 191 ? -10.078 -16.125 8.391 1 97.81 191 LYS B C 1
ATOM 2952 O O . LYS B 1 191 ? -9.242 -15.242 8.188 1 97.81 191 LYS B O 1
ATOM 2957 N N . VAL B 1 192 ? -10.531 -16.984 7.496 1 98.31 192 VAL B N 1
ATOM 2958 C CA . VAL B 1 192 ? -10.102 -16.859 6.105 1 98.31 192 VAL B CA 1
ATOM 2959 C C . VAL B 1 192 ? -11.312 -16.641 5.207 1 98.31 192 VAL B C 1
ATOM 2961 O O . VAL B 1 192 ? -12.32 -17.328 5.316 1 98.31 192 VAL B O 1
ATOM 2964 N N . ILE B 1 193 ? -11.266 -15.664 4.418 1 98.69 193 ILE B N 1
ATOM 2965 C CA . ILE B 1 193 ? -12.258 -15.43 3.369 1 98.69 193 ILE B CA 1
ATOM 2966 C C . ILE B 1 193 ? -11.602 -15.602 1.999 1 98.69 193 ILE B C 1
ATOM 2968 O O . ILE B 1 193 ? -10.625 -14.914 1.682 1 98.69 193 ILE B O 1
ATOM 2972 N N . THR B 1 194 ? -12.094 -16.516 1.266 1 98.56 194 THR B N 1
ATOM 2973 C CA . THR B 1 194 ? -11.523 -16.797 -0.044 1 98.56 194 THR B CA 1
ATOM 2974 C C . THR B 1 194 ? -12.352 -16.156 -1.151 1 98.56 194 THR B C 1
ATOM 2976 O O . THR B 1 194 ? -13.578 -16.281 -1.177 1 98.56 194 THR B O 1
ATOM 2979 N N . LEU B 1 195 ? -11.727 -15.445 -1.999 1 98.5 195 LEU B N 1
ATOM 2980 C CA . LEU B 1 195 ? -12.344 -14.766 -3.131 1 98.5 195 LEU B CA 1
ATOM 2981 C C . LEU B 1 195 ? -11.695 -15.195 -4.445 1 98.5 195 LEU B C 1
ATOM 2983 O O . LEU B 1 195 ? -11.203 -14.367 -5.207 1 98.5 195 LEU B O 1
ATOM 2987 N N . TYR B 1 196 ? -11.82 -16.422 -4.715 1 97.81 196 TYR B N 1
ATOM 2988 C CA . TYR B 1 196 ? -11.141 -17.047 -5.848 1 97.81 196 TYR B CA 1
ATOM 2989 C C . TYR B 1 196 ? -11.938 -16.844 -7.133 1 97.81 196 TYR B C 1
ATOM 2991 O O . TYR B 1 196 ? -13.164 -16.734 -7.094 1 97.81 196 TYR B O 1
ATOM 2999 N N . GLN B 1 197 ? -11.203 -16.781 -8.125 1 96.56 197 GLN B N 1
ATOM 3000 C CA . GLN B 1 197 ? -11.727 -16.953 -9.477 1 96.56 197 GLN B CA 1
ATOM 3001 C C . GLN B 1 197 ? -11.25 -18.281 -10.078 1 96.56 197 GLN B C 1
ATOM 3003 O O . GLN B 1 197 ? -10.094 -18.656 -9.914 1 96.56 197 GLN B O 1
ATOM 3008 N N . ASN B 1 198 ? -12.109 -18.938 -10.781 1 94.69 198 ASN B N 1
ATOM 3009 C CA . ASN B 1 198 ? -11.789 -20.266 -11.297 1 94.69 198 ASN B CA 1
ATOM 3010 C C . ASN B 1 198 ? -10.953 -20.172 -12.57 1 94.69 198 ASN B C 1
ATOM 3012 O O . ASN B 1 198 ? -11.305 -19.453 -13.508 1 94.69 198 ASN B O 1
ATOM 3016 N N . TYR B 1 199 ? -9.797 -20.828 -12.43 1 91.38 199 TYR B N 1
ATOM 3017 C CA . TYR B 1 199 ? -8.969 -21 -13.617 1 91.38 199 TYR B CA 1
ATOM 3018 C C . TYR B 1 199 ? -9.359 -22.266 -14.375 1 91.38 199 TYR B C 1
ATOM 3020 O O . TYR B 1 199 ? -9.336 -23.359 -13.82 1 91.38 199 TYR B O 1
ATOM 3028 N N . VAL B 1 200 ? -9.906 -22.094 -15.57 1 82.25 200 VAL B N 1
ATOM 3029 C CA . VAL B 1 200 ? -10.273 -23.234 -16.422 1 82.25 200 VAL B CA 1
ATOM 3030 C C . VAL B 1 200 ? -9.266 -23.375 -17.547 1 82.25 200 VAL B C 1
ATOM 3032 O O . VAL B 1 200 ? -9.016 -22.422 -18.297 1 82.25 200 VAL B O 1
ATOM 3035 N N . GLN B 1 201 ? -8.328 -24.328 -17.516 1 64.31 201 GLN B N 1
ATOM 3036 C CA . GLN B 1 201 ? -7.398 -24.594 -18.609 1 64.31 201 GLN B CA 1
ATOM 3037 C C . GLN B 1 201 ? -8.141 -25.047 -19.859 1 64.31 201 GLN B C 1
ATOM 3039 O O . GLN B 1 201 ? -8.953 -25.969 -19.812 1 64.31 201 GLN B O 1
ATOM 3044 N N . ARG B 1 202 ? -8.367 -24.125 -20.844 1 47.88 202 ARG B N 1
ATOM 3045 C CA . ARG B 1 202 ? -8.93 -24.625 -22.094 1 47.88 202 ARG B CA 1
ATOM 3046 C C . ARG B 1 202 ? -7.973 -25.594 -22.781 1 47.88 202 ARG B C 1
ATOM 3048 O O . ARG B 1 202 ? -6.754 -25.469 -22.625 1 47.88 202 ARG B O 1
#

Foldseek 3Di:
DPPDPPPPPPPPPDDPDDPPPDPPPPPDDDPPQFDQPVLARDGPVQQVVQVVLQVVLQVVLQVVCVVPVPDPPDRWDWGWGGDNLEIEIETEHADPVSQVVSVVSSVPPPSHPYYHRPYYYDDDHDDPVQVVLQVVLQVQLLVQQVVVPPSLSNFWDWGGHRLEIEIEGADAPVSVVVSCVSSCPGPSRDHYDYDYHYDDDD/DPPPPPVPDPDPPDDPDDPPDDPDDDPDDDPPQFDQPVLARDGPVQQVVQVVLQVVLQVVLQVVCVVPVPDPPDRWDWGWGGDNLEIEIETEHADPVSQVVSQVSSVPDPSHPYYHRPYYYDDDHDDPVQVVLQVVLQVQLLVQQVVVPPSLSNFWDWGGHRLEIEIEGADAPVSVVVSCVSSCPGPSRDHYDYDYHYDDDD

Nearest PDB structures (foldseek):
  6xmv-assembly1_A  TM=8.820E-01  e=2.066E-20  Neisseria gonorrhoeae FA 1090
  6v4v-assembly1_A-2  TM=8.814E-01  e=9.147E-11  Acinetobacter baumannii
  7a2d-assembly1_A  TM=4.658E-01  e=7.340E-14  Escherichia coli K-12
  8rjx-assembly1_A  TM=4.115E-01  e=5.041E-09  Escherichia coli
  4qo6-assembly1_A  TM=4.260E-01  e=2.894E-05  Chlamydia trachomatis D/UW-3/CX

pLDDT: mean 80.33, std 24.61, range [23.16, 98.88]

InterPro domains:
  IPR007055 BON domain [PF04972] (57-122)
  IPR007055 BON domain [PS50914] (53-123)
  IPR051686 Outer membrane lipoprotein DolP [PTHR34606] (1-198)

Solvent-accessible surface area (backbone atoms only — not comparable to full-atom values): 23463 Å² total; per-residue (Å²): 137,77,81,76,76,71,70,70,67,60,73,72,64,67,78,72,64,81,69,74,72,77,77,73,72,75,78,70,83,93,81,69,72,61,68,72,39,88,59,24,93,52,37,61,61,56,51,49,51,19,46,49,52,20,49,52,44,36,51,53,42,51,54,50,45,67,75,58,50,82,51,86,89,61,77,70,44,75,45,49,43,42,56,90,36,27,36,42,37,36,42,37,28,82,36,69,66,56,49,52,48,46,48,48,57,51,66,64,36,81,76,47,78,42,77,44,78,61,53,39,69,43,92,69,80,85,48,43,65,55,53,20,49,19,44,34,48,36,34,49,45,50,54,54,36,43,70,74,31,65,50,58,40,56,35,40,49,76,46,39,56,92,60,31,35,36,39,34,30,70,31,37,74,68,53,48,53,52,49,50,53,53,49,63,66,33,85,86,56,76,40,74,48,78,57,68,40,82,46,76,87,127,132,73,81,77,77,68,90,64,73,69,78,76,69,66,78,76,71,73,67,87,72,80,86,80,80,84,84,71,80,92,80,70,71,63,68,72,37,86,58,24,92,52,40,61,60,57,51,50,51,19,46,48,51,20,49,52,44,37,51,52,42,51,54,50,46,65,76,59,51,80,50,86,88,61,76,70,44,73,45,49,44,44,56,90,36,27,36,40,35,37,43,37,26,80,37,68,65,56,47,51,48,46,48,48,59,49,67,65,37,83,76,50,77,41,79,45,78,61,50,39,68,42,92,69,79,85,50,43,65,55,53,19,48,19,44,33,48,37,34,49,45,51,52,55,34,42,70,76,31,64,46,58,41,56,35,42,48,76,47,39,56,92,58,33,37,36,40,35,31,69,31,36,74,68,52,48,52,53,50,50,53,53,49,62,65,34,87,86,55,75,40,76,48,78,57,68,40,82,45,75,86,126

Organism: Neisseria gonorrhoeae (strain ATCC 700825 / FA 1090) (NCBI:txid242231)

Radius of gyration: 28.9 Å; Cα contacts (8 Å, |Δi|>4): 571; chains: 2; bounding box: 66×139×81 Å